Protein AF-0000000084958347 (afdb_homodimer)

pLDDT: mean 72.53, std 26.61, range [20.36, 98.44]

Organism: Atta cephalotes (NCBI:txid12957)

Structure (mmCIF, N/CA/C/O backbone):
data_AF-0000000084958347-model_v1
#
loop_
_entity.id
_entity.type
_entity.pdbx_description
1 polymer 'TGF-beta family profile domain-containing protein'
#
loop_
_atom_site.group_PDB
_atom_site.id
_atom_site.type_symbol
_atom_site.label_atom_id
_atom_site.label_alt_id
_atom_site.label_comp_id
_atom_site.label_asym_id
_atom_site.label_entity_id
_atom_site.label_seq_id
_atom_site.pdbx_PDB_ins_code
_atom_site.Cartn_x
_atom_site.Cartn_y
_atom_site.Cartn_z
_atom_site.occupancy
_atom_site.B_iso_or_equiv
_atom_site.auth_seq_id
_atom_site.auth_comp_id
_atom_site.auth_asym_id
_atom_site.auth_atom_id
_atom_site.pdbx_PDB_model_num
ATOM 1 N N . MET A 1 1 ? 48.156 -0.363 17.344 1 23.34 1 MET A N 1
ATOM 2 C CA . MET A 1 1 ? 47.188 0.097 16.359 1 23.34 1 MET A CA 1
ATOM 3 C C . MET A 1 1 ? 45.781 -0.352 16.75 1 23.34 1 MET A C 1
ATOM 5 O O . MET A 1 1 ? 45.5 -1.551 16.828 1 23.34 1 MET A O 1
ATOM 9 N N . GLY A 1 2 ? 45.031 0.498 17.578 1 25.56 2 GLY A N 1
ATOM 10 C CA . GLY A 1 2 ? 43.906 0.388 18.5 1 25.56 2 GLY A CA 1
ATOM 11 C C . GLY A 1 2 ? 42.594 0.245 17.781 1 25.56 2 GLY A C 1
ATOM 12 O O . GLY A 1 2 ? 42.344 0.86 16.75 1 25.56 2 GLY A O 1
ATOM 13 N N . SER A 1 3 ? 41.969 -0.954 17.766 1 24.42 3 SER A N 1
ATOM 14 C CA . SER A 1 3 ? 40.812 -1.553 17.141 1 24.42 3 SER A CA 1
ATOM 15 C C . SER A 1 3 ? 39.531 -0.811 17.531 1 24.42 3 SER A C 1
ATOM 17 O O . SER A 1 3 ? 39.156 -0.792 18.703 1 24.42 3 SER A O 1
ATOM 19 N N . ILE A 1 4 ? 39.281 0.428 16.891 1 25.02 4 ILE A N 1
ATOM 20 C CA . ILE A 1 4 ? 38.188 1.353 17.219 1 25.02 4 ILE A CA 1
ATOM 21 C C . ILE A 1 4 ? 36.844 0.689 16.953 1 25.02 4 ILE A C 1
ATOM 23 O O . ILE A 1 4 ? 36.562 0.278 15.836 1 25.02 4 ILE A O 1
ATOM 27 N N . SER A 1 5 ? 36.219 0.043 18 1 22.91 5 SER A N 1
ATOM 28 C CA . SER A 1 5 ? 34.969 -0.676 18.141 1 22.91 5 SER A CA 1
ATOM 29 C C . SER A 1 5 ? 33.781 0.21 17.766 1 22.91 5 SER A C 1
ATOM 31 O O . SER A 1 5 ? 33.5 1.206 18.438 1 22.91 5 SER A O 1
ATOM 33 N N . ARG A 1 6 ? 33.531 0.583 16.453 1 21.83 6 ARG A N 1
ATOM 34 C CA . ARG A 1 6 ? 32.531 1.501 15.945 1 21.83 6 ARG A CA 1
ATOM 35 C C . ARG A 1 6 ? 31.125 1.012 16.297 1 21.83 6 ARG A C 1
ATOM 37 O O . ARG A 1 6 ? 30.641 0.03 15.719 1 21.83 6 ARG A O 1
ATOM 44 N N . TRP A 1 7 ? 30.703 0.978 17.578 1 24 7 TRP A N 1
ATOM 45 C CA . TRP A 1 7 ? 29.375 0.522 18 1 24 7 TRP A CA 1
ATOM 46 C C . TRP A 1 7 ? 28.281 1.44 17.453 1 24 7 TRP A C 1
ATOM 48 O O . TRP A 1 7 ? 28.203 2.611 17.844 1 24 7 TRP A O 1
ATOM 58 N N . ASN A 1 8 ? 28.234 1.717 16.125 1 21.61 8 ASN A N 1
ATOM 59 C CA . ASN A 1 8 ? 27.25 2.689 15.672 1 21.61 8 ASN A CA 1
ATOM 60 C C . ASN A 1 8 ? 25.828 2.246 16 1 21.61 8 ASN A C 1
ATOM 62 O O . ASN A 1 8 ? 25.359 1.209 15.523 1 21.61 8 ASN A O 1
ATOM 66 N N . SER A 1 9 ? 25.312 2.416 17.266 1 23.09 9 SER A N 1
ATOM 67 C CA . SER A 1 9 ? 24 2.137 17.828 1 23.09 9 SER A CA 1
ATOM 68 C C . SER A 1 9 ? 22.922 2.916 17.094 1 23.09 9 SER A C 1
ATOM 70 O O . SER A 1 9 ? 22.938 4.148 17.078 1 23.09 9 SER A O 1
ATOM 72 N N . SER A 1 10 ? 22.578 2.525 15.875 1 23 10 SER A N 1
ATOM 73 C CA . SER A 1 10 ? 21.516 3.152 15.094 1 23 10 SER A CA 1
ATOM 74 C C . SER A 1 10 ? 20.203 3.188 15.875 1 23 10 SER A C 1
ATOM 76 O O . SER A 1 10 ? 19.656 2.141 16.219 1 23 10 SER A O 1
ATOM 78 N N . MET A 1 11 ? 20 4.133 16.781 1 21.05 11 MET A N 1
ATOM 79 C CA . MET A 1 11 ? 18.781 4.391 17.562 1 21.05 11 MET A CA 1
ATOM 80 C C . MET A 1 11 ? 17.594 4.66 16.641 1 21.05 11 MET A C 1
ATOM 82 O O . MET A 1 11 ? 17.609 5.629 15.875 1 21.05 11 MET A O 1
ATOM 86 N N . ARG A 1 12 ? 17 3.682 15.992 1 22.06 12 ARG A N 1
ATOM 87 C CA . ARG A 1 12 ? 15.766 3.781 15.234 1 22.06 12 ARG A CA 1
ATOM 88 C C . ARG A 1 12 ? 14.641 4.355 16.094 1 22.06 12 ARG A C 1
ATOM 90 O O . ARG A 1 12 ? 14.203 3.723 17.047 1 22.06 12 ARG A O 1
ATOM 97 N N . ALA A 1 13 ? 14.641 5.617 16.375 1 20.44 13 ALA A N 1
ATOM 98 C CA . ALA A 1 13 ? 13.547 6.227 17.141 1 20.44 13 ALA A CA 1
ATOM 99 C C . ALA A 1 13 ? 12.234 6.148 16.375 1 20.44 13 ALA A C 1
ATOM 101 O O . ALA A 1 13 ? 12.133 6.648 15.25 1 20.44 13 ALA A O 1
ATOM 102 N N . LYS A 1 14 ? 11.516 5.016 16.406 1 24.03 14 LYS A N 1
ATOM 103 C CA . LYS A 1 14 ? 10.141 4.895 15.938 1 24.03 14 LYS A CA 1
ATOM 104 C C . LYS A 1 14 ? 9.25 5.977 16.547 1 24.03 14 LYS A C 1
ATOM 106 O O . LYS A 1 14 ? 9.156 6.086 17.781 1 24.03 14 LYS A O 1
ATOM 111 N N . ALA A 1 15 ? 9.25 7.125 15.992 1 21.95 15 ALA A N 1
ATOM 112 C CA . ALA A 1 15 ? 8.367 8.188 16.453 1 21.95 15 ALA A CA 1
ATOM 113 C C . ALA A 1 15 ? 6.922 7.707 16.531 1 21.95 15 ALA A C 1
ATOM 115 O O . ALA A 1 15 ? 6.328 7.359 15.5 1 21.95 15 ALA A O 1
ATOM 116 N N . LEU A 1 16 ? 6.508 6.973 17.531 1 24.86 16 LEU A N 1
ATOM 117 C CA . LEU A 1 16 ? 5.137 6.621 17.891 1 24.86 16 LEU A CA 1
ATOM 118 C C . LEU A 1 16 ? 4.258 7.867 17.953 1 24.86 16 LEU A C 1
ATOM 120 O O . LEU A 1 16 ? 4.508 8.766 18.766 1 24.86 16 LEU A O 1
ATOM 124 N N . ILE A 1 17 ? 3.895 8.328 16.891 1 24.11 17 ILE A N 1
ATOM 125 C CA . ILE A 1 17 ? 2.857 9.352 16.969 1 24.11 17 ILE A CA 1
ATOM 126 C C . ILE A 1 17 ? 1.688 8.828 17.812 1 24.11 17 ILE A C 1
ATOM 128 O O . ILE A 1 17 ? 1.033 7.855 17.422 1 24.11 17 ILE A O 1
ATOM 132 N N . HIS A 1 18 ? 1.795 8.828 19.078 1 26.91 18 HIS A N 1
ATOM 133 C CA . HIS A 1 18 ? 0.683 8.531 19.969 1 26.91 18 HIS A CA 1
ATOM 134 C C . HIS A 1 18 ? -0.487 9.477 19.734 1 26.91 18 HIS A C 1
ATOM 136 O O . HIS A 1 18 ? -0.344 10.695 19.875 1 26.91 18 HIS A O 1
ATOM 142 N N . PHE A 1 19 ? -1.241 9.258 18.688 1 26.09 19 PHE A N 1
ATOM 143 C CA . PHE A 1 19 ? -2.535 9.93 18.734 1 26.09 19 PHE A CA 1
ATOM 144 C C . PHE A 1 19 ? -3.229 9.695 20.062 1 26.09 19 PHE A C 1
ATOM 146 O O . PHE A 1 19 ? -3.52 8.555 20.438 1 26.09 19 PHE A O 1
ATOM 153 N N . ASP A 1 20 ? -2.705 10.414 21.016 1 27.47 20 ASP A N 1
ATOM 154 C CA . ASP A 1 20 ? -3.404 10.344 22.281 1 27.47 20 ASP A CA 1
ATOM 155 C C . ASP A 1 20 ? -4.891 10.648 22.125 1 27.47 20 ASP A C 1
ATOM 157 O O . ASP A 1 20 ? -5.277 11.812 21.969 1 27.47 20 ASP A O 1
ATOM 161 N N . LEU A 1 21 ? -5.547 9.836 21.406 1 28.22 21 LEU A N 1
ATOM 162 C CA . LEU A 1 21 ? -7.004 9.93 21.375 1 28.22 21 LEU A CA 1
ATOM 163 C C . LEU A 1 21 ? -7.594 9.766 22.766 1 28.22 21 LEU A C 1
ATOM 165 O O . LEU A 1 21 ? -8.312 8.797 23.031 1 28.22 21 LEU A O 1
ATOM 169 N N . SER A 1 22 ? -6.77 10.117 23.797 1 27.91 22 SER A N 1
ATOM 170 C CA . SER A 1 22 ? -7.402 9.93 25.109 1 27.91 22 SER A CA 1
ATOM 171 C C . SER A 1 22 ? -8.625 10.828 25.266 1 27.91 22 SER A C 1
ATOM 173 O O . SER A 1 22 ? -8.5 12.055 25.25 1 27.91 22 SER A O 1
ATOM 175 N N . ILE A 1 23 ? -9.719 10.367 24.828 1 26.98 23 ILE A N 1
ATOM 176 C CA . ILE A 1 23 ? -10.961 11.023 25.219 1 26.98 23 ILE A CA 1
ATOM 177 C C . ILE A 1 23 ? -10.992 11.195 26.734 1 26.98 23 ILE A C 1
ATOM 179 O O . ILE A 1 23 ? -10.773 10.242 27.469 1 26.98 23 ILE A O 1
ATOM 183 N N . PRO A 1 24 ? -10.891 12.398 27.281 1 25.58 24 PRO A N 1
ATOM 184 C CA . PRO A 1 24 ? -10.977 12.617 28.719 1 25.58 24 PRO A CA 1
ATOM 185 C C . PRO A 1 24 ? -12.172 11.906 29.359 1 25.58 24 PRO A C 1
ATOM 187 O O . PRO A 1 24 ? -13.242 11.836 28.75 1 25.58 24 PRO A O 1
ATOM 190 N N . SER A 1 25 ? -11.875 10.883 30.109 1 26.5 25 SER A N 1
ATOM 191 C CA . SER A 1 25 ? -12.891 10.164 30.875 1 26.5 25 SER A CA 1
ATOM 192 C C . SER A 1 25 ? -13.609 11.086 31.844 1 26.5 25 SER A C 1
ATOM 194 O O . SER A 1 25 ? -12.984 11.656 32.75 1 26.5 25 SER A O 1
ATOM 196 N N . SER A 1 26 ? -14.688 11.805 31.5 1 25.09 26 SER A N 1
ATOM 197 C CA . SER A 1 26 ? -15.5 12.562 32.438 1 25.09 26 SER A CA 1
ATOM 198 C C . SER A 1 26 ? -15.938 11.695 33.625 1 25.09 26 SER A C 1
ATOM 200 O O . SER A 1 26 ? -16.281 10.523 33.438 1 25.09 26 SER A O 1
ATOM 202 N N . SER A 1 27 ? -15.438 11.953 34.75 1 24.31 27 SER A N 1
ATOM 203 C CA . SER A 1 27 ? -15.781 11.398 36.062 1 24.31 27 SER A CA 1
ATOM 204 C C . SER A 1 27 ? -17.297 11.398 36.281 1 24.31 27 SER A C 1
ATOM 206 O O . SER A 1 27 ? -17.984 12.336 35.875 1 24.31 27 SER A O 1
ATOM 208 N N . SER A 1 28 ? -17.906 10.211 36.594 1 25.8 28 SER A N 1
ATOM 209 C CA . SER A 1 28 ? -19.281 9.789 36.875 1 25.8 28 SER A CA 1
ATOM 210 C C . SER A 1 28 ? -19.844 10.531 38.094 1 25.8 28 SER A C 1
ATOM 212 O O . SER A 1 28 ? -19.609 10.141 39.219 1 25.8 28 SER A O 1
ATOM 214 N N . SER A 1 29 ? -19.766 11.852 38.219 1 25.06 29 SER A N 1
ATOM 215 C CA . SER A 1 29 ? -20.516 12.344 39.375 1 25.06 29 SER A CA 1
ATOM 216 C C . SER A 1 29 ? -21.969 11.906 39.312 1 25.06 29 SER A C 1
ATOM 218 O O . SER A 1 29 ? -22.5 11.602 38.25 1 25.06 29 SER A O 1
ATOM 220 N N . SER A 1 30 ? -22.594 11.602 40.5 1 27.7 30 SER A N 1
ATOM 221 C CA . SER A 1 30 ? -23.906 11.133 40.969 1 27.7 30 SER A CA 1
ATOM 222 C C . SER A 1 30 ? -25.031 11.977 40.344 1 27.7 30 SER A C 1
ATOM 224 O O . SER A 1 30 ? -25.047 13.195 40.531 1 27.7 30 SER A O 1
ATOM 226 N N . LEU A 1 31 ? -25.75 11.398 39.281 1 27.03 31 LEU A N 1
ATOM 227 C CA . LEU A 1 31 ? -26.844 11.93 38.5 1 27.03 31 LEU A CA 1
ATOM 228 C C . LEU A 1 31 ? -28.078 12.18 39.344 1 27.03 31 LEU A C 1
ATOM 230 O O . LEU A 1 31 ? -28.734 11.234 39.781 1 27.03 31 LEU A O 1
ATOM 234 N N . SER A 1 32 ? -27.938 13.07 40.375 1 28.69 32 SER A N 1
ATOM 235 C CA . SER A 1 32 ? -29.266 13.531 40.75 1 28.69 32 SER A CA 1
ATOM 236 C C . SER A 1 32 ? -30.094 13.898 39.531 1 28.69 32 SER A C 1
ATOM 238 O O . SER A 1 32 ? -29.562 14.414 38.531 1 28.69 32 SER A O 1
ATOM 240 N N . THR A 1 33 ? -31.375 13.406 39.375 1 30.84 33 THR A N 1
ATOM 241 C CA . THR A 1 33 ? -32.375 13.305 38.344 1 30.84 33 THR A CA 1
ATOM 242 C C . THR A 1 33 ? -32.719 14.68 37.75 1 30.84 33 THR A C 1
ATOM 244 O O . THR A 1 33 ? -33.75 14.867 37.125 1 30.84 33 THR A O 1
ATOM 247 N N . SER A 1 34 ? -31.969 15.727 38.094 1 27.23 34 SER A N 1
ATOM 248 C CA . SER A 1 34 ? -32.656 16.922 37.594 1 27.23 34 SER A CA 1
ATOM 249 C C . SER A 1 34 ? -32.75 16.891 36.062 1 27.23 34 SER A C 1
ATOM 251 O O . SER A 1 34 ? -31.875 16.359 35.406 1 27.23 34 SER A O 1
ATOM 253 N N . ARG A 1 35 ? -34 17.141 35.438 1 31.05 35 ARG A N 1
ATOM 254 C CA . ARG A 1 35 ? -34.469 17.281 34.062 1 31.05 35 ARG A CA 1
ATOM 255 C C . ARG A 1 35 ? -33.5 18.109 33.219 1 31.05 35 ARG A C 1
ATOM 257 O O . ARG A 1 35 ? -33.281 19.281 33.5 1 31.05 35 ARG A O 1
ATOM 264 N N . ARG A 1 36 ? -32.5 17.359 32.719 1 30.73 36 ARG A N 1
ATOM 265 C CA . ARG A 1 36 ? -31.438 18.031 31.984 1 30.73 36 ARG A CA 1
ATOM 266 C C . ARG A 1 36 ? -31.984 18.875 30.844 1 30.73 36 ARG A C 1
ATOM 268 O O . ARG A 1 36 ? -32.781 18.391 30.031 1 30.73 36 ARG A O 1
ATOM 275 N N . PRO A 1 37 ? -32.125 20.234 31.031 1 33.88 37 PRO A N 1
ATOM 276 C CA . PRO A 1 37 ? -32.719 21.109 30.031 1 33.88 37 PRO A CA 1
ATOM 277 C C . PRO A 1 37 ? -32.219 20.812 28.609 1 33.88 37 PRO A C 1
ATOM 279 O O . PRO A 1 37 ? -31.156 20.219 28.453 1 33.88 37 PRO A O 1
ATOM 282 N N . PRO A 1 38 ? -33.125 20.984 27.578 1 34 38 PRO A N 1
ATOM 283 C CA . PRO A 1 38 ? -32.875 20.75 26.156 1 34 38 PRO A CA 1
ATOM 284 C C . PRO A 1 38 ? -31.516 21.281 25.703 1 34 38 PRO A C 1
ATOM 286 O O . PRO A 1 38 ? -31.016 22.266 26.25 1 34 38 PRO A O 1
ATOM 289 N N . PHE A 1 39 ? -30.703 20.344 25.406 1 33.78 39 PHE A N 1
ATOM 290 C CA . PHE A 1 39 ? -29.375 20.609 24.844 1 33.78 39 PHE A CA 1
ATOM 291 C C . PHE A 1 39 ? -29.422 21.797 23.891 1 33.78 39 PHE A C 1
ATOM 293 O O . PHE A 1 39 ? -29.984 21.703 22.797 1 33.78 39 PHE A O 1
ATOM 300 N N . ASP A 1 40 ? -29.578 23 24.391 1 29.28 40 ASP A N 1
ATOM 301 C CA . ASP A 1 40 ? -29.75 24.281 23.719 1 29.28 40 ASP A CA 1
ATOM 302 C C . ASP A 1 40 ? -28.703 24.469 22.625 1 29.28 40 ASP A C 1
ATOM 304 O O . ASP A 1 40 ? -27.516 24.234 22.844 1 29.28 40 ASP A O 1
ATOM 308 N N . LYS A 1 41 ? -29.031 24.531 21.297 1 44.56 41 LYS A N 1
ATOM 309 C CA . LYS A 1 41 ? -28.391 25 20.062 1 44.56 41 LYS A CA 1
ATOM 310 C C . LYS A 1 41 ? -27.469 26.188 20.344 1 44.56 41 LYS A C 1
ATOM 312 O O . LYS A 1 41 ? -26.703 26.594 19.469 1 44.56 41 LYS A O 1
ATOM 317 N N . ILE A 1 42 ? -27.719 26.844 21.391 1 35 42 ILE A N 1
ATOM 318 C CA . ILE A 1 42 ? -27.016 28.094 21.688 1 35 42 ILE A CA 1
ATOM 319 C C . ILE A 1 42 ? -25.594 27.766 22.141 1 35 42 ILE A C 1
ATOM 321 O O . ILE A 1 42 ? -24.641 28.438 21.734 1 35 42 ILE A O 1
ATOM 325 N N . ASN A 1 43 ? -25.281 26.766 22.938 1 40.59 43 ASN A N 1
ATOM 326 C CA . ASN A 1 43 ? -23.953 26.547 23.5 1 40.59 43 ASN A CA 1
ATOM 327 C C . ASN A 1 43 ? -23 25.938 22.484 1 40.59 43 ASN A C 1
ATOM 329 O O . ASN A 1 43 ? -21.797 26.109 22.578 1 40.59 43 ASN A O 1
ATOM 333 N N . ALA A 1 44 ? -23.453 25.141 21.5 1 43.94 44 ALA A N 1
ATOM 334 C CA . ALA A 1 44 ? -22.625 24.641 20.406 1 43.94 44 ALA A CA 1
ATOM 335 C C . ALA A 1 44 ? -22.172 25.781 19.5 1 43.94 44 ALA A C 1
ATOM 337 O O . ALA A 1 44 ? -21.047 25.781 19.016 1 43.94 44 ALA A O 1
ATOM 338 N N . ARG A 1 45 ? -22.984 26.797 19.25 1 44.28 45 ARG A N 1
ATOM 339 C CA . ARG A 1 45 ? -22.641 27.984 18.5 1 44.28 45 ARG A CA 1
ATOM 340 C C . ARG A 1 45 ? -21.609 28.828 19.234 1 44.28 45 ARG A C 1
ATOM 342 O O . ARG A 1 45 ? -20.672 29.359 18.609 1 44.28 45 ARG A O 1
ATOM 349 N N . LEU A 1 46 ? -21.812 28.969 20.469 1 45.66 46 LEU A N 1
ATOM 350 C CA . LEU A 1 46 ? -20.859 29.781 21.234 1 45.66 46 LEU A CA 1
ATOM 351 C C . LEU A 1 46 ? -19.484 29.125 21.266 1 45.66 46 LEU A C 1
ATOM 353 O O . LEU A 1 46 ? -18.469 29.797 21.172 1 45.66 46 LEU A O 1
ATOM 357 N N . SER A 1 47 ? -19.438 27.781 21.375 1 45.19 47 SER A N 1
ATOM 358 C CA . SER A 1 47 ? -18.156 27.094 21.406 1 45.19 47 SER A CA 1
ATOM 359 C C . SER A 1 47 ? -17.5 27.078 20.031 1 45.19 47 SER A C 1
ATOM 361 O O . SER A 1 47 ? -16.266 27.172 19.906 1 45.19 47 SER A O 1
ATOM 363 N N . ARG A 1 48 ? -18.328 27.016 19.016 1 49.25 48 ARG A N 1
ATOM 364 C CA . ARG A 1 48 ? -17.859 27.172 17.641 1 49.25 48 ARG A CA 1
ATOM 365 C C . ARG A 1 48 ? -17.328 28.578 17.406 1 49.25 48 ARG A C 1
ATOM 367 O O . ARG A 1 48 ? -16.328 28.766 16.703 1 49.25 48 ARG A O 1
ATOM 374 N N . ASP A 1 49 ? -18.047 29.562 17.891 1 46.94 49 ASP A N 1
ATOM 375 C CA . ASP A 1 49 ? -17.609 30.953 17.797 1 46.94 49 ASP A CA 1
ATOM 376 C C . ASP A 1 49 ? -16.281 31.156 18.516 1 46.94 49 ASP A C 1
ATOM 378 O O . ASP A 1 49 ? -15.422 31.922 18.062 1 46.94 49 ASP A O 1
ATOM 382 N N . ALA A 1 50 ? -16.141 30.594 19.672 1 46.38 50 ALA A N 1
ATOM 383 C CA . ALA A 1 50 ? -14.891 30.719 20.422 1 46.38 50 ALA A CA 1
ATOM 384 C C . ALA A 1 50 ? -13.727 30.062 19.672 1 46.38 50 ALA A C 1
ATOM 386 O O . ALA A 1 50 ? -12.617 30.578 19.672 1 46.38 50 ALA A O 1
ATOM 387 N N . ALA A 1 51 ? -13.953 28.906 19.094 1 48.84 51 ALA A N 1
ATOM 388 C CA . ALA A 1 51 ? -12.922 28.266 18.297 1 48.84 51 ALA A CA 1
ATOM 389 C C . ALA A 1 51 ? -12.578 29.094 17.062 1 48.84 51 ALA A C 1
ATOM 391 O O . ALA A 1 51 ? -11.414 29.156 16.656 1 48.84 51 ALA A O 1
ATOM 392 N N . ARG A 1 52 ? -13.586 29.719 16.422 1 50.66 52 ARG A N 1
ATOM 393 C CA . ARG A 1 52 ? -13.328 30.656 15.336 1 50.66 52 ARG A CA 1
ATOM 394 C C . ARG A 1 52 ? -12.516 31.859 15.844 1 50.66 52 ARG A C 1
ATOM 396 O O . ARG A 1 52 ? -11.703 32.406 15.102 1 50.66 52 ARG A O 1
ATOM 403 N N . ARG A 1 53 ? -12.844 32.344 16.984 1 50.22 53 ARG A N 1
ATOM 404 C CA . ARG A 1 53 ? -12.102 33.438 17.562 1 50.22 53 ARG A CA 1
ATOM 405 C C . ARG A 1 53 ? -10.648 33.062 17.844 1 50.22 53 ARG A C 1
ATOM 407 O O . ARG A 1 53 ? -9.789 33.938 17.984 1 50.22 53 ARG A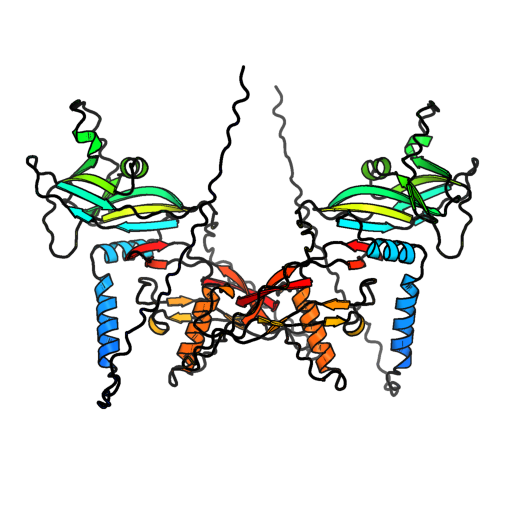 O 1
ATOM 414 N N . LYS A 1 54 ? -10.492 31.812 18.156 1 52.59 54 LYS A N 1
ATOM 415 C CA . LYS A 1 54 ? -9.172 31.328 18.562 1 52.59 54 LYS A CA 1
ATOM 416 C C . LYS A 1 54 ? -8.133 31.594 17.484 1 52.59 54 LYS A C 1
ATOM 418 O O . LYS A 1 54 ? -6.957 31.812 17.781 1 52.59 54 LYS A O 1
ATOM 423 N N . HIS A 1 55 ? -8.617 31.703 16.188 1 58.31 55 HIS A N 1
ATOM 424 C CA . HIS A 1 55 ? -7.586 31.875 15.18 1 58.31 55 HIS A CA 1
ATOM 425 C C . HIS A 1 55 ? -7.445 33.344 14.797 1 58.31 55 HIS A C 1
ATOM 427 O O . HIS A 1 55 ? -7.066 33.656 13.664 1 58.31 55 HIS A O 1
ATOM 433 N N . ARG A 1 56 ? -7.836 34.188 15.773 1 59 56 ARG A N 1
ATOM 434 C CA . ARG A 1 56 ? -7.867 35.594 15.453 1 59 56 ARG A CA 1
ATOM 435 C C . ARG A 1 56 ? -6.574 36.281 15.875 1 59 56 ARG A C 1
ATOM 437 O O . ARG A 1 56 ? -6.375 37.469 15.602 1 59 56 ARG A O 1
ATOM 444 N N . GLY A 1 57 ? -5.609 35.5 16.281 1 76.19 57 GLY A N 1
ATOM 445 C CA . GLY A 1 57 ? -4.391 36.188 16.672 1 76.19 57 GLY A CA 1
ATOM 446 C C . GLY A 1 57 ? -3.49 36.531 15.5 1 76.19 57 GLY A C 1
ATOM 447 O O . GLY A 1 57 ? -3.768 36.125 14.367 1 76.19 57 GLY A O 1
ATOM 448 N N . THR A 1 58 ? -2.572 37.5 15.719 1 80.06 58 THR A N 1
ATOM 449 C CA . THR A 1 58 ? -1.633 37.969 14.703 1 80.06 58 THR A CA 1
ATOM 450 C C . THR A 1 58 ? -0.886 36.781 14.094 1 80.06 58 THR A C 1
ATOM 452 O O . THR A 1 58 ? -0.653 36.75 12.883 1 80.06 58 THR A O 1
ATOM 455 N N . LEU A 1 59 ? -0.582 35.875 14.898 1 88.25 59 LEU A N 1
ATOM 456 C CA . LEU A 1 59 ? 0.106 34.656 14.43 1 88.25 59 LEU A CA 1
ATOM 457 C C . LEU A 1 59 ? -0.764 33.875 13.445 1 88.25 59 LEU A C 1
ATOM 459 O O . LEU A 1 59 ? -0.295 33.5 12.383 1 88.25 59 LEU A O 1
ATOM 463 N N . SER A 1 60 ? -1.983 33.719 13.758 1 89.69 60 SER A N 1
ATOM 464 C CA . SER A 1 60 ? -2.904 32.969 12.898 1 89.69 60 SER A CA 1
ATOM 465 C C . SER A 1 60 ? -3.127 33.688 11.578 1 89.69 60 SER A C 1
ATOM 467 O O . SER A 1 60 ? -3.176 33.062 10.516 1 89.69 60 SER A O 1
ATOM 469 N N . LYS A 1 61 ? -3.25 35 11.695 1 88.12 61 LYS A N 1
ATOM 470 C CA . LYS A 1 61 ? -3.443 35.781 10.484 1 88.12 61 LYS A CA 1
ATOM 471 C C . LYS A 1 61 ? -2.252 35.656 9.539 1 88.12 61 LYS A C 1
ATOM 473 O O . LYS A 1 61 ? -2.428 35.5 8.328 1 88.12 61 LYS A O 1
ATOM 478 N N . TYR A 1 62 ? -1.127 35.688 10.133 1 90.12 62 TYR A N 1
ATOM 479 C CA . TYR A 1 62 ? 0.069 35.562 9.305 1 90.12 62 TYR A CA 1
ATOM 480 C C . TYR A 1 62 ? 0.111 34.188 8.641 1 90.12 62 TYR A C 1
ATOM 482 O O . TYR A 1 62 ? 0.397 34.094 7.445 1 90.12 62 TYR A O 1
ATOM 490 N N . MET A 1 63 ? -0.174 33.188 9.391 1 94.12 63 MET A N 1
ATOM 491 C CA . MET A 1 63 ? -0.099 31.844 8.875 1 94.12 63 MET A CA 1
ATOM 492 C C . MET A 1 63 ? -1.188 31.594 7.836 1 94.12 63 MET A C 1
ATOM 494 O O . MET A 1 63 ? 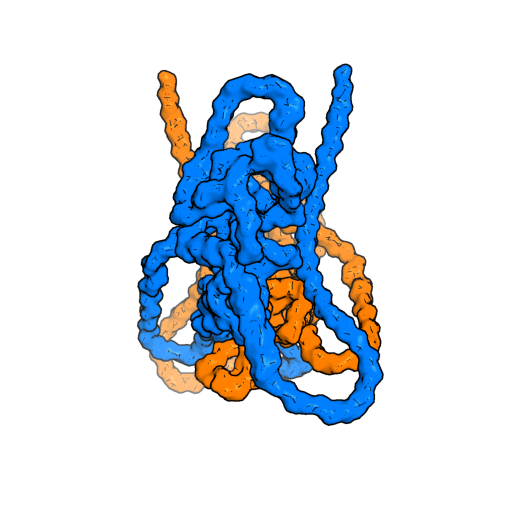-0.982 30.844 6.883 1 94.12 63 MET A O 1
ATOM 498 N N . LEU A 1 64 ? -2.285 32.188 8.008 1 93.62 64 LEU A N 1
ATOM 499 C CA . LEU A 1 64 ? -3.348 32.094 7.012 1 93.62 64 LEU A CA 1
ATOM 500 C C . LEU A 1 64 ? -2.918 32.719 5.688 1 93.62 64 LEU A C 1
ATOM 502 O O . LEU A 1 64 ? -3.195 32.156 4.617 1 93.62 64 LEU A O 1
ATOM 506 N N . GLN A 1 65 ? -2.26 33.844 5.84 1 91.44 65 GLN A N 1
ATOM 507 C CA . GLN A 1 65 ? -1.722 34.469 4.637 1 91.44 65 GLN A CA 1
ATOM 508 C C . GLN A 1 65 ? -0.677 33.594 3.973 1 91.44 65 GLN A C 1
ATOM 510 O O . GLN A 1 65 ? -0.657 33.438 2.748 1 91.44 65 GLN A O 1
ATOM 515 N N . LEU A 1 66 ? 0.095 33.062 4.812 1 92.12 66 LEU A N 1
ATOM 516 C CA . LEU A 1 66 ? 1.126 32.156 4.312 1 92.12 66 LEU A CA 1
ATOM 517 C C . LEU A 1 66 ? 0.503 30.969 3.615 1 92.12 66 LEU A C 1
ATOM 519 O O . LEU A 1 66 ? 0.979 30.531 2.561 1 92.12 66 LEU A O 1
ATOM 523 N N . TYR A 1 67 ? -0.494 30.406 4.156 1 94.38 67 TYR A N 1
ATOM 524 C CA . TYR A 1 67 ? -1.228 29.297 3.568 1 94.38 67 TYR A CA 1
ATOM 525 C C . TYR A 1 67 ? -1.691 29.625 2.156 1 94.38 67 TYR A C 1
ATOM 527 O O . TYR A 1 67 ? -1.538 28.828 1.237 1 94.38 67 TYR A O 1
ATOM 535 N N . HIS A 1 68 ? -2.211 30.797 2.008 1 93.75 68 HIS A N 1
ATOM 536 C CA . HIS A 1 68 ? -2.758 31.188 0.713 1 93.75 68 HIS A CA 1
ATOM 537 C C . HIS A 1 68 ? -1.645 31.453 -0.293 1 93.75 68 HIS A C 1
ATOM 539 O O . HIS A 1 68 ? -1.843 31.312 -1.501 1 93.75 68 HIS A O 1
ATOM 545 N N . ARG A 1 69 ? -0.48 31.797 0.25 1 90.56 69 ARG A N 1
ATOM 546 C CA . ARG A 1 69 ? 0.65 32.094 -0.627 1 90.56 69 ARG A CA 1
ATOM 547 C C . ARG A 1 69 ? 1.358 30.812 -1.045 1 90.56 69 ARG A C 1
ATOM 549 O O . ARG A 1 69 ? 2.143 30.812 -1.996 1 90.56 69 ARG A O 1
ATOM 556 N N . ARG A 1 70 ? 1.049 29.719 -0.463 1 87.25 70 ARG A N 1
ATOM 557 C CA . ARG A 1 70 ? 1.616 28.406 -0.748 1 87.25 70 ARG A CA 1
ATOM 558 C C . ARG A 1 70 ? 3.141 28.469 -0.749 1 87.25 70 ARG A C 1
ATOM 560 O O . ARG A 1 70 ? 3.77 28.375 -1.806 1 87.25 70 ARG A O 1
ATOM 567 N N . PRO A 1 71 ? 3.68 28.5 0.41 1 85.62 71 PRO A N 1
ATOM 568 C CA . PRO A 1 71 ? 5.141 28.578 0.515 1 85.62 71 PRO A CA 1
ATOM 569 C C . PRO A 1 71 ? 5.836 27.359 -0.084 1 85.62 71 PRO A C 1
ATOM 571 O O . PRO A 1 71 ? 5.207 26.312 -0.279 1 85.62 71 PRO A O 1
ATOM 574 N N . ASP A 1 72 ? 7.129 27.453 -0.307 1 87 72 ASP A N 1
ATOM 575 C CA . ASP A 1 72 ? 7.926 26.391 -0.914 1 87 72 ASP A CA 1
ATOM 576 C C . ASP A 1 72 ? 8.273 25.312 0.11 1 87 72 ASP A C 1
ATOM 578 O O . ASP A 1 72 ? 8.492 24.156 -0.25 1 87 72 ASP A O 1
ATOM 582 N N . ALA A 1 73 ? 8.273 25.688 1.356 1 92.31 73 ALA A N 1
ATOM 583 C CA . ALA A 1 73 ? 8.586 24.734 2.41 1 92.31 73 ALA A CA 1
ATOM 584 C C . ALA A 1 73 ? 7.496 23.672 2.523 1 92.31 73 ALA A C 1
ATOM 586 O O . ALA A 1 73 ? 6.324 23.953 2.26 1 92.31 73 ALA A O 1
ATOM 587 N N . ASP A 1 74 ? 7.922 22.453 2.898 1 94.5 74 ASP A N 1
ATOM 588 C CA . ASP A 1 74 ? 6.961 21.359 3.066 1 94.5 74 ASP A CA 1
ATOM 589 C C . ASP A 1 74 ? 6.156 21.531 4.352 1 94.5 74 ASP A C 1
ATOM 591 O O . ASP A 1 74 ? 4.957 21.25 4.383 1 94.5 74 ASP A O 1
ATOM 595 N N . VAL A 1 75 ? 6.844 21.984 5.32 1 96.25 75 VAL A N 1
ATOM 596 C CA . VAL A 1 75 ? 6.219 22.203 6.617 1 96.25 75 VAL A CA 1
ATOM 597 C C . VAL A 1 75 ? 6.684 23.531 7.207 1 96.25 75 VAL A C 1
ATOM 599 O O . VAL A 1 75 ? 7.879 23.844 7.188 1 96.25 75 VAL A O 1
ATOM 602 N N . VAL A 1 76 ? 5.77 24.328 7.652 1 96.62 76 VAL A N 1
ATOM 603 C CA . VAL A 1 76 ? 6.082 25.578 8.328 1 96.62 76 VAL A CA 1
ATOM 604 C C . VAL A 1 76 ? 5.418 25.609 9.703 1 96.62 76 VAL A C 1
ATOM 606 O O . VAL A 1 76 ? 4.211 25.375 9.82 1 96.62 76 VAL A O 1
ATOM 609 N N . ARG A 1 77 ? 6.176 25.844 10.719 1 96.56 77 ARG A N 1
ATOM 610 C CA . ARG A 1 77 ? 5.656 25.953 12.078 1 96.56 77 ARG A CA 1
ATOM 611 C C . ARG A 1 77 ? 5.898 27.344 12.648 1 96.56 77 ARG A C 1
ATOM 613 O O . ARG A 1 77 ? 6.992 27.906 12.5 1 96.56 77 ARG A O 1
ATOM 620 N N . ALA A 1 78 ? 4.852 27.859 13.18 1 95.56 78 ALA A N 1
ATOM 621 C CA . ALA A 1 78 ? 4.957 29.172 13.836 1 95.56 78 ALA A CA 1
ATOM 622 C C . ALA A 1 78 ? 4.875 29.031 15.352 1 95.56 78 ALA A C 1
ATOM 624 O O . ALA A 1 78 ? 3.932 28.438 15.875 1 95.56 78 ALA A O 1
ATOM 625 N N . ILE A 1 79 ? 5.887 29.594 16.031 1 94.38 79 ILE A N 1
ATOM 626 C CA . ILE A 1 79 ? 5.871 29.484 17.484 1 94.38 79 ILE A CA 1
ATOM 627 C C . ILE A 1 79 ? 6.07 30.859 18.109 1 94.38 79 ILE A C 1
ATOM 629 O O . ILE A 1 79 ? 6.703 31.734 17.531 1 94.38 79 ILE A O 1
ATOM 633 N N . GLN A 1 80 ? 5.453 30.969 19.234 1 91.81 80 GLN A N 1
ATOM 634 C CA . GLN A 1 80 ? 5.617 32.156 20.047 1 91.81 80 GLN A CA 1
ATOM 635 C C . GLN A 1 80 ? 6.609 31.938 21.188 1 91.81 80 GLN A C 1
ATOM 637 O O . GLN A 1 80 ? 6.855 30.797 21.578 1 91.81 80 GLN A O 1
ATOM 642 N N . PRO A 1 81 ? 7.273 33.031 21.562 1 91.88 81 PRO A N 1
ATOM 643 C CA . PRO A 1 81 ? 8.211 32.844 22.672 1 91.88 81 PRO A CA 1
ATOM 644 C C . PRO A 1 81 ? 7.527 32.344 23.938 1 91.88 81 PRO A C 1
ATOM 646 O O . PRO A 1 81 ? 6.402 32.75 24.25 1 91.88 81 PRO A O 1
ATOM 649 N N . VAL A 1 82 ? 8.188 31.469 24.609 1 92.31 82 VAL A N 1
ATOM 650 C CA . VAL A 1 82 ? 7.664 30.938 25.859 1 92.31 82 VAL A CA 1
ATOM 651 C C . VAL A 1 82 ? 7.898 31.938 26.984 1 92.31 82 VAL A C 1
ATOM 653 O O . VAL A 1 82 ? 7.129 32 27.953 1 92.31 82 VAL A O 1
ATOM 656 N N . HIS A 1 83 ? 8.961 32.594 26.828 1 91.38 83 HIS A N 1
ATOM 657 C CA . HIS A 1 83 ? 9.328 33.594 27.844 1 91.38 83 HIS A CA 1
ATOM 658 C C . HIS A 1 83 ? 10.008 34.812 27.203 1 91.38 83 HIS A C 1
ATOM 660 O O . HIS A 1 83 ? 10.797 34.656 26.266 1 91.38 83 HIS A O 1
ATOM 666 N N . THR A 1 84 ? 9.617 35.969 27.609 1 88.5 84 THR A N 1
ATOM 667 C CA . THR A 1 84 ? 10.266 37.219 27.219 1 88.5 84 THR A CA 1
ATOM 668 C C . THR A 1 84 ? 10.836 37.938 28.438 1 88.5 84 THR A C 1
ATOM 670 O O . THR A 1 84 ? 10.117 38.188 29.406 1 88.5 84 THR A O 1
ATOM 673 N N . SER A 1 85 ? 12.07 38.188 28.359 1 88.25 85 SER A N 1
ATOM 674 C CA . SER A 1 85 ? 12.711 38.844 29.5 1 88.25 85 SER A CA 1
ATOM 675 C C . SER A 1 85 ? 12.281 40.281 29.641 1 88.25 85 SER A C 1
ATOM 677 O O . SER A 1 85 ? 11.695 40.844 28.703 1 88.25 85 SER A O 1
ATOM 679 N N . SER A 1 86 ? 12.57 40.812 30.891 1 86.12 86 SER A N 1
ATOM 680 C CA . SER A 1 86 ? 12.422 42.25 31.047 1 86.12 86 SER A CA 1
ATOM 681 C C . SER A 1 86 ? 13.469 43.031 30.25 1 86.12 86 SER A C 1
ATOM 683 O O . SER A 1 86 ? 14.367 42.406 29.672 1 86.12 86 SER A O 1
ATOM 685 N N . LEU A 1 87 ? 13.188 44.281 30.109 1 85.62 87 LEU A N 1
ATOM 686 C CA . LEU A 1 87 ? 14.156 45.125 29.406 1 85.62 87 LEU A CA 1
ATOM 687 C C . LEU A 1 87 ? 15.523 45.062 30.094 1 85.62 87 LEU A C 1
ATOM 689 O O . LEU A 1 87 ? 15.617 45.25 31.312 1 85.62 87 LEU A O 1
ATOM 693 N N . LEU A 1 88 ? 16.469 44.781 29.312 1 83.81 88 LEU A N 1
ATOM 694 C CA . LEU A 1 88 ? 17.812 44.719 29.844 1 83.81 88 LEU A CA 1
ATOM 695 C C . LEU A 1 88 ? 18.469 46.094 29.828 1 83.81 88 LEU A C 1
ATOM 697 O O . LEU A 1 88 ? 17.906 47.031 29.297 1 83.81 88 LEU A O 1
ATOM 701 N N . SER A 1 89 ? 19.594 46.188 30.438 1 82.94 89 SER A N 1
ATOM 702 C CA . SER A 1 89 ? 20.281 47.469 30.609 1 82.94 89 SER A CA 1
ATOM 703 C C . SER A 1 89 ? 20.594 48.125 29.266 1 82.94 89 SER A C 1
ATOM 705 O O . SER A 1 89 ? 20.578 49.344 29.141 1 82.94 89 SER A O 1
ATOM 707 N N . ASP A 1 90 ? 20.828 47.375 28.25 1 78.31 90 ASP A N 1
ATOM 708 C CA . ASP A 1 90 ? 21.188 47.906 26.938 1 78.31 90 ASP A CA 1
ATOM 709 C C . ASP A 1 90 ? 19.938 48.094 26.078 1 78.31 90 ASP A C 1
ATOM 711 O O . ASP A 1 90 ? 20.062 48.469 24.891 1 78.31 90 ASP A O 1
ATOM 715 N N . GLY A 1 91 ? 18.828 47.906 26.609 1 78 91 GLY A N 1
ATOM 716 C CA . GLY A 1 91 ? 17.578 48.156 25.906 1 78 91 GLY A CA 1
ATOM 717 C C . GLY A 1 91 ? 17.094 46.938 25.141 1 78 91 GLY A C 1
ATOM 718 O O . GLY A 1 91 ? 16.094 47 24.422 1 78 91 GLY A O 1
ATOM 719 N N . GLY A 1 92 ? 17.859 45.875 25.297 1 84.44 92 GLY A N 1
ATOM 720 C CA . GLY A 1 92 ? 17.469 44.656 24.594 1 84.44 92 GLY A CA 1
ATOM 721 C C . GLY A 1 92 ? 16.641 43.719 25.453 1 84.44 92 GLY A C 1
ATOM 722 O O . GLY A 1 92 ? 16.422 43.969 26.641 1 84.44 92 GLY A O 1
ATOM 723 N N . ARG A 1 93 ? 16 42.688 24.781 1 89 93 ARG A N 1
ATOM 724 C CA . ARG A 1 93 ? 15.234 41.656 25.453 1 89 93 ARG A CA 1
ATOM 725 C C . ARG A 1 93 ? 15.656 40.25 24.984 1 89 93 ARG A C 1
ATOM 727 O O . ARG A 1 93 ? 16.172 40.094 23.875 1 89 93 ARG A O 1
ATOM 734 N N . ILE A 1 94 ? 15.492 39.344 25.875 1 90.62 94 ILE A N 1
ATOM 735 C CA . ILE A 1 94 ? 15.766 37.938 25.531 1 90.62 94 ILE A CA 1
ATOM 736 C C . ILE A 1 94 ? 14.453 37.219 25.266 1 90.62 94 ILE A C 1
ATOM 738 O O . ILE A 1 94 ? 13.555 37.219 26.125 1 90.62 94 ILE A O 1
ATOM 742 N N . LEU A 1 95 ? 14.367 36.688 24.094 1 91.94 95 LEU A N 1
ATOM 743 C CA . LEU A 1 95 ? 13.219 35.844 23.75 1 91.94 95 LEU A CA 1
ATOM 744 C C . LEU A 1 95 ? 13.594 34.375 23.812 1 91.94 95 LEU A C 1
ATOM 746 O O . LEU A 1 95 ? 14.586 33.938 23.203 1 91.94 95 LEU A O 1
ATOM 750 N N . GLU A 1 96 ? 12.789 33.625 24.516 1 93.56 96 GLU A N 1
ATOM 751 C CA . GLU A 1 96 ? 13.023 32.188 24.609 1 93.56 96 GLU A CA 1
ATOM 752 C C . GLU A 1 96 ? 11.977 31.406 23.828 1 93.56 96 GLU A C 1
ATOM 754 O O . GLU A 1 96 ? 10.773 31.594 24.016 1 93.56 96 GLU A O 1
ATOM 759 N N . PHE A 1 97 ? 12.484 30.594 22.953 1 94.56 97 PHE A N 1
ATOM 760 C CA . PHE A 1 97 ? 11.586 29.766 22.141 1 94.56 97 PHE A CA 1
ATOM 761 C C . PHE A 1 97 ? 11.82 28.281 22.422 1 94.56 97 PHE A C 1
ATOM 763 O O . PHE A 1 97 ? 12.961 27.828 22.453 1 94.56 97 PHE A O 1
ATOM 770 N N . ALA A 1 98 ? 10.695 27.578 22.641 1 94.44 98 ALA A N 1
ATOM 771 C CA . ALA A 1 98 ? 10.758 26.125 22.719 1 94.44 98 ALA A CA 1
ATOM 772 C C . ALA A 1 98 ? 10.594 25.5 21.344 1 94.44 98 ALA A C 1
ATOM 774 O O . ALA A 1 98 ? 9.5 25.484 20.781 1 94.44 98 ALA A O 1
ATOM 775 N N . ILE A 1 99 ? 11.617 24.922 20.844 1 94.69 99 ILE A N 1
ATOM 776 C CA . ILE A 1 99 ? 11.594 24.359 19.5 1 94.69 99 ILE A CA 1
ATOM 777 C C . ILE A 1 99 ? 10.93 22.984 19.531 1 94.69 99 ILE A C 1
ATOM 779 O O . ILE A 1 99 ? 11.383 22.094 20.234 1 94.69 99 ILE A O 1
ATOM 783 N N . PRO A 1 100 ? 9.883 22.891 18.734 1 92.12 100 PRO A N 1
ATOM 784 C CA . PRO A 1 100 ? 9.211 21.578 18.703 1 92.12 100 PRO A CA 1
ATOM 785 C C . PRO A 1 100 ? 10.07 20.484 18.109 1 92.12 100 PRO A C 1
ATOM 787 O O . PRO A 1 100 ? 10.961 20.75 17.297 1 92.12 100 PRO A O 1
ATOM 790 N N . SER A 1 101 ? 9.727 19.281 18.516 1 86.44 101 SER A N 1
ATOM 791 C CA . SER A 1 101 ? 10.438 18.125 17.953 1 86.44 101 SER A CA 1
ATOM 792 C C . SER A 1 101 ? 10.094 17.938 16.484 1 86.44 101 SER A C 1
ATOM 794 O O . SER A 1 101 ? 8.984 18.25 16.047 1 86.44 101 SER A O 1
ATOM 796 N N . THR A 1 102 ? 11.148 17.547 15.742 1 82.94 102 THR A N 1
ATOM 797 C CA . THR A 1 102 ? 10.977 17.359 14.305 1 82.94 102 THR A CA 1
ATOM 798 C C . THR A 1 102 ? 10.703 15.891 13.984 1 82.94 102 THR A C 1
ATOM 800 O O . THR A 1 102 ? 11.109 15 14.727 1 82.94 102 THR A O 1
ATOM 803 N N . GLY A 1 103 ? 9.891 15.781 13 1 81.31 103 GLY A N 1
ATOM 804 C CA . GLY A 1 103 ? 9.719 14.43 12.492 1 81.31 103 GLY A CA 1
ATOM 805 C C . GLY A 1 103 ? 11 13.844 11.922 1 81.31 103 GLY A C 1
ATOM 806 O O . GLY A 1 103 ? 11.93 14.578 11.578 1 81.31 103 GLY A O 1
ATOM 807 N N . VAL A 1 104 ? 11.023 12.539 11.812 1 79.56 104 VAL A N 1
ATOM 808 C CA . VAL A 1 104 ? 12.211 11.82 11.352 1 79.56 104 VAL A CA 1
ATOM 809 C C . VAL A 1 104 ? 12.523 12.211 9.906 1 79.56 104 VAL A C 1
ATOM 811 O O . VAL A 1 104 ? 13.695 12.289 9.523 1 79.56 104 VAL A O 1
ATOM 814 N N . ASP A 1 105 ? 11.609 12.633 9.203 1 87.62 105 ASP A N 1
ATOM 815 C CA . ASP A 1 105 ? 11.828 12.922 7.785 1 87.62 105 ASP A CA 1
ATOM 816 C C . ASP A 1 105 ? 11.891 14.43 7.531 1 87.62 105 ASP A C 1
ATOM 818 O O . ASP A 1 105 ? 11.859 14.875 6.383 1 87.62 105 ASP A O 1
ATOM 822 N N . GLU A 1 106 ? 11.961 15.203 8.555 1 92.56 106 GLU A N 1
ATOM 823 C CA . GLU A 1 106 ? 11.953 16.656 8.398 1 92.56 106 GLU A CA 1
ATOM 824 C C . GLU A 1 106 ? 13.344 17.234 8.625 1 92.56 106 GLU A C 1
ATOM 826 O O . GLU A 1 106 ? 14.039 16.844 9.562 1 92.56 106 GLU A O 1
ATOM 831 N N . THR A 1 107 ? 13.734 18.125 7.77 1 93 107 THR A N 1
ATOM 832 C CA . THR A 1 107 ? 14.984 18.859 7.922 1 93 107 THR A CA 1
ATOM 833 C C . THR A 1 107 ? 14.734 20.359 7.938 1 93 107 THR A C 1
ATOM 835 O O . THR A 1 107 ? 13.992 20.875 7.098 1 93 107 THR A O 1
ATOM 838 N N . LEU A 1 108 ? 15.367 21.016 8.875 1 94.62 108 LEU A N 1
ATOM 839 C CA . LEU A 1 108 ? 15.195 22.469 8.977 1 94.62 108 LEU A CA 1
ATOM 840 C C . LEU A 1 108 ? 15.859 23.172 7.797 1 94.62 108 LEU A C 1
ATOM 842 O O . LEU A 1 108 ? 17.062 23.016 7.57 1 94.62 108 LEU A O 1
ATOM 846 N N . GLU A 1 109 ? 15.117 23.844 7.078 1 94 109 GLU A N 1
ATOM 847 C CA . GLU A 1 109 ? 15.617 24.594 5.934 1 94 109 GLU A CA 1
ATOM 848 C C . GLU A 1 109 ? 15.93 26.047 6.309 1 94 109 GLU A C 1
ATOM 850 O O . GLU A 1 109 ? 16.953 26.594 5.914 1 94 109 GLU A O 1
ATOM 855 N N . ALA A 1 110 ? 15 26.609 7 1 94.44 110 ALA A N 1
ATOM 856 C CA . ALA A 1 110 ? 15.148 28.016 7.363 1 94.44 110 ALA A CA 1
ATOM 857 C C . ALA A 1 110 ? 14.383 28.328 8.648 1 94.44 110 ALA A C 1
ATOM 859 O O . ALA A 1 110 ? 13.367 27.703 8.938 1 94.44 110 ALA A O 1
ATOM 860 N N . ALA A 1 111 ? 14.914 29.25 9.391 1 96.06 111 ALA A N 1
ATOM 861 C CA . ALA A 1 111 ? 14.273 29.812 10.57 1 96.06 111 ALA A CA 1
ATOM 862 C C . ALA A 1 111 ? 14.305 31.344 10.523 1 96.06 111 ALA A C 1
ATOM 864 O O . ALA A 1 111 ? 15.352 31.938 10.273 1 96.06 111 ALA A O 1
ATOM 865 N N . GLU A 1 112 ? 13.125 31.891 10.711 1 94.38 112 GLU A N 1
ATOM 866 C CA . GLU A 1 112 ? 13.039 33.344 10.648 1 94.38 112 GLU A CA 1
ATOM 867 C C . GLU A 1 112 ? 12.273 33.906 11.836 1 94.38 112 GLU A C 1
ATOM 869 O O . GLU A 1 112 ? 11.203 33.406 12.195 1 94.38 112 GLU A O 1
ATOM 874 N N . LEU A 1 113 ? 12.883 34.906 12.461 1 93.06 113 LEU A N 1
ATOM 875 C CA . LEU A 1 113 ? 12.172 35.625 13.5 1 93.06 113 LEU A CA 1
ATOM 876 C C . LEU A 1 113 ? 11.398 36.812 12.906 1 93.06 113 LEU A C 1
ATOM 878 O O . LEU A 1 113 ? 11.984 37.719 12.297 1 93.06 113 LEU A O 1
ATOM 882 N N . LEU A 1 114 ? 10.117 36.719 13.109 1 90.12 114 LEU A N 1
ATOM 883 C CA . LEU A 1 114 ? 9.242 37.719 12.547 1 90.12 114 LEU A CA 1
ATOM 884 C C . LEU A 1 114 ? 8.836 38.75 13.617 1 90.12 114 LEU A C 1
ATOM 886 O O . LEU A 1 114 ? 8.5 38.344 14.742 1 90.12 114 LEU A O 1
ATOM 890 N N . GLY A 1 115 ? 8.969 40.031 13.234 1 85.25 115 GLY A N 1
ATOM 891 C CA . GLY A 1 115 ? 8.461 41.125 14.039 1 85.25 115 GLY A CA 1
ATOM 892 C C . GLY A 1 115 ? 7.836 42.219 13.203 1 85.25 115 GLY A C 1
ATOM 893 O O . GLY A 1 115 ? 8.141 42.375 12.016 1 85.25 115 GLY A O 1
ATOM 894 N N . ILE A 1 116 ? 6.871 42.75 13.828 1 78.25 116 ILE A N 1
ATOM 895 C CA . ILE A 1 116 ? 6.285 43.906 13.133 1 78.25 116 ILE A CA 1
ATOM 896 C C . ILE A 1 116 ? 7.383 44.906 12.758 1 78.25 116 ILE A C 1
ATOM 898 O O . ILE A 1 116 ? 8.344 45.094 13.508 1 78.25 116 ILE A O 1
ATOM 902 N N . ALA A 1 117 ? 7.117 45.5 11.531 1 76.69 117 ALA A N 1
ATOM 903 C CA . ALA A 1 117 ? 8.125 46.438 11.055 1 76.69 117 ALA A CA 1
ATOM 904 C C . ALA A 1 117 ? 8.438 47.469 12.117 1 76.69 117 ALA A C 1
ATOM 906 O O . ALA A 1 117 ? 7.535 48.125 12.656 1 76.69 117 ALA A O 1
ATOM 907 N N . GLY A 1 118 ? 9.703 47.531 12.469 1 74.06 118 GLY A N 1
ATOM 908 C CA . GLY A 1 118 ? 10.156 48.531 13.414 1 74.06 118 GLY A CA 1
ATOM 909 C C . GLY A 1 118 ? 10.227 48.031 14.844 1 74.06 118 GLY A C 1
ATOM 910 O O . GLY A 1 118 ? 10.82 48.688 15.711 1 74.06 118 GLY A O 1
ATOM 911 N N . ALA A 1 119 ? 9.641 46.906 15.102 1 78.81 119 ALA A N 1
ATOM 912 C CA . ALA A 1 119 ? 9.625 46.375 16.469 1 78.81 119 ALA A CA 1
ATOM 913 C C . ALA A 1 119 ? 10.969 45.75 16.828 1 78.81 119 ALA A C 1
ATOM 915 O O . ALA A 1 119 ? 11.469 45.906 17.938 1 78.81 119 ALA A O 1
ATOM 916 N N . ILE A 1 120 ? 11.516 45.094 15.797 1 82.75 120 ILE A N 1
ATOM 917 C CA . ILE A 1 120 ? 12.812 44.469 15.992 1 82.75 120 ILE A CA 1
ATOM 918 C C . ILE A 1 120 ? 13.836 45.062 15.031 1 82.75 120 ILE A C 1
ATOM 920 O O . ILE A 1 120 ? 13.578 45.188 13.828 1 82.75 120 ILE A O 1
ATOM 924 N N . VAL A 1 121 ? 14.875 45.5 15.602 1 80.06 121 VAL A N 1
ATOM 925 C CA . VAL A 1 121 ? 15.898 46.125 14.789 1 80.06 121 VAL A CA 1
ATOM 926 C C . VAL A 1 121 ? 17.078 45.188 14.586 1 80.06 121 VAL A C 1
ATOM 928 O O . VAL A 1 121 ? 17.672 45.156 13.508 1 80.06 121 VAL A O 1
ATOM 931 N N . ARG A 1 122 ? 17.344 44.469 15.609 1 83.5 122 ARG A N 1
ATOM 932 C CA . ARG A 1 122 ? 18.5 43.594 15.562 1 83.5 122 ARG A CA 1
ATOM 933 C C . ARG A 1 122 ? 18.25 42.312 16.375 1 83.5 122 ARG A C 1
ATOM 935 O O . ARG A 1 122 ? 17.609 42.375 17.422 1 83.5 122 ARG A O 1
ATOM 942 N N . VAL A 1 123 ? 18.781 41.25 15.805 1 87.81 123 VAL A N 1
ATOM 943 C CA . VAL A 1 123 ? 18.672 39.969 16.484 1 87.81 123 VAL A CA 1
ATOM 944 C C . VAL A 1 123 ? 20.062 39.312 16.609 1 87.81 123 VAL A C 1
ATOM 946 O O . VAL A 1 123 ? 20.828 39.312 15.641 1 87.81 123 VAL A O 1
ATOM 949 N N . ARG A 1 124 ? 20.391 38.844 17.828 1 84.12 124 ARG A N 1
ATOM 950 C CA . ARG A 1 124 ? 21.656 38.156 18.078 1 84.12 124 ARG A CA 1
ATOM 951 C C . ARG A 1 124 ? 21.438 36.875 18.891 1 84.12 124 ARG A C 1
ATOM 953 O O . ARG A 1 124 ? 20.406 36.719 19.547 1 84.12 124 ARG A O 1
ATOM 960 N N . SER A 1 125 ? 22.422 35.969 18.719 1 83.31 125 SER A N 1
ATOM 961 C CA . SER A 1 125 ? 22.422 34.812 19.594 1 83.31 125 SER A CA 1
ATOM 962 C C . SER A 1 125 ? 22.984 35.125 20.969 1 83.31 125 SER A C 1
ATOM 964 O O . SER A 1 125 ? 23.891 35.969 21.094 1 83.31 125 SER A O 1
ATOM 966 N N . LEU A 1 126 ? 22.375 34.562 22.031 1 75.5 126 LEU A N 1
ATOM 967 C CA . LEU A 1 126 ? 22.875 34.812 23.375 1 75.5 126 LEU A CA 1
ATOM 968 C C . LEU A 1 126 ? 24.297 34.281 23.531 1 75.5 126 LEU A C 1
ATOM 970 O O . LEU A 1 126 ? 25.094 34.875 24.266 1 75.5 126 LEU A O 1
ATOM 974 N N . ASN A 1 127 ? 24.609 33.188 22.938 1 64.81 127 ASN A N 1
ATOM 975 C CA . ASN A 1 127 ? 25.984 32.688 23.031 1 64.81 127 ASN A CA 1
ATOM 976 C C . ASN A 1 127 ? 26.984 33.688 22.469 1 64.81 127 ASN A C 1
ATOM 978 O O . ASN A 1 127 ? 28.141 33.688 22.891 1 64.81 127 ASN A O 1
ATOM 982 N N . ASP A 1 128 ? 26.594 34.469 21.625 1 58.75 128 ASP A N 1
ATOM 983 C CA . ASP A 1 128 ? 27.469 35.469 21.047 1 58.75 128 ASP A CA 1
ATOM 984 C C . ASP A 1 128 ? 27.688 36.625 22 1 58.75 128 ASP A C 1
ATOM 986 O O . ASP A 1 128 ? 28.609 37.438 21.812 1 58.75 128 ASP A O 1
ATOM 990 N N . LEU A 1 129 ? 26.781 36.812 23.016 1 57.28 129 LEU A N 1
ATOM 991 C CA . LEU A 1 129 ? 26.953 37.906 23.938 1 57.28 129 LEU A CA 1
ATOM 992 C C . LEU A 1 129 ? 28.172 37.688 24.828 1 57.28 129 LEU A C 1
ATOM 994 O O . LEU A 1 129 ? 28.828 38.656 25.219 1 57.28 129 LEU A O 1
ATOM 998 N N . SER A 1 130 ? 28.453 36.469 25.406 1 53.16 130 SER A N 1
ATOM 999 C CA . SER A 1 130 ? 29.562 36.281 26.328 1 53.16 130 SER A CA 1
ATOM 1000 C C . SER A 1 130 ? 30.906 36.5 25.625 1 53.16 130 SER A C 1
ATOM 1002 O O . SER A 1 130 ? 31.922 36.688 26.281 1 53.16 130 SER A O 1
ATOM 1004 N N . SER A 1 131 ? 31.219 36 24.484 1 46.94 131 SER A N 1
ATOM 1005 C CA . SER A 1 131 ? 32.562 36.219 23.953 1 46.94 131 SER A CA 1
ATOM 1006 C C . SER A 1 131 ? 32.812 37.719 23.688 1 46.94 131 SER A C 1
ATOM 1008 O O . SER A 1 131 ? 31.969 38.375 23.094 1 46.94 131 SER A O 1
ATOM 1010 N N . SER A 1 132 ? 33.469 38.562 24.609 1 39.88 132 SER A N 1
ATOM 1011 C CA . SER A 1 132 ? 34.031 39.906 24.562 1 39.88 132 SER A CA 1
ATOM 1012 C C . SER A 1 132 ? 34.406 40.281 23.141 1 39.88 132 SER A C 1
ATOM 1014 O O . SER A 1 132 ? 34.969 41.375 22.922 1 39.88 132 SER A O 1
ATOM 1016 N N . THR A 1 133 ? 35.062 39.438 22.359 1 38.94 133 THR A N 1
ATOM 1017 C CA . THR A 1 133 ? 35.5 39.969 21.094 1 38.94 133 THR A CA 1
ATOM 1018 C C . THR A 1 133 ? 34.344 40.688 20.375 1 38.94 133 THR A C 1
ATOM 1020 O O . THR A 1 133 ? 33.438 40.031 19.859 1 38.94 133 THR A O 1
ATOM 1023 N N . MET A 1 134 ? 33.844 41.812 20.875 1 38.16 134 MET A N 1
ATOM 1024 C CA . MET A 1 134 ? 33.188 42.875 20.125 1 38.16 134 MET A CA 1
ATOM 1025 C C . MET A 1 134 ? 33.594 42.844 18.656 1 38.16 134 MET A C 1
ATOM 1027 O O . MET A 1 134 ? 33.625 43.906 18 1 38.16 134 MET A O 1
ATOM 1031 N N . LYS A 1 135 ? 34.625 42.094 18.312 1 38.44 135 LYS A N 1
ATOM 1032 C CA . LYS A 1 135 ? 35.031 42.281 16.906 1 38.44 135 LYS A CA 1
ATOM 1033 C C . LYS A 1 135 ? 33.781 42.469 16.031 1 38.44 135 LYS A C 1
ATOM 1035 O O . LYS A 1 135 ? 32.688 42.031 16.375 1 38.44 135 LYS A O 1
ATOM 1040 N N . ASN A 1 136 ? 34.031 43.5 15.086 1 35.78 136 ASN A N 1
ATOM 1041 C CA . ASN A 1 136 ? 33.312 43.906 13.883 1 35.78 136 ASN A CA 1
ATOM 1042 C C . ASN A 1 136 ? 32.562 42.75 13.25 1 35.78 136 ASN A C 1
ATOM 1044 O O . ASN A 1 136 ? 32.469 42.656 12.031 1 35.78 136 ASN A O 1
ATOM 1048 N N . GLY A 1 137 ? 32.812 41.656 13.797 1 35.88 137 GLY A N 1
ATOM 1049 C CA . GLY A 1 137 ? 32.125 40.75 12.875 1 35.88 137 GLY A CA 1
ATOM 1050 C C . GLY A 1 137 ? 30.797 41.312 12.398 1 35.88 137 GLY A C 1
ATOM 1051 O O . GLY A 1 137 ? 30.109 42.031 13.133 1 35.88 137 GLY A O 1
ATOM 1052 N N . SER A 1 138 ? 30.844 41.719 11.156 1 36.72 138 SER A N 1
ATOM 1053 C CA . SER A 1 138 ? 29.75 42.219 10.32 1 36.72 138 SER A CA 1
ATOM 1054 C C . SER A 1 138 ? 28.406 41.781 10.883 1 36.72 138 SER A C 1
ATOM 1056 O O . SER A 1 138 ? 28.219 40.656 11.297 1 36.72 138 SER A O 1
ATOM 1058 N N . GLU A 1 139 ? 27.828 42.656 11.766 1 41.84 139 GLU A N 1
ATOM 1059 C CA . GLU A 1 139 ? 26.375 42.75 11.891 1 41.84 139 GLU A CA 1
ATOM 1060 C C . GLU A 1 139 ? 25.672 41.969 10.789 1 41.84 139 GLU A C 1
ATOM 1062 O O . GLU A 1 139 ? 25.422 42.5 9.703 1 41.84 139 GLU A O 1
ATOM 1067 N N . GLU A 1 140 ? 26.328 40.969 10.32 1 42.84 140 GLU A N 1
ATOM 1068 C CA . GLU A 1 140 ? 25.578 40.375 9.219 1 42.84 140 GLU A CA 1
ATOM 1069 C C . GLU A 1 140 ? 24.078 40.469 9.461 1 42.84 140 GLU A C 1
ATOM 1071 O O . GLU A 1 140 ? 23.547 39.844 10.367 1 42.84 140 GLU A O 1
ATOM 1076 N N . ILE A 1 141 ? 23.609 41.75 9.531 1 46.69 141 ILE A N 1
ATOM 1077 C CA . ILE A 1 141 ? 22.188 41.906 9.195 1 46.69 141 ILE A CA 1
ATOM 1078 C C . ILE A 1 141 ? 21.703 40.656 8.453 1 46.69 141 ILE A C 1
ATOM 1080 O O . ILE A 1 141 ? 22.156 40.375 7.332 1 46.69 141 ILE A O 1
ATOM 1084 N N . ARG A 1 142 ? 21.516 39.656 9.227 1 54.31 142 ARG A N 1
ATOM 1085 C CA . ARG A 1 142 ? 20.859 38.5 8.586 1 54.31 142 ARG A CA 1
ATOM 1086 C C . ARG A 1 142 ? 19.844 38.969 7.551 1 54.31 142 ARG A C 1
ATOM 1088 O O . ARG A 1 142 ? 19.328 40.094 7.629 1 54.31 142 ARG A O 1
ATOM 1095 N N . LYS A 1 143 ? 19.922 38.594 6.395 1 59 143 LYS A N 1
ATOM 1096 C CA . LYS A 1 143 ? 19.062 38.875 5.242 1 59 143 LYS A CA 1
ATOM 1097 C C . LYS A 1 143 ? 17.625 39.125 5.676 1 59 143 LYS A C 1
ATOM 1099 O O . LYS A 1 143 ? 17.016 38.281 6.348 1 59 143 LYS A O 1
ATOM 1104 N N . LEU A 1 144 ? 17.375 40.5 5.969 1 63.47 144 LEU A N 1
ATOM 1105 C CA . LEU A 1 144 ? 16.031 41.031 6.277 1 63.47 144 LEU A CA 1
ATOM 1106 C C . LEU A 1 144 ? 15.125 40.906 5.059 1 63.47 144 LEU A C 1
ATOM 1108 O O . LEU A 1 144 ? 15.508 41.312 3.953 1 63.47 144 LEU A O 1
ATOM 1112 N N . ARG A 1 145 ? 14.219 40.062 5.254 1 70.12 145 ARG A N 1
ATOM 1113 C CA . ARG A 1 145 ? 13.164 40.031 4.246 1 70.12 145 ARG A CA 1
ATOM 1114 C C . ARG A 1 145 ? 11.938 40.812 4.727 1 70.12 145 ARG A C 1
ATOM 1116 O O . ARG A 1 145 ? 11.531 40.688 5.883 1 70.12 145 ARG A O 1
ATOM 1123 N N . LYS A 1 146 ? 11.547 41.812 3.91 1 70.25 146 LYS A N 1
ATOM 1124 C CA . LYS A 1 146 ? 10.305 42.531 4.195 1 70.25 146 LYS A CA 1
ATOM 1125 C C . LYS A 1 146 ? 9.094 41.75 3.717 1 70.25 146 LYS A C 1
ATOM 1127 O O . LYS A 1 146 ? 9.109 41.188 2.621 1 70.25 146 LYS A O 1
ATOM 1132 N N . ASP A 1 147 ? 8.297 41.531 4.582 1 67 147 ASP A N 1
ATOM 1133 C CA . ASP A 1 147 ? 7.023 40.906 4.262 1 67 147 ASP A CA 1
ATOM 1134 C C . ASP A 1 147 ? 5.848 41.75 4.738 1 67 147 ASP A C 1
ATOM 1136 O O . ASP A 1 147 ? 5.316 41.531 5.828 1 67 147 ASP A O 1
ATOM 1140 N N . ASN A 1 148 ? 5.441 42.594 3.861 1 68.62 148 ASN A N 1
ATOM 1141 C CA . ASN A 1 148 ? 4.379 43.531 4.219 1 68.62 148 ASN A CA 1
ATOM 1142 C C . ASN A 1 148 ? 4.723 44.312 5.48 1 68.62 148 ASN A C 1
ATOM 1144 O O . ASN A 1 148 ? 5.727 45.031 5.52 1 68.62 148 ASN A O 1
ATOM 1148 N N . ALA A 1 149 ? 3.938 44.031 6.535 1 75.12 149 ALA A N 1
ATOM 1149 C CA . ALA A 1 149 ? 4.105 44.781 7.793 1 75.12 149 ALA A CA 1
ATOM 1150 C C . ALA A 1 149 ? 5.117 44.062 8.695 1 75.12 149 ALA A C 1
ATOM 1152 O O . ALA A 1 149 ? 5.441 44.562 9.781 1 75.12 149 ALA A O 1
ATOM 1153 N N . TRP A 1 150 ? 5.688 43.031 8.055 1 79.25 150 TRP A N 1
ATOM 1154 C CA . TRP A 1 150 ? 6.582 42.219 8.891 1 79.25 150 TRP A CA 1
ATOM 1155 C C . TRP A 1 150 ? 8.023 42.344 8.406 1 79.25 150 TRP A C 1
ATOM 1157 O O . TRP A 1 150 ? 8.266 42.594 7.227 1 79.25 150 TRP A O 1
ATOM 1167 N N . ARG A 1 151 ? 8.883 42.281 9.391 1 84.69 151 ARG A N 1
ATOM 1168 C CA . ARG A 1 151 ? 10.297 42.094 9.102 1 84.69 151 ARG A CA 1
ATOM 1169 C C . ARG A 1 151 ? 10.789 40.75 9.594 1 84.69 151 ARG A C 1
ATOM 1171 O O . ARG A 1 151 ? 10.461 40.312 10.703 1 84.69 151 ARG A O 1
ATOM 1178 N N . ALA A 1 152 ? 11.43 40.094 8.703 1 89.88 152 ALA A N 1
ATOM 1179 C CA . ALA A 1 152 ? 11.914 38.75 9.023 1 89.88 152 ALA A CA 1
ATOM 1180 C C . ALA A 1 152 ? 13.43 38.75 9.164 1 89.88 152 ALA A C 1
ATOM 1182 O O . ALA A 1 152 ? 14.148 39.281 8.312 1 89.88 152 ALA A O 1
ATOM 1183 N N . PHE A 1 153 ? 13.922 38.188 10.266 1 89.88 153 PHE A N 1
ATOM 1184 C CA . PHE A 1 153 ? 15.344 38.031 10.523 1 89.88 153 PHE A CA 1
ATOM 1185 C C . PHE A 1 153 ? 15.766 36.562 10.461 1 89.88 153 PHE A C 1
ATOM 1187 O O . PHE A 1 153 ? 15.18 35.719 11.141 1 89.88 153 PHE A O 1
ATOM 1194 N N . ASP A 1 154 ? 16.734 36.312 9.68 1 92.44 154 ASP A N 1
ATOM 1195 C CA . ASP A 1 154 ? 17.203 34.938 9.523 1 92.44 154 ASP A CA 1
ATOM 1196 C C . ASP A 1 154 ? 17.969 34.5 10.758 1 92.44 154 ASP A C 1
ATOM 1198 O O . ASP A 1 154 ? 19.016 35.062 11.086 1 92.44 154 ASP A O 1
ATOM 1202 N N . VAL A 1 155 ? 17.453 33.531 11.383 1 93.69 155 VAL A N 1
ATOM 1203 C CA . VAL A 1 155 ? 18.109 32.969 12.562 1 93.69 155 VAL A CA 1
ATOM 1204 C C . VAL A 1 155 ? 18.344 31.484 12.391 1 93.69 155 VAL A C 1
ATOM 1206 O O . VAL A 1 155 ? 18.328 30.734 13.359 1 93.69 155 VAL A O 1
ATOM 1209 N N . THR A 1 156 ? 18.469 31.016 11.164 1 94.19 156 THR A N 1
ATOM 1210 C CA . THR A 1 156 ? 18.609 29.594 10.82 1 94.19 156 THR A CA 1
ATOM 1211 C C . THR A 1 156 ? 19.797 28.984 11.531 1 94.19 156 THR A C 1
ATOM 1213 O O . THR A 1 156 ? 19.688 27.906 12.117 1 94.19 156 THR A O 1
ATOM 1216 N N . SER A 1 157 ? 20.891 29.594 11.523 1 91.25 157 SER A N 1
ATOM 1217 C CA . SER A 1 157 ? 22.109 29.062 12.109 1 91.25 157 SER A CA 1
ATOM 1218 C C . SER A 1 157 ? 21.984 28.906 13.617 1 91.25 157 SER A C 1
ATOM 1220 O O . SER A 1 157 ? 22.5 27.953 14.195 1 91.25 157 SER A O 1
ATOM 1222 N N . ILE A 1 158 ? 21.297 29.859 14.172 1 91.06 158 ILE A N 1
ATOM 1223 C CA . ILE A 1 158 ? 21.125 29.828 15.625 1 91.06 158 ILE A CA 1
ATOM 1224 C C . ILE A 1 158 ? 20.266 28.641 16.016 1 91.06 158 ILE A C 1
ATOM 1226 O O . ILE A 1 158 ? 20.578 27.906 16.953 1 91.06 158 ILE A O 1
ATOM 1230 N N . VAL A 1 159 ? 19.219 28.469 15.266 1 93.75 159 VAL A N 1
ATOM 1231 C CA . VAL A 1 159 ? 18.297 27.375 15.57 1 93.75 159 VAL A CA 1
ATOM 1232 C C . VAL A 1 159 ? 18.953 26.031 15.273 1 93.75 159 VAL A C 1
ATOM 1234 O O . VAL A 1 159 ? 18.797 25.078 16.047 1 93.75 159 VAL A O 1
ATOM 1237 N N . ALA A 1 160 ? 19.594 25.938 14.195 1 91.19 160 ALA A N 1
ATOM 1238 C CA . ALA A 1 160 ? 20.266 24.703 13.797 1 91.19 160 ALA A CA 1
ATOM 1239 C C . ALA A 1 160 ? 21.344 24.312 14.797 1 91.19 160 ALA A C 1
ATOM 1241 O O . ALA A 1 160 ? 21.594 23.125 15.031 1 91.19 160 ALA A O 1
ATOM 1242 N N . GLY A 1 161 ? 22 25.266 15.32 1 86.5 161 GLY A N 1
ATOM 1243 C CA . GLY A 1 161 ? 23.109 25.016 16.219 1 86.5 161 GLY A CA 1
ATOM 1244 C C . GLY A 1 161 ? 22.688 24.953 17.688 1 86.5 161 GLY A C 1
ATOM 1245 O O . GLY A 1 161 ? 23.531 24.984 18.578 1 86.5 161 GLY A O 1
ATOM 1246 N N . ARG A 1 162 ? 21.484 24.828 17.875 1 85.31 162 ARG A N 1
ATOM 1247 C CA . ARG A 1 162 ? 20.984 24.891 19.234 1 85.31 162 ARG A CA 1
ATOM 1248 C C . ARG A 1 162 ? 21.406 23.656 20.031 1 85.31 162 ARG A C 1
ATOM 1250 O O . ARG A 1 162 ? 21.625 22.578 19.469 1 85.31 162 ARG A O 1
ATOM 1257 N N . ASN A 1 163 ? 21.594 24.031 21.312 1 82.62 163 ASN A N 1
ATOM 1258 C CA . ASN A 1 163 ? 21.797 22.953 22.266 1 82.62 163 ASN A CA 1
ATOM 1259 C C . ASN A 1 163 ? 20.531 22.672 23.062 1 82.62 163 ASN A C 1
ATOM 1261 O O . ASN A 1 163 ? 20.141 23.469 23.922 1 82.62 163 ASN A O 1
ATOM 1265 N N . GLY A 1 164 ? 19.797 21.656 22.688 1 86.5 164 GLY A N 1
ATOM 1266 C CA . GLY A 1 164 ? 18.562 21.344 23.391 1 86.5 164 GLY A CA 1
ATOM 1267 C C . GLY A 1 164 ? 17.328 21.828 22.641 1 86.5 164 GLY A C 1
ATOM 1268 O O . GLY A 1 164 ? 17.359 22.031 21.422 1 86.5 164 GLY A O 1
ATOM 1269 N N . ASP A 1 165 ? 16.266 22.078 23.5 1 90.38 165 ASP A N 1
ATOM 1270 C CA . ASP A 1 165 ? 15.008 22.391 22.828 1 90.38 165 ASP A CA 1
ATOM 1271 C C . ASP A 1 165 ? 14.648 23.859 23 1 90.38 165 ASP A C 1
ATOM 1273 O O . ASP A 1 165 ? 13.586 24.312 22.578 1 90.38 165 ASP A O 1
ATOM 1277 N N . ILE A 1 166 ? 15.57 24.641 23.578 1 93 166 ILE A N 1
ATOM 1278 C CA . ILE A 1 166 ? 15.281 26.047 23.812 1 93 166 ILE A CA 1
ATOM 1279 C C . ILE A 1 166 ? 16.281 26.922 23.047 1 93 166 ILE A C 1
ATOM 1281 O O . ILE A 1 166 ? 17.484 26.641 23.078 1 93 166 ILE A O 1
ATOM 1285 N N . VAL A 1 167 ? 15.789 27.812 22.359 1 93.38 167 VAL A N 1
ATOM 1286 C CA . VAL A 1 167 ? 16.609 28.797 21.672 1 93.38 167 VAL A CA 1
ATOM 1287 C C . VAL A 1 167 ? 16.375 30.188 22.281 1 93.38 167 VAL A C 1
ATOM 1289 O O . VAL A 1 167 ? 15.227 30.594 22.484 1 93.38 167 VAL A O 1
ATOM 1292 N N . LYS A 1 168 ? 17.453 30.828 22.562 1 92.5 168 LYS A N 1
ATOM 1293 C CA . LYS A 1 168 ? 17.375 32.188 23.109 1 92.5 168 LYS A CA 1
ATOM 1294 C C . LYS A 1 168 ? 17.891 33.219 22.109 1 92.5 168 LYS A C 1
ATOM 1296 O O . LYS A 1 168 ? 19 33.094 21.594 1 92.5 168 LYS A O 1
ATOM 1301 N N . LEU A 1 169 ? 17.062 34.156 21.844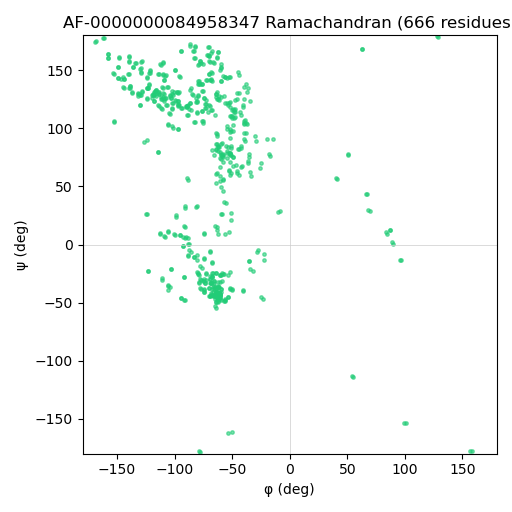 1 91.69 169 LEU A N 1
ATOM 1302 C CA . LEU A 1 169 ? 17.422 35.219 20.922 1 91.69 169 LEU A CA 1
ATOM 1303 C C . LEU A 1 169 ? 17.453 36.562 21.625 1 91.69 169 LEU A C 1
ATOM 1305 O O . LEU A 1 169 ? 16.531 36.906 22.375 1 91.69 169 LEU A O 1
ATOM 1309 N N . TYR A 1 170 ? 18.531 37.188 21.438 1 90.19 170 TYR A N 1
ATOM 1310 C CA . TYR A 1 170 ? 18.656 38.562 21.938 1 90.19 170 TYR A CA 1
ATOM 1311 C C . TYR A 1 170 ? 18.172 39.562 20.891 1 90.19 170 TYR A C 1
ATOM 1313 O O . TYR A 1 170 ? 18.734 39.656 19.797 1 90.19 170 TYR A O 1
ATOM 1321 N N . VAL A 1 171 ? 17.141 40.281 21.297 1 88.62 171 VAL A N 1
ATOM 1322 C CA . VAL A 1 171 ? 16.531 41.188 20.312 1 88.62 171 VAL A CA 1
ATOM 1323 C C . VAL A 1 171 ? 16.562 42.625 20.828 1 88.62 171 VAL A C 1
ATOM 1325 O O . VAL A 1 171 ? 16.375 42.844 22.031 1 88.62 171 VAL A O 1
ATOM 1328 N N . HIS A 1 172 ? 16.906 43.5 19.859 1 85.19 172 HIS A N 1
ATOM 1329 C CA . HIS A 1 172 ? 16.844 44.938 20.156 1 85.19 172 HIS A CA 1
ATOM 1330 C C . HIS A 1 172 ? 15.727 45.594 19.375 1 85.19 172 HIS A C 1
ATOM 1332 O O . HIS A 1 172 ? 15.492 45.281 18.203 1 85.19 172 HIS A O 1
ATOM 1338 N N . GLY A 1 173 ? 15.016 46.406 20.031 1 79.44 173 GLY A N 1
ATOM 1339 C CA . GLY A 1 173 ? 13.953 47.156 19.391 1 79.44 173 GLY A CA 1
ATOM 1340 C C . GLY A 1 173 ? 12.883 47.625 20.344 1 79.44 173 GLY A C 1
ATOM 1341 O O . GLY A 1 173 ? 13.094 47.656 21.562 1 79.44 173 GLY A O 1
ATOM 1342 N N . ARG A 1 174 ? 11.93 48.25 19.75 1 73.19 174 ARG A N 1
ATOM 1343 C CA . ARG A 1 174 ? 10.805 48.719 20.547 1 73.19 174 ARG A CA 1
ATOM 1344 C C . ARG A 1 174 ? 9.719 47.656 20.641 1 73.19 174 ARG A C 1
ATOM 1346 O O . ARG A 1 174 ? 8.75 47.688 19.875 1 73.19 174 ARG A O 1
ATOM 1353 N N . LEU A 1 175 ? 10.195 46.562 21.141 1 61.84 175 LEU A N 1
ATOM 1354 C CA . LEU A 1 175 ? 9.195 45.5 21.297 1 61.84 175 LEU A CA 1
ATOM 1355 C C . LEU A 1 175 ? 8.047 45.969 22.188 1 61.84 175 LEU A C 1
ATOM 1357 O O . LEU A 1 175 ? 8.211 46.094 23.406 1 61.84 175 LEU A O 1
ATOM 1361 N N . THR A 1 176 ? 7.41 47.156 21.75 1 53.88 176 THR A N 1
ATOM 1362 C CA . THR A 1 176 ? 6.273 47.562 22.562 1 53.88 176 THR A CA 1
ATOM 1363 C C . THR A 1 176 ? 5.336 46.406 22.828 1 53.88 176 THR A C 1
ATOM 1365 O O . THR A 1 176 ? 5.168 45.531 21.984 1 53.88 176 THR A O 1
ATOM 1368 N N . TYR A 1 177 ? 5.355 46.125 24.109 1 49.19 177 TYR A N 1
ATOM 1369 C CA . TYR A 1 177 ? 4.367 45.188 24.609 1 49.19 177 TYR A CA 1
ATOM 1370 C C . TYR A 1 177 ? 3.043 45.344 23.875 1 49.19 177 TYR A C 1
ATOM 1372 O O . TYR A 1 177 ? 2.426 46.406 23.906 1 49.19 177 TYR A O 1
ATOM 1380 N N . HIS A 1 178 ? 2.9 44.906 22.703 1 52.03 178 HIS A N 1
ATOM 1381 C CA . HIS A 1 178 ? 1.534 44.969 22.203 1 52.03 178 HIS A CA 1
ATOM 1382 C C . HIS A 1 178 ? 0.677 43.875 22.844 1 52.03 178 HIS A C 1
ATOM 1384 O O . HIS A 1 178 ? 0.987 42.688 22.734 1 52.03 178 HIS A O 1
ATOM 1390 N N . PRO A 1 179 ? -0.11 44.312 23.75 1 45.06 179 PRO A N 1
ATOM 1391 C CA . PRO A 1 179 ? -1.041 43.438 24.484 1 45.06 179 PRO A CA 1
ATOM 1392 C C . PRO A 1 179 ? -1.708 42.406 23.578 1 45.06 179 PRO A C 1
ATOM 1394 O O . PRO A 1 179 ? -2.191 41.375 24.062 1 45.06 179 PRO A O 1
ATOM 1397 N N . TYR A 1 180 ? -2.041 42.875 22.391 1 45.94 180 TYR A N 1
ATOM 1398 C CA . TYR A 1 180 ? -3.018 42.094 21.656 1 45.94 180 TYR A CA 1
ATOM 1399 C C . TYR A 1 180 ? -2.348 40.906 20.969 1 45.94 180 TYR A C 1
ATOM 1401 O O . TYR A 1 180 ? -2.852 40.375 19.969 1 45.94 180 TYR A O 1
ATOM 1409 N N . GLY A 1 181 ? -1.305 40.344 21.594 1 55.69 181 GLY A N 1
ATOM 1410 C CA . GLY A 1 181 ? -0.93 39.031 21.094 1 55.69 181 GLY A CA 1
ATOM 1411 C C . GLY A 1 181 ? -0.01 39.094 19.891 1 55.69 181 GLY A C 1
ATOM 1412 O O . GLY A 1 181 ? 0.193 38.094 19.219 1 55.69 181 GLY A O 1
ATOM 1413 N N . ASP A 1 182 ? 0.481 40.312 19.578 1 64.81 182 ASP A N 1
ATOM 1414 C CA . ASP A 1 182 ? 1.252 40.562 18.375 1 64.81 182 ASP A CA 1
ATOM 1415 C C . ASP A 1 182 ? 2.746 40.375 18.625 1 64.81 182 ASP A C 1
ATOM 1417 O O . ASP A 1 182 ? 3.574 41.125 18.094 1 64.81 182 ASP A O 1
ATOM 1421 N N . GLY A 1 183 ? 3.104 39.531 19.438 1 77.69 183 GLY A N 1
ATOM 1422 C CA . GLY A 1 183 ? 4.516 39.344 19.719 1 77.69 183 GLY A CA 1
ATOM 1423 C C . GLY A 1 183 ? 5.258 38.688 18.547 1 77.69 183 GLY A C 1
ATOM 1424 O O . GLY A 1 183 ? 4.66 38.406 17.516 1 77.69 183 GLY A O 1
ATOM 1425 N N . PRO A 1 184 ? 6.602 38.688 18.672 1 88.5 184 PRO A N 1
ATOM 1426 C CA . PRO A 1 184 ? 7.43 38.062 17.641 1 88.5 184 PRO A CA 1
ATOM 1427 C C . PRO A 1 184 ? 7.09 36.594 17.391 1 88.5 184 PRO A C 1
ATOM 1429 O O . PRO A 1 184 ? 6.598 35.906 18.297 1 88.5 184 PRO A O 1
ATOM 1432 N N . ILE A 1 185 ? 7.203 36.25 16.188 1 92 185 ILE A N 1
ATOM 1433 C CA . ILE A 1 185 ? 6.91 34.875 15.766 1 92 185 ILE A CA 1
ATOM 1434 C C . ILE A 1 185 ? 8.164 34.25 15.172 1 92 185 ILE A C 1
ATOM 1436 O O . ILE A 1 185 ? 8.859 34.844 14.359 1 92 185 ILE A O 1
ATOM 1440 N N . LEU A 1 186 ? 8.469 33.094 15.695 1 94.88 186 LEU A N 1
ATOM 1441 C CA . LEU A 1 186 ? 9.539 32.312 15.078 1 94.88 186 LEU A CA 1
ATOM 1442 C C . LEU A 1 186 ? 8.969 31.328 14.07 1 94.88 186 LEU A C 1
ATOM 1444 O O . LEU A 1 186 ? 8.18 30.453 14.43 1 94.88 186 LEU A O 1
ATOM 1448 N N . LEU A 1 187 ? 9.359 31.531 12.844 1 95.5 187 LEU A N 1
ATOM 1449 C CA . LEU A 1 187 ? 8.922 30.656 11.766 1 95.5 187 LEU A CA 1
ATOM 1450 C C . LEU A 1 187 ? 9.969 29.594 11.477 1 95.5 187 LEU A C 1
ATOM 1452 O O . LEU A 1 187 ? 11.133 29.906 11.219 1 95.5 187 LEU A O 1
ATOM 1456 N N . LEU A 1 188 ? 9.531 28.422 11.562 1 96.56 188 LEU A N 1
ATOM 1457 C CA . LEU A 1 188 ? 10.422 27.297 11.258 1 96.56 188 LEU A CA 1
ATOM 1458 C C . LEU A 1 188 ? 9.984 26.594 9.977 1 96.56 188 LEU A C 1
ATOM 1460 O O . LEU A 1 188 ? 8.883 26.047 9.906 1 96.56 188 LEU A O 1
ATOM 1464 N N . ASN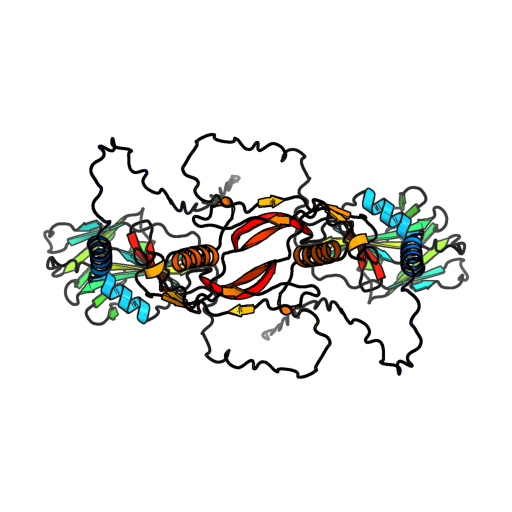 A 1 189 ? 10.852 26.609 8.969 1 96 189 ASN A N 1
ATOM 1465 C CA . ASN A 1 189 ? 10.594 25.984 7.68 1 96 189 ASN A CA 1
ATOM 1466 C C . ASN A 1 189 ? 11.344 24.656 7.547 1 96 189 ASN A C 1
ATOM 1468 O O . ASN A 1 189 ? 12.562 24.609 7.699 1 96 189 ASN A O 1
ATOM 1472 N N . TYR A 1 190 ? 10.578 23.656 7.238 1 95.81 190 TYR A N 1
ATOM 1473 C CA . TYR A 1 190 ? 11.172 22.328 7.129 1 95.81 190 TYR A CA 1
ATOM 1474 C C . TYR A 1 190 ? 10.945 21.75 5.742 1 95.81 190 TYR A C 1
ATOM 1476 O O . TYR A 1 190 ? 9.93 22.031 5.102 1 95.81 190 TYR A O 1
ATOM 1484 N N . ASN A 1 191 ? 11.945 20.891 5.32 1 93.94 191 ASN A N 1
ATOM 1485 C CA . ASN A 1 191 ? 11.797 20.047 4.133 1 93.94 191 ASN A CA 1
ATOM 1486 C C . ASN A 1 191 ? 11.641 18.578 4.504 1 93.94 191 ASN A C 1
ATOM 1488 O O . ASN A 1 191 ? 12.266 18.109 5.453 1 93.94 191 ASN A O 1
ATOM 1492 N N . LYS A 1 192 ? 10.836 17.953 3.803 1 90.19 192 LYS A N 1
ATOM 1493 C CA . LYS A 1 192 ? 10.672 16.516 4.008 1 90.19 192 LYS A CA 1
ATOM 1494 C C . LYS A 1 192 ? 11.492 15.719 2.998 1 90.19 192 LYS A C 1
ATOM 1496 O O . LYS A 1 192 ? 11.602 16.109 1.833 1 90.19 192 LYS A O 1
ATOM 1501 N N . ILE A 1 193 ? 12.305 14.688 3.465 1 77.94 193 ILE A N 1
ATOM 1502 C CA . ILE A 1 193 ? 13.188 13.883 2.625 1 77.94 193 ILE A CA 1
ATOM 1503 C C . ILE A 1 193 ? 12.352 13.07 1.633 1 77.94 193 ILE A C 1
ATOM 1505 O O . ILE A 1 193 ? 12.727 12.93 0.467 1 77.94 193 ILE A O 1
ATOM 1509 N N . ARG A 1 194 ? 11.414 12.352 2.059 1 65.88 194 ARG A N 1
ATOM 1510 C CA . ARG A 1 194 ? 10.664 11.477 1.159 1 65.88 194 ARG A CA 1
ATOM 1511 C C . ARG A 1 194 ? 9.844 12.289 0.167 1 65.88 194 ARG A C 1
ATOM 1513 O O . ARG A 1 194 ? 9.109 13.195 0.561 1 65.88 194 ARG A O 1
ATOM 1520 N N . GLY A 1 195 ? 10.555 12.773 -0.944 1 51.81 195 GLY A N 1
ATOM 1521 C CA . GLY A 1 195 ? 10.117 13.617 -2.045 1 51.81 195 GLY A CA 1
ATOM 1522 C C . GLY A 1 195 ? 8.625 13.516 -2.312 1 51.81 195 GLY A C 1
ATOM 1523 O O . GLY A 1 195 ? 8.148 12.484 -2.791 1 51.81 195 GLY A O 1
ATOM 1524 N N . VAL A 1 196 ? 7.73 13.898 -1.522 1 49.75 196 VAL A N 1
ATOM 1525 C CA . VAL A 1 196 ? 6.473 14.18 -2.203 1 49.75 196 VAL A CA 1
ATOM 1526 C C . VAL A 1 196 ? 6.742 15 -3.467 1 49.75 196 VAL A C 1
ATOM 1528 O O . VAL A 1 196 ? 7.238 16.125 -3.395 1 49.75 196 VAL A O 1
ATOM 1531 N N . ARG A 1 197 ? 7.09 14.367 -4.484 1 43 197 ARG A N 1
ATOM 1532 C CA . ARG A 1 197 ? 7.199 15.133 -5.723 1 43 197 ARG A CA 1
ATOM 1533 C C . ARG A 1 197 ? 6.07 16.156 -5.84 1 43 197 ARG A C 1
ATOM 1535 O O . ARG A 1 197 ? 4.895 15.797 -5.773 1 43 197 ARG A O 1
ATOM 1542 N N . ARG A 1 198 ? 6.285 17.391 -5.453 1 43.81 198 ARG A N 1
ATOM 1543 C CA . ARG A 1 198 ? 5.391 18.5 -5.75 1 43.81 198 ARG A CA 1
ATOM 1544 C C . ARG A 1 198 ? 4.895 18.438 -7.191 1 43.81 198 ARG A C 1
ATOM 1546 O O . ARG A 1 198 ? 5.668 18.625 -8.133 1 43.81 198 ARG A O 1
ATOM 1553 N N . HIS A 1 199 ? 4.133 17.531 -7.637 1 37 199 HIS A N 1
ATOM 1554 C CA . HIS A 1 199 ? 3.59 17.656 -8.984 1 37 199 HIS A CA 1
ATOM 1555 C C . HIS A 1 199 ? 2.969 19.047 -9.203 1 37 199 HIS A C 1
ATOM 1557 O O . HIS A 1 199 ? 2.129 19.484 -8.406 1 37 199 HIS A O 1
ATOM 1563 N N . ARG A 1 200 ? 3.592 19.953 -9.758 1 31.06 200 ARG A N 1
ATOM 1564 C CA . ARG A 1 200 ? 2.877 21.078 -10.352 1 31.06 200 ARG A CA 1
ATOM 1565 C C . ARG A 1 200 ? 1.579 20.625 -11.008 1 31.06 200 ARG A C 1
ATOM 1567 O O . ARG A 1 200 ? 1.585 19.719 -11.844 1 31.06 200 ARG A O 1
ATOM 1574 N N . ARG A 1 201 ? 0.463 20.859 -10.375 1 32 201 ARG A N 1
ATOM 1575 C CA . ARG A 1 201 ? -0.894 20.672 -10.875 1 32 201 ARG A CA 1
ATOM 1576 C C . ARG A 1 201 ? -1.031 21.203 -12.297 1 32 201 ARG A C 1
ATOM 1578 O O . ARG A 1 201 ? -1.111 22.422 -12.508 1 32 201 ARG A O 1
ATOM 1585 N N . SER A 1 202 ? -0.326 20.75 -13.312 1 27.14 202 SER A N 1
ATOM 1586 C CA . SER A 1 202 ? -0.864 21.219 -14.586 1 27.14 202 SER A CA 1
ATOM 1587 C C . SER A 1 202 ? -2.344 20.875 -14.719 1 27.14 202 SER A C 1
ATOM 1589 O O . SER A 1 202 ? -2.781 19.812 -14.281 1 27.14 202 SER A O 1
ATOM 1591 N N . ALA A 1 203 ? -3.266 21.828 -14.914 1 28.53 203 ALA A N 1
ATOM 1592 C CA . ALA A 1 203 ? -4.668 21.891 -15.312 1 28.53 203 ALA A CA 1
ATOM 1593 C C . ALA A 1 203 ? -4.988 20.812 -16.359 1 28.53 203 ALA A C 1
ATOM 1595 O O . ALA A 1 203 ? -6.109 20.75 -16.859 1 28.53 203 ALA A O 1
ATOM 1596 N N . GLU A 1 204 ? -4.008 20.141 -17.016 1 28.33 204 GLU A N 1
ATOM 1597 C CA . GLU A 1 204 ? -4.379 19.422 -18.25 1 28.33 204 GLU A CA 1
ATOM 1598 C C . GLU A 1 204 ? -5.156 18.156 -17.922 1 28.33 204 GLU A C 1
ATOM 1600 O O . GLU A 1 204 ? -5.484 17.375 -18.828 1 28.33 204 GLU A O 1
ATOM 1605 N N . ASP A 1 205 ? -5.195 17.766 -16.703 1 30.98 205 ASP A N 1
ATOM 1606 C CA . ASP A 1 205 ? -5.637 16.375 -16.609 1 30.98 205 ASP A CA 1
ATOM 1607 C C . ASP A 1 205 ? -7.137 16.266 -16.859 1 30.98 205 ASP A C 1
ATOM 1609 O O . ASP A 1 205 ? -7.754 15.25 -16.5 1 30.98 205 ASP A O 1
ATOM 1613 N N . GLN A 1 206 ? -7.77 17.406 -17.312 1 26.7 206 GLN A N 1
ATOM 1614 C CA . GLN A 1 206 ? -9.219 17.281 -17.469 1 26.7 206 GLN A CA 1
ATOM 1615 C C . GLN A 1 206 ? -9.57 16.203 -18.5 1 26.7 206 GLN A C 1
ATOM 1617 O O . GLN A 1 206 ? -10.695 15.711 -18.516 1 26.7 206 GLN A O 1
ATOM 1622 N N . GLU A 1 207 ? -8.852 16.141 -19.641 1 27.11 207 GLU A N 1
ATOM 1623 C CA . GLU A 1 207 ? -9.633 15.789 -20.828 1 27.11 207 GLU A CA 1
ATOM 1624 C C . GLU A 1 207 ? -9.859 14.289 -20.922 1 27.11 207 GLU A C 1
ATOM 1626 O O . GLU A 1 207 ? -10.258 13.773 -21.969 1 27.11 207 GLU A O 1
ATOM 1631 N N . ASP A 1 208 ? -9.289 13.461 -20.172 1 27.58 208 ASP A N 1
ATOM 1632 C CA . ASP A 1 208 ? -9.508 12.156 -20.781 1 27.58 208 ASP A CA 1
ATOM 1633 C C . ASP A 1 208 ? -11 11.82 -20.844 1 27.58 208 ASP A C 1
ATOM 1635 O O . ASP A 1 208 ? -11.641 11.648 -19.812 1 27.58 208 ASP A O 1
ATOM 1639 N N . GLN A 1 209 ? -11.703 12.297 -21.859 1 25.67 209 GLN A N 1
ATOM 1640 C CA . GLN A 1 209 ? -13.016 12 -22.422 1 25.67 209 GLN A CA 1
ATOM 1641 C C . GLN A 1 209 ? -13.289 10.5 -22.438 1 25.67 209 GLN A C 1
ATOM 1643 O O . GLN A 1 209 ? -12.414 9.711 -22.797 1 25.67 209 GLN A O 1
ATOM 1648 N N . ASP A 1 210 ? -14.312 10.078 -21.766 1 28.69 210 ASP A N 1
ATOM 1649 C CA . ASP A 1 210 ? -15.102 8.852 -21.734 1 28.69 210 ASP A CA 1
ATOM 1650 C C . ASP A 1 210 ? -15.477 8.398 -23.141 1 28.69 210 ASP A C 1
ATOM 1652 O O . ASP A 1 210 ? -16.266 9.055 -23.828 1 28.69 210 ASP A O 1
ATOM 1656 N N . ARG A 1 211 ? -14.57 7.953 -24 1 27.47 211 ARG A N 1
ATOM 1657 C CA . ARG A 1 211 ? -15.156 7.316 -25.172 1 27.47 211 ARG A CA 1
ATOM 1658 C C . ARG A 1 211 ? -16.156 6.242 -24.766 1 27.47 211 ARG A C 1
ATOM 1660 O O . ARG A 1 211 ? -15.789 5.25 -24.141 1 27.47 211 ARG A O 1
ATOM 1667 N N . TRP A 1 212 ? -17.453 6.598 -24.641 1 28.98 212 TRP A N 1
ATOM 1668 C CA . TRP A 1 212 ? -18.656 5.777 -24.562 1 28.98 212 TRP A CA 1
ATOM 1669 C C . TRP A 1 212 ? -18.688 4.766 -25.703 1 28.98 212 TRP A C 1
ATOM 1671 O O . TRP A 1 212 ? -18.844 5.137 -26.875 1 28.98 212 TRP A O 1
ATOM 1681 N N . ASP A 1 213 ? -17.828 3.867 -25.875 1 28.09 213 ASP A N 1
ATOM 1682 C CA . ASP A 1 213 ? -18.141 2.922 -26.938 1 28.09 213 ASP A CA 1
ATOM 1683 C C . ASP A 1 213 ? -19.531 2.307 -26.734 1 28.09 213 ASP A C 1
ATOM 1685 O O . ASP A 1 213 ? -19.891 1.97 -25.609 1 28.09 213 ASP A O 1
ATOM 1689 N N . ASP A 1 214 ? -20.531 2.457 -27.672 1 29.16 214 ASP A N 1
ATOM 1690 C CA . ASP A 1 214 ? -21.906 2.145 -28.016 1 29.16 214 ASP A CA 1
ATOM 1691 C C . ASP A 1 214 ? -22.172 0.641 -27.953 1 29.16 214 ASP A C 1
ATOM 1693 O O . ASP A 1 214 ? -23.219 0.164 -28.406 1 29.16 214 ASP A O 1
ATOM 1697 N N . GLU A 1 215 ? -21.219 -0.302 -28.125 1 33.16 215 GLU A N 1
ATOM 1698 C CA . GLU A 1 215 ? -21.844 -1.567 -28.516 1 33.16 215 GLU A CA 1
ATOM 1699 C C . GLU A 1 215 ? -22.75 -2.105 -27.406 1 33.16 215 GLU A C 1
ATOM 1701 O O . GLU A 1 215 ? -22.422 -1.997 -26.219 1 33.16 215 GLU A O 1
ATOM 1706 N N . LEU A 1 216 ? -24.047 -2.416 -27.719 1 34.69 216 LEU A N 1
ATOM 1707 C CA . LEU A 1 216 ? -25.203 -2.943 -27 1 34.69 216 LEU A CA 1
ATOM 1708 C C . LEU A 1 216 ? -24.844 -4.211 -26.234 1 34.69 216 LEU A C 1
ATOM 1710 O O . LEU A 1 216 ? -25.734 -4.992 -25.859 1 34.69 216 LEU A O 1
ATOM 1714 N N . PRO A 1 217 ? -23.641 -4.582 -25.75 1 33.59 217 PRO A N 1
ATOM 1715 C CA . PRO A 1 217 ? -23.344 -5.977 -25.422 1 33.59 217 PRO A CA 1
ATOM 1716 C C . PRO A 1 217 ? -24.266 -6.543 -24.344 1 33.59 217 PRO A C 1
ATOM 1718 O O . PRO A 1 217 ? -24.875 -5.781 -23.594 1 33.59 217 PRO A O 1
ATOM 1721 N N . ARG A 1 218 ? -24.609 -7.848 -24.266 1 37.66 218 ARG A N 1
ATOM 1722 C CA . ARG A 1 218 ? -25.312 -8.555 -23.219 1 37.66 218 ARG A CA 1
ATOM 1723 C C . ARG A 1 218 ? -24.938 -8.016 -21.844 1 37.66 218 ARG A C 1
ATOM 1725 O O . ARG A 1 218 ? -23.797 -7.57 -21.641 1 37.66 218 ARG A O 1
ATOM 1732 N N . ARG A 1 219 ? -25.859 -7.75 -20.906 1 40.53 219 ARG A N 1
ATOM 1733 C CA . ARG A 1 219 ? -25.828 -6.988 -19.672 1 40.53 219 ARG A CA 1
ATOM 1734 C C . ARG A 1 219 ? -24.719 -7.5 -18.75 1 40.53 219 ARG A C 1
ATOM 1736 O O . ARG A 1 219 ? -24.938 -8.445 -17.984 1 40.53 219 ARG A O 1
ATOM 1743 N N . ARG A 1 220 ? -23.516 -7.953 -19.156 1 44.25 220 ARG A N 1
ATOM 1744 C CA . ARG A 1 220 ? -22.438 -8.258 -18.234 1 44.25 220 ARG A CA 1
ATOM 1745 C C . ARG A 1 220 ? -22.359 -7.223 -17.109 1 44.25 220 ARG A C 1
ATOM 1747 O O . ARG A 1 220 ? -22.328 -6.016 -17.375 1 44.25 220 ARG A O 1
ATOM 1754 N N . ARG A 1 221 ? -22.828 -7.637 -15.938 1 55.53 221 ARG A N 1
ATOM 1755 C CA . ARG A 1 221 ? -22.766 -6.754 -14.781 1 55.53 221 ARG A CA 1
ATOM 1756 C C . ARG A 1 221 ? -21.453 -5.984 -14.758 1 55.53 221 ARG A C 1
ATOM 1758 O O . ARG A 1 221 ? -20.375 -6.582 -14.75 1 55.53 221 ARG A O 1
ATOM 1765 N N . ARG A 1 222 ? -21.297 -4.828 -15.312 1 65.56 222 ARG A N 1
ATOM 1766 C CA . ARG A 1 222 ? -20.141 -3.949 -15.43 1 65.56 222 ARG A CA 1
ATOM 1767 C C . ARG A 1 222 ? -19.656 -3.484 -14.055 1 65.56 222 ARG A C 1
ATOM 1769 O O . ARG A 1 222 ? -20.469 -3.326 -13.133 1 65.56 222 ARG A O 1
ATOM 1776 N N . ASN A 1 223 ? -18.375 -3.717 -13.797 1 77.25 223 ASN A N 1
ATOM 1777 C CA . ASN A 1 223 ? -17.75 -3.152 -12.602 1 77.25 223 ASN A CA 1
ATOM 1778 C C . ASN A 1 223 ? -18.031 -1.655 -12.484 1 77.25 223 ASN A C 1
ATOM 1780 O O . ASN A 1 223 ? -17.688 -0.885 -13.383 1 77.25 223 ASN A O 1
ATOM 1784 N N . SER A 1 224 ? -18.734 -1.188 -11.477 1 90.06 224 SER A N 1
ATOM 1785 C CA . SER A 1 224 ? -19.141 0.199 -11.266 1 90.06 224 SER A CA 1
ATOM 1786 C C . SER A 1 224 ? -18.219 0.895 -10.266 1 90.06 224 SER A C 1
ATOM 1788 O O . SER A 1 224 ? -18.469 2.037 -9.875 1 90.06 224 SER A O 1
ATOM 1790 N N . CYS A 1 225 ? -17.172 0.213 -9.914 1 94.69 225 CYS A N 1
ATOM 1791 C CA . CYS A 1 225 ? -16.234 0.821 -8.977 1 94.69 225 CYS A CA 1
ATOM 1792 C C . CYS A 1 225 ? -15.516 2.008 -9.609 1 94.69 225 CYS A C 1
ATOM 1794 O O . CYS A 1 225 ? -14.781 1.846 -10.578 1 94.69 225 CYS A O 1
ATOM 1796 N N . ARG A 1 226 ? -15.773 3.174 -9.031 1 95.56 226 ARG A N 1
ATOM 1797 C CA . ARG A 1 226 ? -15.156 4.375 -9.586 1 95.56 226 ARG A CA 1
ATOM 1798 C C . ARG A 1 226 ? -15.094 5.484 -8.539 1 95.56 226 ARG A C 1
ATOM 1800 O O . ARG A 1 226 ? -15.75 5.41 -7.504 1 95.56 226 ARG A O 1
ATOM 1807 N N . ARG A 1 227 ? -14.281 6.438 -8.836 1 96.75 227 ARG A N 1
ATOM 1808 C CA . ARG A 1 227 ? -14.164 7.621 -7.992 1 96.75 227 ARG A CA 1
ATOM 1809 C C . ARG A 1 227 ? -15.359 8.547 -8.18 1 96.75 227 ARG A C 1
ATOM 1811 O O . ARG A 1 227 ? -15.75 8.844 -9.305 1 96.75 227 ARG A O 1
ATOM 1818 N N . ARG A 1 228 ? -15.938 8.992 -7.125 1 96.31 228 ARG A N 1
ATOM 1819 C CA . ARG A 1 228 ? -17.062 9.914 -7.125 1 96.31 228 ARG A CA 1
ATOM 1820 C C . ARG A 1 228 ? -16.797 11.109 -6.211 1 96.31 228 ARG A C 1
ATOM 1822 O O . ARG A 1 228 ? -15.984 11.023 -5.289 1 96.31 228 ARG A O 1
ATOM 1829 N N . PRO A 1 229 ? -17.484 12.195 -6.449 1 95.81 229 PRO A N 1
ATOM 1830 C CA . PRO A 1 229 ? -17.266 13.383 -5.625 1 95.81 229 PRO A CA 1
ATOM 1831 C C . PRO A 1 229 ? -17.75 13.203 -4.188 1 95.81 229 PRO A C 1
ATOM 1833 O O . PRO A 1 229 ? -18.766 12.531 -3.951 1 95.81 229 PRO A O 1
ATOM 1836 N N . MET A 1 230 ? -16.969 13.758 -3.316 1 96.12 230 MET A N 1
ATOM 1837 C CA . MET A 1 230 ? -17.312 13.867 -1.902 1 96.12 230 MET A CA 1
ATOM 1838 C C . MET A 1 230 ? -16.625 15.062 -1.266 1 96.12 230 MET A C 1
ATOM 1840 O O . MET A 1 230 ? -15.406 15.039 -1.038 1 96.12 230 MET A O 1
ATOM 1844 N N . TYR A 1 231 ? -17.391 16.031 -1.032 1 96.19 231 TYR A N 1
ATOM 1845 C CA . TYR A 1 231 ? -16.844 17.219 -0.356 1 96.19 231 TYR A CA 1
ATOM 1846 C C . TYR A 1 231 ? -16.891 17.047 1.157 1 96.19 231 TYR A C 1
ATOM 1848 O O . TYR A 1 231 ? -17.922 16.656 1.711 1 96.19 231 TYR A O 1
ATOM 1856 N N . VAL A 1 232 ? -15.812 17.359 1.762 1 96.31 232 VAL A N 1
ATOM 1857 C CA . VAL A 1 232 ? -15.711 17.281 3.215 1 96.31 232 VAL A CA 1
ATOM 1858 C C . VAL A 1 232 ? -15.719 18.688 3.814 1 96.31 232 VAL A C 1
ATOM 1860 O O . VAL A 1 232 ? -14.836 19.5 3.527 1 96.31 232 VAL A O 1
ATOM 1863 N N . ASP A 1 233 ? -16.672 18.875 4.598 1 94.25 233 ASP A N 1
ATOM 1864 C CA . ASP A 1 233 ? -16.734 20.078 5.426 1 94.25 233 ASP A CA 1
ATOM 1865 C C . ASP A 1 233 ? -16.188 19.797 6.828 1 94.25 233 ASP A C 1
ATOM 1867 O O . ASP A 1 233 ? -16.797 19.047 7.598 1 94.25 233 ASP A O 1
ATOM 1871 N N . PHE A 1 234 ? -15.172 20.531 7.188 1 95.88 234 PHE A N 1
ATOM 1872 C CA . PHE A 1 234 ? -14.508 20.234 8.453 1 95.88 234 PHE A CA 1
ATOM 1873 C C . PHE A 1 234 ? -15.422 20.578 9.625 1 95.88 234 PHE A C 1
ATOM 1875 O O . PHE A 1 234 ? -15.328 19.969 10.695 1 95.88 234 PHE A O 1
ATOM 1882 N N . ALA A 1 235 ? -16.266 21.469 9.43 1 94.31 235 ALA A N 1
ATOM 1883 C CA . ALA A 1 235 ? -17.203 21.844 10.492 1 94.31 235 ALA A CA 1
ATOM 1884 C C . ALA A 1 235 ? -18.203 20.719 10.773 1 94.31 235 ALA A C 1
ATOM 1886 O O . ALA A 1 235 ? -18.609 20.531 11.914 1 94.31 235 ALA A O 1
ATOM 1887 N N . LEU A 1 236 ? -18.547 20 9.719 1 91.62 236 LEU A N 1
ATOM 1888 C CA . LEU A 1 236 ? -19.547 18.938 9.844 1 91.62 236 LEU A CA 1
ATOM 1889 C C . LEU A 1 236 ? -19.016 17.797 10.695 1 91.62 236 LEU A C 1
ATOM 1891 O O . LEU A 1 236 ? -19.797 17.125 11.383 1 91.62 236 LEU A O 1
ATOM 1895 N N . ILE A 1 237 ? -17.734 17.625 10.711 1 93.62 237 ILE A N 1
ATOM 1896 C CA . ILE A 1 237 ? -17.172 16.5 11.438 1 93.62 237 ILE A CA 1
ATOM 1897 C C . ILE A 1 237 ? -16.375 17 12.641 1 93.62 237 ILE A C 1
ATOM 1899 O O . ILE A 1 237 ? -15.523 16.297 13.18 1 93.62 237 ILE A O 1
ATOM 1903 N N . ALA A 1 238 ? -16.453 18.234 12.945 1 93 238 ALA A N 1
ATOM 1904 C CA . ALA A 1 238 ? -15.852 18.875 14.109 1 93 238 ALA A CA 1
ATOM 1905 C C . ALA A 1 238 ? -14.328 18.922 14 1 93 238 ALA A C 1
ATOM 1907 O O . ALA A 1 238 ? -13.625 18.797 15 1 93 238 ALA A O 1
ATOM 1908 N N . TYR A 1 239 ? -13.875 18.969 12.781 1 94.94 239 TYR A N 1
ATOM 1909 C CA . TYR A 1 239 ? -12.438 19.109 12.555 1 94.94 239 TYR A CA 1
ATOM 1910 C C . TYR A 1 239 ? -12.031 20.578 12.516 1 94.94 239 TYR A C 1
ATOM 1912 O O . TYR A 1 239 ? -10.844 20.891 12.547 1 94.94 239 TYR A O 1
ATOM 1920 N N . ASP A 1 240 ? -12.914 21.406 12.5 1 93 240 ASP A N 1
ATOM 1921 C CA . ASP A 1 240 ? -12.633 22.844 12.477 1 93 240 ASP A CA 1
ATOM 1922 C C . ASP A 1 240 ? -12.039 23.312 13.805 1 93 240 ASP A C 1
ATOM 1924 O O . ASP A 1 240 ? -11.555 24.438 13.914 1 93 240 ASP A O 1
ATOM 1928 N N . GLU A 1 241 ? -11.992 22.438 14.781 1 91.75 241 GLU A N 1
ATOM 1929 C CA . GLU A 1 241 ? -11.359 22.75 16.062 1 91.75 241 GLU A CA 1
ATOM 1930 C C . GLU A 1 241 ? -9.844 22.781 15.938 1 91.75 241 GLU A C 1
ATOM 1932 O O . GLU A 1 241 ? -9.164 23.516 16.656 1 91.75 241 GLU A O 1
ATOM 1937 N N . TRP A 1 242 ? -9.43 22.016 15.07 1 93.75 242 TRP A N 1
ATOM 1938 C CA . TRP A 1 242 ? -7.977 21.953 14.961 1 93.75 242 TRP A CA 1
ATOM 1939 C C . TRP A 1 242 ? -7.523 22.297 13.539 1 93.75 242 TRP A C 1
ATOM 1941 O O . TRP A 1 242 ? -6.363 22.641 13.32 1 93.75 242 TRP A O 1
ATOM 1951 N N . VAL A 1 243 ? -8.344 22.156 12.57 1 95.88 243 VAL A N 1
ATOM 1952 C CA . VAL A 1 243 ? -8.016 22.578 11.211 1 95.88 243 VAL A CA 1
ATOM 1953 C C . VAL A 1 243 ? -8.375 24.062 11.039 1 95.88 243 VAL A C 1
ATOM 1955 O O . VAL A 1 243 ? -9.531 24.438 11.211 1 95.88 243 VAL A O 1
ATOM 1958 N N . VAL A 1 244 ? -7.449 24.828 10.703 1 95.5 244 VAL A N 1
ATOM 1959 C CA . VAL A 1 244 ? -7.656 26.266 10.539 1 95.5 244 VAL A CA 1
ATOM 1960 C C . VAL A 1 244 ? -8.023 26.578 9.094 1 95.5 244 VAL A C 1
ATOM 1962 O O . VAL A 1 244 ? -8.914 27.391 8.836 1 95.5 244 VAL A O 1
ATOM 1965 N N . ALA A 1 245 ? -7.227 26 8.219 1 95.62 245 ALA A N 1
ATOM 1966 C CA . ALA A 1 245 ? -7.504 26.156 6.793 1 95.62 245 ALA A CA 1
ATOM 1967 C C . ALA A 1 245 ? -7.051 24.922 6.012 1 95.62 245 ALA A C 1
ATOM 1969 O O . ALA A 1 245 ? -6.051 24.297 6.363 1 95.62 245 ALA A O 1
ATOM 1970 N N . PRO A 1 246 ? -7.848 24.562 4.973 1 96.62 246 PRO A N 1
ATOM 1971 C CA . PRO A 1 246 ? -9.078 25.188 4.469 1 96.62 246 PRO A CA 1
ATOM 1972 C C . PRO A 1 246 ? -10.312 24.766 5.262 1 96.62 246 PRO A C 1
ATOM 1974 O O . PRO A 1 246 ? -10.219 23.969 6.188 1 96.62 246 PRO A O 1
ATOM 1977 N N . PRO A 1 247 ? -11.5 25.469 4.996 1 96.06 247 PRO A N 1
ATOM 1978 C CA . PRO A 1 247 ? -12.727 25.047 5.684 1 96.06 247 PRO A CA 1
ATOM 1979 C C . PRO A 1 247 ? -13.203 23.672 5.254 1 96.06 247 PRO A C 1
ATOM 1981 O O . PRO A 1 247 ? -13.961 23.016 5.984 1 96.06 247 PRO A O 1
ATOM 1984 N N . GLY A 1 248 ? -12.828 23.297 4.086 1 97.31 248 GLY A N 1
ATOM 1985 C CA . GLY A 1 248 ? -13.172 22 3.51 1 97.31 248 GLY A CA 1
ATOM 1986 C C . GLY A 1 248 ? -12.391 21.688 2.248 1 97.31 248 GLY A C 1
ATOM 1987 O O . GLY A 1 248 ? -11.555 22.484 1.811 1 97.31 248 GLY A O 1
ATOM 1988 N N . TYR A 1 249 ? -12.594 20.484 1.752 1 97 249 TYR A N 1
ATOM 1989 C CA . TYR A 1 249 ? -11.867 20.078 0.555 1 97 249 TYR A CA 1
ATOM 1990 C C . TYR A 1 249 ? -12.578 18.938 -0.167 1 97 249 TYR A C 1
ATOM 1992 O O . TYR A 1 249 ? -13.484 18.312 0.391 1 97 249 TYR A O 1
ATOM 2000 N N . GLU A 1 250 ? -12.227 18.797 -1.399 1 97.81 250 GLU A N 1
ATOM 2001 C CA . GLU A 1 250 ? -12.758 17.688 -2.18 1 97.81 250 GLU A CA 1
ATOM 2002 C C . GLU A 1 250 ? -11.969 16.406 -1.938 1 97.81 250 GLU A C 1
ATOM 2004 O O . GLU A 1 250 ? -10.883 16.234 -2.496 1 97.81 250 GLU A O 1
ATOM 2009 N N . ALA A 1 251 ? -12.516 15.492 -1.2 1 98.06 251 ALA A N 1
ATOM 2010 C CA . ALA A 1 251 ? -11.812 14.266 -0.813 1 98.06 251 ALA A CA 1
ATOM 2011 C C . ALA A 1 251 ? -12.078 13.148 -1.811 1 98.06 251 ALA A C 1
ATOM 2013 O O . ALA A 1 251 ? -11.273 12.219 -1.942 1 98.06 251 ALA A O 1
ATOM 2014 N N . TYR A 1 252 ? -13.242 13.211 -2.447 1 98 252 TYR A N 1
ATOM 2015 C CA . TYR A 1 252 ? -13.727 12.148 -3.314 1 98 252 TYR A CA 1
ATOM 2016 C C . TYR A 1 252 ? -13.945 10.859 -2.529 1 98 252 TYR A C 1
ATOM 2018 O O . TYR A 1 252 ? -13.656 10.797 -1.331 1 98 252 TYR A O 1
ATOM 2026 N N . GLN A 1 253 ? -14.609 9.906 -3.141 1 97.81 253 GLN A N 1
ATOM 2027 C CA . GLN A 1 253 ? -14.867 8.594 -2.562 1 97.81 253 GLN A CA 1
ATOM 2028 C C . GLN A 1 253 ? -14.945 7.523 -3.645 1 97.81 253 GLN A C 1
ATOM 2030 O O . GLN A 1 253 ? -15.141 7.832 -4.82 1 97.81 253 GLN A O 1
ATOM 2035 N N . CYS A 1 254 ? -14.633 6.324 -3.275 1 97.25 254 CYS A N 1
ATOM 2036 C CA . CYS A 1 254 ? -14.766 5.18 -4.172 1 97.25 254 CYS A CA 1
ATOM 2037 C C . CYS A 1 254 ? -16.078 4.445 -3.93 1 97.25 254 CYS A C 1
ATOM 2039 O O . CYS A 1 254 ? -16.344 3.979 -2.818 1 97.25 254 CYS A O 1
ATOM 2041 N N . THR A 1 255 ? -16.906 4.387 -4.945 1 94.5 255 THR A N 1
ATOM 2042 C CA . THR A 1 255 ? -18.203 3.725 -4.82 1 94.5 255 THR A CA 1
ATOM 2043 C C . THR A 1 255 ? -18.484 2.842 -6.035 1 94.5 255 THR A C 1
ATOM 2045 O O . THR A 1 255 ? -17.938 3.074 -7.113 1 94.5 255 THR A O 1
ATOM 2048 N N . GLY A 1 256 ? -19.281 1.829 -5.773 1 93.12 256 GLY A N 1
ATOM 2049 C CA . GLY A 1 256 ? -19.625 0.894 -6.832 1 93.12 256 GLY A CA 1
ATOM 2050 C C . GLY A 1 256 ? -19.391 -0.555 -6.445 1 93.12 256 GLY A C 1
ATOM 2051 O O . GLY A 1 256 ? -18.906 -0.842 -5.352 1 93.12 256 GLY A O 1
ATOM 2052 N N . LYS A 1 257 ? -19.734 -1.461 -7.398 1 92.06 257 LYS A N 1
ATOM 2053 C CA . LYS A 1 257 ? -19.641 -2.893 -7.133 1 92.06 257 LYS A CA 1
ATOM 2054 C C . LYS A 1 257 ? -18.516 -3.531 -7.934 1 92.06 257 LYS A C 1
ATOM 2056 O O . LYS A 1 257 ? -18.219 -3.096 -9.047 1 92.06 257 LYS A O 1
ATOM 2061 N N . CYS A 1 258 ? -17.906 -4.539 -7.32 1 93.69 258 CYS A N 1
ATOM 2062 C CA . CYS A 1 258 ? -16.859 -5.32 -7.961 1 93.69 258 CYS A CA 1
ATOM 2063 C C . CYS A 1 258 ? -17.375 -6.688 -8.391 1 93.69 258 CYS A C 1
ATOM 2065 O O . CYS A 1 258 ? -17.703 -7.523 -7.543 1 93.69 258 CYS A O 1
ATOM 2067 N N . PHE A 1 259 ? -17.438 -6.887 -9.719 1 91.19 259 PHE A N 1
ATOM 2068 C CA . PHE A 1 259 ? -17.906 -8.148 -10.281 1 91.19 259 PHE A CA 1
ATOM 2069 C C . PHE A 1 259 ? -16.844 -8.773 -11.172 1 91.19 259 PHE A C 1
ATOM 2071 O O . PHE A 1 259 ? -16.047 -8.062 -11.797 1 91.19 259 PHE A O 1
ATOM 2078 N N . PHE A 1 260 ? -16.891 -10.102 -11.141 1 90.81 260 PHE A N 1
ATOM 2079 C CA . PHE A 1 260 ? -15.977 -10.766 -12.062 1 90.81 260 PHE A CA 1
ATOM 2080 C C . PHE A 1 260 ? -16.516 -10.703 -13.492 1 90.81 260 PHE A C 1
ATOM 2082 O O . PHE A 1 260 ? -17.719 -10.883 -13.719 1 90.81 260 PHE A O 1
ATOM 2089 N N . PRO A 1 261 ? -15.727 -10.453 -14.484 1 91.62 261 PRO A N 1
ATOM 2090 C CA . PRO A 1 261 ? -14.281 -10.211 -14.438 1 91.62 261 PRO A CA 1
ATOM 2091 C C . PRO A 1 261 ? -13.938 -8.797 -13.977 1 91.62 261 PRO A C 1
ATOM 2093 O O . PRO A 1 261 ? -14.625 -7.84 -14.336 1 91.62 261 PRO A O 1
ATOM 2096 N N . LEU A 1 262 ? -12.93 -8.758 -13.133 1 91.69 262 LEU A N 1
ATOM 2097 C CA . LEU A 1 262 ? -12.438 -7.461 -12.68 1 91.69 262 LEU A CA 1
ATOM 2098 C C . LEU A 1 262 ? -11.531 -6.824 -13.734 1 91.69 262 LEU A C 1
ATOM 2100 O O . LEU A 1 262 ? -10.602 -7.461 -14.227 1 91.69 262 LEU A O 1
ATOM 2104 N N . SER A 1 263 ? -11.852 -5.617 -14.047 1 88.94 263 SER A N 1
ATOM 2105 C CA . SER A 1 263 ? -11.047 -4.906 -15.031 1 88.94 263 SER A CA 1
ATOM 2106 C C . SER A 1 263 ? -9.664 -4.574 -14.477 1 88.94 263 SER A C 1
ATOM 2108 O O . SER A 1 263 ? -9.5 -4.402 -13.266 1 88.94 263 SER A O 1
ATOM 2110 N N . ASP A 1 264 ? -8.727 -4.375 -15.453 1 87.12 264 ASP A N 1
ATOM 2111 C CA . ASP A 1 264 ? -7.344 -4.109 -15.078 1 87.12 264 ASP A CA 1
ATOM 2112 C C . ASP A 1 264 ? -7.203 -2.738 -14.43 1 87.12 264 ASP A C 1
ATOM 2114 O O . ASP A 1 264 ? -6.352 -2.543 -13.555 1 87.12 264 ASP A O 1
ATOM 2118 N N . HIS A 1 265 ? -8.008 -1.819 -14.781 1 89.19 265 HIS A N 1
ATOM 2119 C CA . HIS A 1 265 ? -7.883 -0.463 -14.266 1 89.19 265 HIS A CA 1
ATOM 2120 C C . HIS A 1 265 ? -8.203 -0.412 -12.773 1 89.19 265 HIS A C 1
ATOM 2122 O O . HIS A 1 265 ? -7.863 0.557 -12.094 1 89.19 265 HIS A O 1
ATOM 2128 N N . LEU A 1 266 ? -8.844 -1.487 -12.32 1 93.25 266 LEU A N 1
ATOM 2129 C CA . LEU A 1 266 ? -9.188 -1.567 -10.906 1 93.25 266 LEU A CA 1
ATOM 2130 C C . LEU A 1 266 ? -8.047 -2.182 -10.102 1 93.25 266 LEU A C 1
ATOM 2132 O O . LEU A 1 266 ? -8.156 -2.34 -8.883 1 93.25 266 LEU A O 1
ATOM 2136 N N . SER A 1 267 ? -6.996 -2.508 -10.766 1 91.06 267 SER A N 1
ATOM 2137 C CA . SER A 1 267 ? -5.781 -3.037 -10.148 1 91.06 267 SER A CA 1
ATOM 2138 C C . SER A 1 267 ? -6.109 -4.035 -9.047 1 91.06 267 SER A C 1
ATOM 2140 O O . SER A 1 267 ? -5.613 -3.916 -7.926 1 91.06 267 SER A O 1
ATOM 2142 N N . PRO A 1 268 ? -6.844 -5.07 -9.367 1 95.5 268 PRO A N 1
ATOM 2143 C CA . PRO A 1 268 ? -7.223 -6.023 -8.32 1 95.5 268 PRO A CA 1
ATOM 2144 C C . PRO A 1 268 ? -6.055 -6.887 -7.852 1 95.5 268 PRO A C 1
ATOM 2146 O O . PRO A 1 268 ? -5.188 -7.242 -8.656 1 95.5 268 PRO A O 1
ATOM 2149 N N . THR A 1 269 ? -6.02 -7.133 -6.543 1 95.94 269 THR A N 1
ATOM 2150 C CA . THR A 1 269 ? -5.094 -8.148 -6.047 1 95.94 269 THR A CA 1
ATOM 2151 C C . THR A 1 269 ? -5.547 -9.547 -6.469 1 95.94 269 THR A C 1
ATOM 2153 O O . THR A 1 269 ? -6.703 -9.742 -6.84 1 95.94 269 THR A O 1
ATOM 2156 N N . LYS A 1 270 ? -4.66 -10.484 -6.418 1 96.12 270 LYS A N 1
ATOM 2157 C CA . LYS A 1 270 ? -5.031 -11.867 -6.707 1 96.12 270 LYS A CA 1
ATOM 2158 C C . LYS A 1 270 ? -6.105 -12.359 -5.738 1 96.12 270 LYS A C 1
ATOM 2160 O O . LYS A 1 270 ? -7.031 -13.07 -6.137 1 96.12 270 LYS A O 1
ATOM 2165 N N . HIS A 1 271 ? -5.945 -11.93 -4.516 1 98 271 HIS A N 1
ATOM 2166 C CA . HIS A 1 271 ? -6.945 -12.305 -3.523 1 98 271 HIS A CA 1
ATOM 2167 C C . HIS A 1 271 ? -8.32 -11.75 -3.895 1 98 271 HIS A C 1
ATOM 2169 O O . HIS A 1 271 ? -9.328 -12.453 -3.76 1 98 271 HIS A O 1
ATOM 2175 N N . ALA A 1 272 ? -8.375 -10.531 -4.336 1 97.62 272 ALA A N 1
ATOM 2176 C CA . ALA A 1 272 ? -9.641 -9.914 -4.719 1 97.62 272 ALA A CA 1
ATOM 2177 C C . ALA A 1 272 ? -10.297 -10.672 -5.863 1 97.62 272 ALA A C 1
ATOM 2179 O O . ALA A 1 272 ? -11.516 -10.852 -5.879 1 97.62 272 ALA A O 1
ATOM 2180 N N . ILE A 1 273 ? -9.547 -11.078 -6.797 1 96.69 273 ILE A N 1
ATOM 2181 C CA . ILE A 1 273 ? -10.055 -11.836 -7.934 1 96.69 273 ILE A CA 1
ATOM 2182 C C . ILE A 1 273 ? -10.648 -13.156 -7.453 1 96.69 273 ILE A C 1
ATOM 2184 O O . ILE A 1 273 ? -11.789 -13.492 -7.789 1 96.69 273 ILE A O 1
ATOM 2188 N N . VAL A 1 274 ? -9.914 -13.875 -6.625 1 96.94 274 VAL A N 1
ATOM 2189 C CA . VAL A 1 274 ? -10.344 -15.18 -6.125 1 96.94 274 VAL A CA 1
ATOM 2190 C C . VAL A 1 274 ? -11.609 -15.016 -5.281 1 96.94 274 VAL A C 1
ATOM 2192 O O . VAL A 1 274 ? -12.547 -15.805 -5.406 1 96.94 274 VAL A O 1
ATOM 2195 N N . GLN A 1 275 ? -11.57 -14.016 -4.473 1 96.5 275 GLN A N 1
ATOM 2196 C CA . GLN A 1 275 ? -12.727 -13.758 -3.617 1 96.5 275 GLN A CA 1
ATOM 2197 C C . GLN A 1 275 ? -13.977 -13.5 -4.449 1 96.5 275 GLN A C 1
ATOM 2199 O O . GLN A 1 275 ? -15.055 -13.992 -4.125 1 96.5 275 GLN A O 1
ATOM 2204 N N . THR A 1 276 ? -13.852 -12.656 -5.438 1 95.56 276 THR A N 1
ATOM 2205 C CA . THR A 1 276 ? -14.984 -12.336 -6.305 1 95.56 276 THR A CA 1
ATOM 2206 C C . THR A 1 276 ? -15.477 -13.586 -7.031 1 95.56 276 THR A C 1
ATOM 2208 O O . THR A 1 276 ? -16.688 -13.805 -7.148 1 95.56 276 THR A O 1
ATOM 2211 N N . LEU A 1 277 ? -14.539 -14.406 -7.512 1 95.25 277 LEU A N 1
ATOM 2212 C CA . LEU A 1 277 ? -14.898 -15.656 -8.172 1 95.25 277 LEU A CA 1
ATOM 2213 C C . LEU A 1 277 ? -15.633 -16.594 -7.219 1 95.25 277 LEU A C 1
ATOM 2215 O O . LEU A 1 277 ? -16.656 -17.188 -7.586 1 95.25 277 LEU A O 1
ATOM 2219 N N . MET A 1 278 ? -15.109 -16.703 -6.023 1 94.56 278 MET A N 1
ATOM 2220 C CA . MET A 1 278 ? -15.734 -17.562 -5.012 1 94.56 278 MET A CA 1
ATOM 2221 C C . MET A 1 278 ? -17.156 -17.094 -4.703 1 94.56 278 MET A C 1
ATOM 2223 O O . MET A 1 278 ? -18.062 -17.906 -4.586 1 94.56 278 MET A O 1
ATOM 2227 N N . HIS A 1 279 ? -17.25 -15.781 -4.543 1 93.44 279 HIS A N 1
ATOM 2228 C CA . HIS A 1 279 ? -18.578 -15.211 -4.285 1 93.44 279 HIS A CA 1
ATOM 2229 C C . HIS A 1 279 ? -19.562 -15.57 -5.395 1 93.44 279 HIS A C 1
ATOM 2231 O O . HIS A 1 279 ? -20.688 -15.969 -5.121 1 93.44 279 HIS A O 1
ATOM 2237 N N . GLY A 1 280 ? -19.141 -15.375 -6.59 1 90.12 280 GLY A N 1
ATOM 2238 C CA . GLY A 1 280 ? -19.969 -15.719 -7.727 1 90.12 280 GLY A CA 1
ATOM 2239 C C . GLY A 1 280 ? -20.328 -17.188 -7.781 1 90.12 280 GLY A C 1
ATOM 2240 O O . GLY A 1 280 ? -21.469 -17.547 -8.078 1 90.12 280 GLY A O 1
ATOM 2241 N N . ALA A 1 281 ? -19.391 -18.062 -7.508 1 90.25 281 ALA A N 1
ATOM 2242 C CA . ALA A 1 281 ? -19.609 -19.5 -7.551 1 90.25 281 ALA A CA 1
ATOM 2243 C C . ALA A 1 281 ? -20.625 -19.938 -6.504 1 90.25 281 ALA A C 1
ATOM 2245 O O . ALA A 1 281 ? -21.469 -20.797 -6.77 1 90.25 281 ALA A O 1
ATOM 2246 N N . LEU A 1 282 ? -20.516 -19.375 -5.383 1 87.88 282 LEU A N 1
ATOM 2247 C CA . LEU A 1 282 ? -21.422 -19.734 -4.301 1 87.88 282 LEU A CA 1
ATOM 2248 C C . LEU A 1 282 ? -22.828 -19.234 -4.586 1 87.88 282 LEU A C 1
ATOM 2250 O O . LEU A 1 282 ? -23.812 -19.891 -4.242 1 87.88 282 LEU A O 1
ATOM 2254 N N . GLN A 1 283 ? -22.891 -18.094 -5.164 1 84.88 283 GLN A N 1
ATOM 2255 C CA . GLN A 1 283 ? -24.203 -17.547 -5.5 1 84.88 283 GLN A CA 1
ATOM 2256 C C . GLN A 1 283 ? -24.891 -18.391 -6.562 1 84.88 283 GLN A C 1
ATOM 2258 O O . GLN A 1 283 ? -26.125 -18.5 -6.578 1 84.88 283 GLN A O 1
ATOM 2263 N N . ALA A 1 284 ? -24.125 -18.922 -7.352 1 82 284 ALA A N 1
ATOM 2264 C CA . ALA A 1 284 ? -24.672 -19.719 -8.453 1 82 284 ALA A CA 1
ATOM 2265 C C . ALA A 1 284 ? -25.078 -21.109 -7.977 1 82 284 ALA A C 1
ATOM 2267 O O . ALA A 1 284 ? -25.906 -21.766 -8.602 1 82 284 ALA A O 1
ATOM 2268 N N . SER A 1 285 ? -24.438 -21.531 -6.926 1 76.81 285 SER A N 1
ATOM 2269 C CA . SER A 1 285 ? -24.719 -22.891 -6.469 1 76.81 285 SER A CA 1
ATOM 2270 C C . SER A 1 285 ? -25.75 -22.891 -5.348 1 76.81 285 SER A C 1
ATOM 2272 O O . SER A 1 285 ? -25.562 -22.234 -4.324 1 76.81 285 SER A O 1
ATOM 2274 N N . GLU A 1 286 ? -27.031 -23.156 -5.578 1 63.91 286 GLU A N 1
ATOM 2275 C CA . GLU A 1 286 ? -28.094 -23.266 -4.582 1 63.91 286 GLU A CA 1
ATOM 2276 C C . GLU A 1 286 ? -27.703 -24.203 -3.449 1 63.91 286 GLU A C 1
ATOM 2278 O O . GLU A 1 286 ? -28.062 -23.984 -2.293 1 63.91 286 GLU A O 1
ATOM 2283 N N . ASP A 1 287 ? -27.016 -25.266 -3.805 1 60.91 287 ASP A N 1
ATOM 2284 C CA . ASP A 1 287 ? -26.672 -26.328 -2.863 1 60.91 287 ASP A CA 1
ATOM 2285 C C . ASP A 1 287 ? -25.547 -25.891 -1.932 1 60.91 287 ASP A C 1
ATOM 2287 O O . ASP A 1 287 ? -25.453 -26.375 -0.797 1 60.91 287 ASP A O 1
ATOM 2291 N N . LEU A 1 288 ? -24.672 -25.047 -2.422 1 59.5 288 LEU A N 1
ATOM 2292 C CA . LEU A 1 288 ? -23.5 -24.688 -1.645 1 59.5 288 LEU A CA 1
ATOM 2293 C C . LEU A 1 288 ? -23.797 -23.5 -0.729 1 59.5 288 LEU A C 1
ATOM 2295 O O . LEU A 1 288 ? -22.922 -23.047 0.02 1 59.5 288 LEU A O 1
ATOM 2299 N N . ARG A 1 289 ? -25.062 -22.984 -0.92 1 57.84 289 ARG A N 1
ATOM 2300 C CA . ARG A 1 289 ? -25.453 -21.797 -0.181 1 57.84 289 ARG A CA 1
ATOM 2301 C C . ARG A 1 289 ? -25.469 -22.062 1.32 1 57.84 289 ARG A C 1
ATOM 2303 O O . ARG A 1 289 ? -25.844 -21.188 2.107 1 57.84 289 ARG A O 1
ATOM 2310 N N . GLY A 1 290 ? -24.891 -23.172 1.548 1 53.47 290 GLY A N 1
ATOM 2311 C CA . GLY A 1 290 ? -24.938 -23.359 2.99 1 53.47 290 GLY A CA 1
ATOM 2312 C C . GLY A 1 290 ? -24.359 -22.172 3.756 1 53.47 290 GLY A C 1
ATOM 2313 O O . GLY A 1 290 ? -24.281 -21.062 3.225 1 53.47 290 GLY A O 1
ATOM 2314 N N . ASN A 1 291 ? -23.969 -22.312 5.121 1 57 291 ASN A N 1
ATOM 2315 C CA . ASN A 1 291 ? -23.562 -21.391 6.176 1 57 291 ASN A CA 1
ATOM 2316 C C . ASN A 1 291 ? -22.266 -20.672 5.824 1 57 291 ASN A C 1
ATOM 2318 O O . ASN A 1 291 ? -21.578 -20.141 6.703 1 57 291 ASN A O 1
ATOM 2322 N N . LYS A 1 292 ? -21.859 -20.766 4.352 1 71.38 292 LYS A N 1
ATOM 2323 C CA . LYS A 1 292 ? -20.562 -20.125 4.109 1 71.38 292 LYS A CA 1
ATOM 2324 C C . LYS A 1 292 ? -20.75 -18.781 3.396 1 71.38 292 LYS A C 1
ATOM 2326 O O . LYS A 1 292 ? -21.297 -18.734 2.293 1 71.38 292 LYS A O 1
ATOM 2331 N N . PHE A 1 293 ? -20.625 -17.734 4.191 1 84.94 293 PHE A N 1
ATOM 2332 C CA . PHE A 1 293 ? -20.734 -16.375 3.639 1 84.94 293 PHE A CA 1
ATOM 2333 C C . PHE A 1 293 ? -19.391 -15.906 3.105 1 84.94 293 PHE A C 1
ATOM 2335 O O . PHE A 1 293 ? -18.375 -15.992 3.799 1 84.94 293 PHE A O 1
ATOM 2342 N N . ILE A 1 294 ? -19.406 -15.695 1.673 1 91.56 294 ILE A N 1
ATOM 2343 C CA . ILE A 1 294 ? -18.25 -15.039 1.089 1 91.56 294 ILE A CA 1
ATOM 2344 C C . ILE A 1 294 ? -18.641 -13.672 0.54 1 91.56 294 ILE A C 1
ATOM 2346 O O . ILE A 1 294 ? -19.547 -13.57 -0.29 1 91.56 294 ILE A O 1
ATOM 2350 N N . SER A 1 295 ? -18.016 -12.695 1.095 1 90.81 295 SER A N 1
ATOM 2351 C CA . SER A 1 295 ? -18.281 -11.336 0.642 1 90.81 295 SER A CA 1
ATOM 2352 C C . SER A 1 295 ? -17.625 -11.055 -0.702 1 90.81 295 SER A C 1
ATOM 2354 O O . SER A 1 295 ? -16.656 -11.727 -1.078 1 90.81 295 SER A O 1
ATOM 2356 N N . ARG A 1 296 ? -18.156 -10.125 -1.409 1 90.94 296 ARG A N 1
ATOM 2357 C CA . ARG A 1 296 ? -17.516 -9.633 -2.623 1 90.94 296 ARG A CA 1
ATOM 2358 C C . ARG A 1 296 ? -16.375 -8.68 -2.287 1 90.94 296 ARG A C 1
ATOM 2360 O O . ARG A 1 296 ? -16.328 -8.117 -1.19 1 90.94 296 ARG A O 1
ATOM 2367 N N . ALA A 1 297 ? -15.453 -8.547 -3.242 1 95.25 297 ALA A N 1
ATOM 2368 C CA . ALA A 1 297 ? -14.43 -7.52 -3.09 1 95.25 297 ALA A CA 1
ATOM 2369 C C . ALA A 1 297 ? -15.055 -6.129 -3 1 95.25 297 ALA A C 1
ATOM 2371 O O . ALA A 1 297 ? -16.125 -5.887 -3.566 1 95.25 297 ALA A O 1
ATOM 2372 N N . CYS A 1 298 ? -14.375 -5.246 -2.336 1 96.25 298 CYS A N 1
ATOM 2373 C CA . CYS A 1 298 ? -14.922 -3.914 -2.088 1 96.25 298 CYS A CA 1
ATOM 2374 C C . CYS A 1 298 ? -14.211 -2.869 -2.939 1 96.25 298 CYS A C 1
ATOM 2376 O O . CYS A 1 298 ? -13.016 -2.992 -3.211 1 96.25 298 CYS A O 1
ATOM 2378 N N . CYS A 1 299 ? -14.945 -1.92 -3.332 1 96.75 299 CYS A N 1
ATOM 2379 C CA . CYS A 1 299 ? -14.391 -0.77 -4.031 1 96.75 299 CYS A CA 1
ATOM 2380 C C . CYS A 1 299 ? -13.773 0.222 -3.053 1 96.75 299 CYS A C 1
ATOM 2382 O O . CYS A 1 299 ? -14.484 0.837 -2.256 1 96.75 299 CYS A O 1
ATOM 2384 N N . VAL A 1 300 ? -12.445 0.367 -3.117 1 97.81 300 VAL A N 1
ATOM 2385 C CA . VAL A 1 300 ? -11.766 1.185 -2.115 1 97.81 300 VAL A CA 1
ATOM 2386 C C . VAL A 1 300 ? -10.68 2.02 -2.781 1 97.81 300 VAL A C 1
ATOM 2388 O O . VAL A 1 300 ? -10.258 1.726 -3.906 1 97.81 300 VAL A O 1
ATOM 2391 N N . PRO A 1 301 ? -10.219 3.098 -2.084 1 97.62 301 PRO A N 1
ATOM 2392 C CA . PRO A 1 301 ? -9.07 3.834 -2.619 1 97.62 301 PRO A CA 1
ATOM 2393 C C . PRO A 1 301 ? -7.801 2.994 -2.658 1 97.62 301 PRO A C 1
ATOM 2395 O O . PRO A 1 301 ? -7.445 2.355 -1.664 1 97.62 301 PRO A O 1
ATOM 2398 N N . THR A 1 302 ? -7.141 2.971 -3.793 1 96.19 302 THR A N 1
ATOM 2399 C CA . THR A 1 302 ? -5.871 2.266 -3.914 1 96.19 302 THR A CA 1
ATOM 2400 C C . THR A 1 302 ? -4.703 3.248 -3.904 1 96.19 302 THR A C 1
ATOM 2402 O O . THR A 1 302 ? -3.562 2.861 -3.645 1 96.19 302 THR A O 1
ATOM 2405 N N . ARG A 1 303 ? -5.02 4.48 -4.227 1 97.12 303 ARG A N 1
ATOM 2406 C CA . ARG A 1 303 ? -4.047 5.562 -4.156 1 97.12 303 ARG A CA 1
ATOM 2407 C C . ARG A 1 303 ? -4.676 6.828 -3.588 1 97.12 303 ARG A C 1
ATOM 2409 O O . ARG A 1 303 ? -5.797 7.188 -3.945 1 97.12 303 ARG A O 1
ATOM 2416 N N . LEU A 1 304 ? -3.891 7.438 -2.697 1 97.62 304 LEU A N 1
ATOM 2417 C CA . LEU A 1 304 ? -4.355 8.664 -2.057 1 97.62 304 LEU A CA 1
ATOM 2418 C C . LEU A 1 304 ? -3.363 9.797 -2.271 1 97.62 304 LEU A C 1
ATOM 2420 O O . LEU A 1 304 ? -2.152 9.57 -2.32 1 97.62 304 LEU A O 1
ATOM 2424 N N . ALA A 1 305 ? -3.873 10.914 -2.43 1 97.56 305 ALA A N 1
ATOM 2425 C CA . ALA A 1 305 ? -3.051 12.109 -2.629 1 97.56 305 ALA A CA 1
ATOM 2426 C C . ALA A 1 305 ? -3.113 13.031 -1.415 1 97.56 305 ALA A C 1
ATOM 2428 O O . ALA A 1 305 ? -4.066 12.969 -0.632 1 97.56 305 ALA A O 1
ATOM 2429 N N . PRO A 1 306 ? -2.092 13.828 -1.282 1 96.19 306 PRO A N 1
ATOM 2430 C CA . PRO A 1 306 ? -2.07 14.789 -0.175 1 96.19 306 PRO A CA 1
ATOM 2431 C C . PRO A 1 306 ? -2.84 16.062 -0.489 1 96.19 306 PRO A C 1
ATOM 2433 O O . PRO A 1 306 ? -3.262 16.281 -1.63 1 96.19 306 PRO A O 1
ATOM 2436 N N . THR A 1 307 ? -3.084 16.812 0.513 1 95.94 307 THR A N 1
ATOM 2437 C CA . THR A 1 307 ? -3.592 18.172 0.404 1 95.94 307 THR A CA 1
ATOM 2438 C C . THR A 1 307 ? -2.916 19.094 1.424 1 95.94 307 THR A C 1
ATOM 2440 O O . THR A 1 307 ? -2.312 18.609 2.387 1 95.94 307 THR A O 1
ATOM 2443 N N . SER A 1 308 ? -2.945 20.406 1.115 1 96.69 308 SER A N 1
ATOM 2444 C CA . SER A 1 308 ? -2.354 21.375 2.043 1 96.69 308 SER A CA 1
ATOM 2445 C C . SER A 1 308 ? -3.293 21.672 3.207 1 96.69 308 SER A C 1
ATOM 2447 O O . SER A 1 308 ? -4.5 21.812 3.014 1 96.69 308 SER A O 1
ATOM 2449 N N . LEU A 1 309 ? -2.652 21.734 4.414 1 96.88 309 LEU A N 1
ATOM 2450 C CA . LEU A 1 309 ? -3.445 21.984 5.613 1 96.88 309 LEU A CA 1
ATOM 2451 C C . LEU A 1 309 ? -2.723 22.953 6.551 1 96.88 309 LEU A C 1
ATOM 2453 O O . LEU A 1 309 ? -1.502 22.875 6.703 1 96.88 309 LEU A O 1
ATOM 2457 N N . LEU A 1 310 ? -3.43 23.875 7.027 1 97.19 310 LEU A N 1
ATOM 2458 C CA . LEU A 1 310 ? -3.039 24.672 8.188 1 97.19 310 LEU A CA 1
ATOM 2459 C C . LEU A 1 310 ? -3.775 24.203 9.438 1 97.19 310 LEU A C 1
ATOM 2461 O O . LEU A 1 310 ? -5.004 24.266 9.5 1 97.19 310 LEU A O 1
ATOM 2465 N N . TYR A 1 311 ? -3.016 23.703 10.422 1 96.38 311 TYR A N 1
ATOM 2466 C CA . TYR A 1 311 ? -3.689 23.062 11.539 1 96.38 311 TYR A CA 1
ATOM 2467 C C . TYR A 1 311 ? -2.9 23.25 12.828 1 96.38 311 TYR A C 1
ATOM 2469 O O . TYR A 1 311 ? -1.732 23.656 12.797 1 96.38 311 TYR A O 1
ATOM 2477 N N . LEU A 1 312 ? -3.627 23.062 13.898 1 94.62 312 LEU A N 1
ATOM 2478 C CA . LEU A 1 312 ? -3.002 23.016 15.211 1 94.62 312 LEU A CA 1
ATOM 2479 C C . LEU A 1 312 ? -2.572 21.594 15.562 1 94.62 312 LEU A C 1
ATOM 2481 O O . LEU A 1 312 ? -3.4 20.688 15.602 1 94.62 312 LEU A O 1
ATOM 2485 N N . ASP A 1 313 ? -1.295 21.453 15.766 1 90.31 313 ASP A N 1
ATOM 2486 C CA . ASP A 1 313 ? -0.825 20.094 16.078 1 90.31 313 ASP A CA 1
ATOM 2487 C C . ASP A 1 313 ? -1.106 19.734 17.531 1 90.31 313 ASP A C 1
ATOM 2489 O O . ASP A 1 313 ? -1.768 20.484 18.25 1 90.31 313 ASP A O 1
ATOM 2493 N N . ALA A 1 314 ? -0.697 18.562 17.938 1 86.44 314 ALA A N 1
ATOM 2494 C CA . ALA A 1 314 ? -1 18.031 19.266 1 86.44 314 ALA A CA 1
ATOM 2495 C C . ALA A 1 314 ? -0.44 18.922 20.359 1 86.44 314 ALA A C 1
ATOM 2497 O O . ALA A 1 314 ? -0.986 18.984 21.469 1 86.44 314 ALA A O 1
ATOM 2498 N N . ARG A 1 315 ? 0.566 19.625 20.047 1 85.12 315 ARG A N 1
ATOM 2499 C CA . ARG A 1 315 ? 1.193 20.5 21.031 1 85.12 315 ARG A CA 1
ATOM 2500 C C . ARG A 1 315 ? 0.619 21.906 20.953 1 85.12 315 ARG A C 1
ATOM 2502 O O . ARG A 1 315 ? 1.089 22.812 21.641 1 85.12 315 ARG A O 1
ATOM 2509 N N . GLY A 1 316 ? -0.265 22.078 20.062 1 89 316 GLY A N 1
ATOM 2510 C CA . GLY A 1 316 ? -0.907 23.375 19.906 1 89 316 GLY A CA 1
ATOM 2511 C C . GLY A 1 316 ? -0.14 24.312 19 1 89 316 GLY A C 1
ATOM 2512 O O . GLY A 1 316 ? -0.407 25.516 18.984 1 89 316 GLY A O 1
ATOM 2513 N N . THR A 1 317 ? 0.784 23.766 18.328 1 92.38 317 THR A N 1
ATOM 2514 C CA . THR A 1 317 ? 1.564 24.578 17.391 1 92.38 317 THR A CA 1
ATOM 2515 C C . THR A 1 317 ? 0.845 24.703 16.047 1 92.38 317 THR A C 1
ATOM 2517 O O . THR A 1 317 ? 0.396 23.703 15.484 1 92.38 317 THR A O 1
ATOM 2520 N N . LEU A 1 318 ? 0.741 25.969 15.664 1 95.06 318 LEU A N 1
ATOM 2521 C CA . LEU A 1 318 ? 0.134 26.188 14.352 1 95.06 318 LEU A CA 1
ATOM 2522 C C . LEU A 1 318 ? 1.091 25.781 13.234 1 95.06 318 LEU A C 1
ATOM 2524 O O . LEU A 1 318 ? 2.184 26.344 13.117 1 95.06 318 LEU A O 1
ATOM 2528 N N . THR A 1 319 ? 0.602 24.828 12.445 1 96.19 319 THR A N 1
ATOM 2529 C CA . THR A 1 319 ? 1.488 24.203 11.469 1 96.19 319 THR A CA 1
ATOM 2530 C C . THR A 1 319 ? 0.845 24.172 10.086 1 96.19 319 THR A C 1
ATOM 2532 O O . THR A 1 319 ? -0.318 23.797 9.945 1 96.19 319 THR A O 1
ATOM 2535 N N . TYR A 1 320 ? 1.639 24.656 9.148 1 96.5 320 TYR A N 1
ATOM 2536 C CA . TYR A 1 320 ? 1.276 24.5 7.742 1 96.5 320 TYR A CA 1
ATOM 2537 C C . TYR A 1 320 ? 1.989 23.297 7.129 1 96.5 320 TYR A C 1
ATOM 2539 O O . TYR A 1 320 ? 3.205 23.141 7.277 1 96.5 320 TYR A O 1
ATOM 2547 N N . GLU A 1 321 ? 1.188 22.5 6.48 1 96.19 321 GLU A N 1
ATOM 2548 C CA . GLU A 1 321 ? 1.758 21.375 5.766 1 96.19 321 GLU A CA 1
ATOM 2549 C C . GLU A 1 321 ? 1.248 21.312 4.328 1 96.19 321 GLU A C 1
ATOM 2551 O O . GLU A 1 321 ? 0.042 21.203 4.098 1 96.19 321 GLU A O 1
ATOM 2556 N N . TYR A 1 322 ? 2.188 21.391 3.428 1 94.62 322 TYR A N 1
ATOM 2557 C CA . TYR A 1 322 ? 1.846 21.391 2.012 1 94.62 322 TYR A CA 1
ATOM 2558 C C . TYR A 1 322 ? 1.194 20.078 1.603 1 94.62 322 TYR A C 1
ATOM 2560 O O . TYR A 1 322 ? 0.171 20.062 0.915 1 94.62 322 TYR A O 1
ATOM 2568 N N . GLY A 1 323 ? 1.892 19.031 2.016 1 94.5 323 GLY A N 1
ATOM 2569 C CA . GLY A 1 323 ? 1.389 17.719 1.657 1 94.5 323 GLY A CA 1
ATOM 2570 C C . GLY A 1 323 ? 0.947 16.906 2.857 1 94.5 323 GLY A C 1
ATOM 2571 O O . GLY A 1 323 ? 1.666 16 3.303 1 94.5 323 GLY A O 1
ATOM 2572 N N . TYR A 1 324 ? -0.237 17.219 3.312 1 95.5 324 TYR A N 1
ATOM 2573 C CA . TYR A 1 324 ? -0.851 16.359 4.324 1 95.5 324 TYR A CA 1
ATOM 2574 C C . TYR A 1 324 ? -1.4 15.078 3.699 1 95.5 324 TYR A C 1
ATOM 2576 O O . TYR A 1 324 ? -2.4 15.117 2.979 1 95.5 324 TYR A O 1
ATOM 2584 N N . GLU A 1 325 ? -0.864 13.969 4.039 1 94.5 325 GLU A N 1
ATOM 2585 C CA . GLU A 1 325 ? -0.965 12.758 3.236 1 94.5 325 GLU A CA 1
ATOM 2586 C C . GLU A 1 325 ? -2.312 12.07 3.439 1 94.5 325 GLU A C 1
ATOM 2588 O O . GLU A 1 325 ? -3.01 12.336 4.422 1 94.5 325 GLU A O 1
ATOM 2593 N N . ASP A 1 326 ? -2.75 11.289 2.436 1 96.38 326 ASP A N 1
ATOM 2594 C CA . ASP A 1 326 ? -3.838 10.32 2.484 1 96.38 326 ASP A CA 1
ATOM 2595 C C . ASP A 1 326 ? -5.184 11.016 2.686 1 96.38 326 ASP A C 1
ATOM 2597 O O . ASP A 1 326 ? -6.027 10.531 3.447 1 96.38 326 ASP A O 1
ATOM 2601 N N . MET A 1 327 ? -5.359 12.133 1.929 1 97.44 327 MET A N 1
ATOM 2602 C CA . MET A 1 327 ? -6.57 12.906 2.17 1 97.44 327 MET A CA 1
ATOM 2603 C C . MET A 1 327 ? -7.531 12.805 0.987 1 97.44 327 MET A C 1
ATOM 2605 O O . MET A 1 327 ? -8.75 12.828 1.166 1 97.44 327 MET A O 1
ATOM 2609 N N . VAL A 1 328 ? -6.926 12.609 -0.211 1 98.44 328 VAL A N 1
ATOM 2610 C CA . VAL A 1 328 ? -7.734 12.727 -1.418 1 98.44 328 VAL A CA 1
ATOM 2611 C C . VAL A 1 328 ? -7.621 11.438 -2.238 1 98.44 328 VAL A C 1
ATOM 2613 O O . VAL A 1 328 ? -6.516 10.945 -2.475 1 98.44 328 VAL A O 1
ATOM 2616 N N . VAL A 1 329 ? -8.758 10.961 -2.707 1 98.19 329 VAL A N 1
ATOM 2617 C CA . VAL A 1 329 ? -8.75 9.758 -3.533 1 98.19 329 VAL A CA 1
ATOM 2618 C C . VAL A 1 329 ? -8.227 10.102 -4.93 1 98.19 329 VAL A C 1
ATOM 2620 O O . VAL A 1 329 ? -8.781 10.969 -5.613 1 98.19 329 VAL A O 1
ATOM 2623 N N . SER A 1 330 ? -7.215 9.352 -5.324 1 97.5 330 SER A N 1
ATOM 2624 C CA . SER A 1 330 ? -6.703 9.508 -6.68 1 97.5 330 SER A CA 1
ATOM 2625 C C . SER A 1 330 ? -7.113 8.344 -7.57 1 97.5 330 SER A C 1
ATOM 2627 O O . SER A 1 330 ? -7.332 8.516 -8.773 1 97.5 330 SER A O 1
ATOM 2629 N N . GLU A 1 331 ? -7.16 7.168 -6.938 1 97.31 331 GLU A N 1
ATOM 2630 C CA . GLU A 1 331 ? -7.488 5.957 -7.688 1 97.31 331 GLU A CA 1
ATOM 2631 C C . GLU A 1 331 ? -8.32 4.996 -6.844 1 97.31 331 GLU A C 1
ATOM 2633 O O . GLU A 1 331 ? -8.125 4.891 -5.633 1 97.31 331 GLU A O 1
ATOM 2638 N N . CYS A 1 332 ? -9.227 4.395 -7.555 1 97.38 332 CYS A N 1
ATOM 2639 C CA . CYS A 1 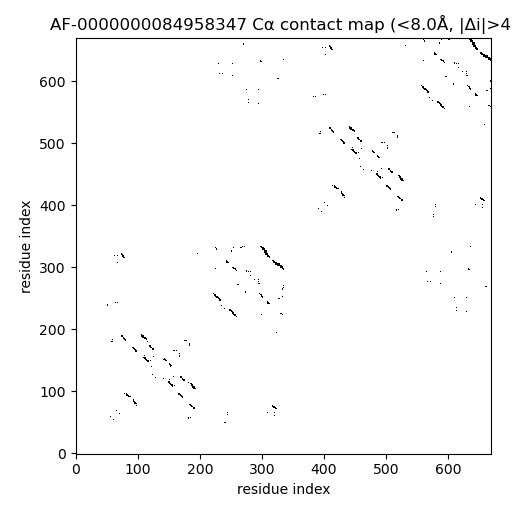332 ? -10.047 3.371 -6.914 1 97.38 332 CYS A CA 1
ATOM 2640 C C . CYS A 1 332 ? -9.734 1.99 -7.48 1 97.38 332 CYS A C 1
ATOM 2642 O O . CYS A 1 332 ? -9.273 1.869 -8.617 1 97.38 332 CYS A O 1
ATOM 2644 N N . GLY A 1 333 ? -9.984 1.032 -6.695 1 97.25 333 GLY A N 1
ATOM 2645 C CA . GLY A 1 333 ? -9.805 -0.351 -7.109 1 97.25 333 GLY A CA 1
ATOM 2646 C C . GLY A 1 333 ? -10.562 -1.338 -6.242 1 97.25 333 GLY A C 1
ATOM 2647 O O . GLY A 1 333 ? -11.211 -0.946 -5.266 1 97.25 333 GLY A O 1
ATOM 2648 N N . CYS A 1 334 ? -10.461 -2.617 -6.617 1 96.31 334 CYS A N 1
ATOM 2649 C CA . CYS A 1 334 ? -11.172 -3.67 -5.898 1 96.31 334 CYS A CA 1
ATOM 2650 C C . CYS A 1 334 ? -10.219 -4.453 -5 1 96.31 334 CYS A C 1
ATOM 2652 O O . CYS A 1 334 ? -9.148 -4.871 -5.441 1 96.31 334 CYS A O 1
ATOM 2654 N N . ARG A 1 335 ? -10.664 -4.539 -3.734 1 96.19 335 ARG A N 1
ATOM 2655 C CA . ARG A 1 335 ? -9.859 -5.234 -2.738 1 96.19 335 ARG A CA 1
ATOM 2656 C C . ARG A 1 335 ? -10.711 -6.172 -1.896 1 96.19 335 ARG A C 1
ATOM 2658 O O . ARG A 1 335 ? -11.906 -5.934 -1.712 1 96.19 335 ARG A O 1
ATOM 2665 N N . MET B 1 1 ? 42.219 14.875 -24.562 1 23.81 1 MET B N 1
ATOM 2666 C CA . MET B 1 1 ? 41.844 13.82 -23.625 1 23.81 1 MET B CA 1
ATOM 2667 C C . MET B 1 1 ? 40.344 13.805 -23.375 1 23.81 1 MET B C 1
ATOM 2669 O O . MET B 1 1 ? 39.812 14.719 -22.766 1 23.81 1 MET B O 1
ATOM 2673 N N . GLY B 1 2 ? 39.531 13.328 -24.359 1 25.38 2 GLY B N 1
ATOM 2674 C CA . GLY B 1 2 ? 38.156 13.508 -24.766 1 25.38 2 GLY B CA 1
ATOM 2675 C C . GLY B 1 2 ? 37.156 12.844 -23.828 1 25.38 2 GLY B C 1
ATOM 2676 O O . GLY B 1 2 ? 37.5 11.914 -23.109 1 25.38 2 GLY B O 1
ATOM 2677 N N . SER B 1 3 ? 36.188 13.648 -23.297 1 24.44 3 SER B N 1
ATOM 2678 C CA . SER B 1 3 ? 35.031 13.602 -22.406 1 24.44 3 SER B CA 1
ATOM 2679 C C . SER B 1 3 ? 34.031 12.531 -22.828 1 24.44 3 SER B C 1
ATOM 2681 O O . SER B 1 3 ? 33.5 12.578 -23.938 1 24.44 3 SER B O 1
ATOM 2683 N N . ILE B 1 4 ? 34.281 11.195 -22.375 1 24.27 4 ILE B N 1
ATOM 2684 C CA . ILE B 1 4 ? 33.562 9.969 -22.719 1 24.27 4 ILE B CA 1
ATOM 2685 C C . ILE B 1 4 ? 32.125 10.047 -22.219 1 24.27 4 ILE B C 1
ATOM 2687 O O . ILE B 1 4 ? 31.891 10.172 -21.016 1 24.27 4 ILE B O 1
ATOM 2691 N N . SER B 1 5 ? 31.172 10.625 -23 1 22.41 5 SER B N 1
ATOM 2692 C CA . SER B 1 5 ? 29.75 10.875 -22.828 1 22.41 5 SER B CA 1
ATOM 2693 C C . SER B 1 5 ? 28.969 9.57 -22.625 1 22.41 5 SER B C 1
ATOM 2695 O O . SER B 1 5 ? 28.766 8.812 -23.578 1 22.41 5 SER B O 1
ATOM 2697 N N . ARG B 1 6 ? 29.297 8.633 -21.609 1 23.41 6 ARG B N 1
ATOM 2698 C CA . ARG B 1 6 ? 28.703 7.305 -21.516 1 23.41 6 ARG B CA 1
ATOM 2699 C C . ARG B 1 6 ? 27.203 7.406 -21.25 1 23.41 6 ARG B C 1
ATOM 2701 O O . ARG B 1 6 ? 26.766 7.957 -20.234 1 23.41 6 ARG B O 1
ATOM 2708 N N . TRP B 1 7 ? 26.344 7.613 -22.281 1 23.83 7 TRP B N 1
ATOM 2709 C CA . TRP B 1 7 ? 24.891 7.695 -22.297 1 23.83 7 TRP B CA 1
ATOM 2710 C C . TRP B 1 7 ? 24.266 6.391 -21.797 1 23.83 7 TRP B C 1
ATOM 2712 O O . TRP B 1 7 ? 24.453 5.336 -22.406 1 23.83 7 TRP B O 1
ATOM 2722 N N . ASN B 1 8 ? 24.547 5.938 -20.547 1 21.52 8 ASN B N 1
ATOM 2723 C CA . ASN B 1 8 ? 24.031 4.656 -20.078 1 21.52 8 ASN B CA 1
ATOM 2724 C C . ASN B 1 8 ? 22.5 4.633 -20.094 1 21.52 8 ASN B C 1
ATOM 2726 O O . ASN B 1 8 ? 21.859 5.398 -19.375 1 21.52 8 ASN B O 1
ATOM 2730 N N . SER B 1 9 ? 21.797 4.453 -21.266 1 23.33 9 SER B N 1
ATOM 2731 C CA . SER B 1 9 ? 20.359 4.348 -21.516 1 23.33 9 SER B CA 1
ATOM 2732 C C . SER B 1 9 ? 19.75 3.16 -20.781 1 23.33 9 SER B C 1
ATOM 2734 O O . SER B 1 9 ? 20.141 2.012 -21.016 1 23.33 9 SER B O 1
ATOM 2736 N N . SER B 1 10 ? 19.578 3.246 -19.469 1 22.84 10 SER B N 1
ATOM 2737 C CA . SER B 1 10 ? 18.953 2.203 -18.656 1 22.84 10 SER B CA 1
ATOM 2738 C C . SER B 1 10 ? 17.562 1.853 -19.188 1 22.84 10 SER B C 1
ATOM 2740 O O . SER B 1 10 ? 16.688 2.713 -19.234 1 22.84 10 SER B O 1
ATOM 2742 N N . MET B 1 11 ? 17.391 0.979 -20.172 1 21.41 11 MET B N 1
ATOM 2743 C CA . MET B 1 11 ? 16.172 0.429 -20.75 1 21.41 11 MET B CA 1
ATOM 2744 C C . MET B 1 11 ? 15.328 -0.27 -19.688 1 21.41 11 MET B C 1
ATOM 2746 O O . MET B 1 11 ? 15.781 -1.242 -19.078 1 21.41 11 MET B O 1
ATOM 2750 N N . ARG B 1 12 ? 14.594 0.439 -18.844 1 22.48 12 ARG B N 1
ATOM 2751 C CA . ARG B 1 12 ? 13.617 -0.094 -17.906 1 22.48 12 ARG B CA 1
ATOM 2752 C C . ARG B 1 12 ? 12.586 -0.967 -18.609 1 22.48 12 ARG B C 1
ATOM 2754 O O . ARG B 1 12 ? 11.82 -0.479 -19.438 1 22.48 12 ARG B O 1
ATOM 2761 N N . ALA B 1 13 ? 12.867 -2.182 -18.938 1 20.36 13 ALA B N 1
ATOM 2762 C CA . ALA B 1 13 ? 11.93 -3.117 -19.547 1 20.36 13 ALA B CA 1
ATOM 2763 C C . ALA B 1 13 ? 10.75 -3.398 -18.625 1 20.36 13 ALA B C 1
ATOM 2765 O O . ALA B 1 13 ? 10.938 -3.893 -17.5 1 20.36 13 ALA B O 1
ATOM 2766 N N . LYS B 1 14 ? 9.742 -2.512 -18.562 1 24.38 14 LYS B N 1
ATOM 2767 C CA . LYS B 1 14 ? 8.461 -2.773 -17.922 1 24.38 14 LYS B CA 1
ATOM 2768 C C . LYS B 1 14 ? 7.855 -4.086 -18.422 1 24.38 14 LYS B C 1
ATOM 2770 O O . LYS B 1 14 ? 7.645 -4.266 -19.625 1 24.38 14 LYS B O 1
ATOM 2775 N N . ALA B 1 15 ? 8.234 -5.16 -17.844 1 21.94 15 ALA B N 1
ATOM 2776 C CA . ALA B 1 15 ? 7.648 -6.457 -18.156 1 21.94 15 ALA B CA 1
ATOM 2777 C C . ALA B 1 15 ? 6.125 -6.406 -18.062 1 21.94 15 ALA B C 1
ATOM 2779 O O . ALA B 1 15 ? 5.574 -6.191 -16.984 1 21.94 15 ALA B O 1
ATOM 2780 N N . LEU B 1 16 ? 5.418 -5.863 -19.016 1 24.77 16 LEU B N 1
ATOM 2781 C CA . LEU B 1 16 ? 3.971 -5.922 -19.188 1 24.77 16 LEU B CA 1
ATOM 2782 C C . LEU B 1 16 ? 3.475 -7.363 -19.141 1 24.77 16 LEU B C 1
ATOM 2784 O O . LEU B 1 16 ? 3.883 -8.188 -19.969 1 24.77 16 LEU B O 1
ATOM 2788 N N . ILE B 1 17 ? 3.359 -7.875 -18.047 1 23.84 17 ILE B N 1
ATOM 2789 C CA . ILE B 1 17 ? 2.65 -9.148 -17.984 1 23.84 17 ILE B CA 1
ATOM 2790 C C . ILE B 1 17 ? 1.294 -9.016 -18.672 1 23.84 17 ILE B C 1
ATOM 2792 O O . ILE B 1 17 ? 0.44 -8.242 -18.234 1 23.84 17 ILE B O 1
ATOM 2796 N N . HIS B 1 18 ? 1.253 -9.055 -19.953 1 26.88 18 HIS B N 1
ATOM 2797 C CA . HIS B 1 18 ? 0.008 -9.109 -20.703 1 26.88 18 HIS B CA 1
ATOM 2798 C C . HIS B 1 18 ? -0.814 -10.336 -20.328 1 26.88 18 HIS B C 1
ATOM 2800 O O . HIS B 1 18 ? -0.359 -11.469 -20.484 1 26.88 18 HIS B O 1
ATOM 2806 N N . PHE B 1 19 ? -1.455 -10.305 -19.188 1 26.05 19 PHE B N 1
ATOM 2807 C CA . PHE B 1 19 ? -2.508 -11.305 -19.062 1 26.05 19 PHE B CA 1
ATOM 2808 C C . PHE B 1 19 ? -3.418 -11.289 -20.281 1 26.05 19 PHE B C 1
ATOM 2810 O O . PHE B 1 19 ? -4.059 -10.273 -20.562 1 26.05 19 PHE B O 1
ATOM 2817 N N . ASP B 1 20 ? -2.867 -11.844 -21.297 1 27.61 20 ASP B N 1
ATOM 2818 C CA . ASP B 1 20 ? -3.717 -11.984 -22.484 1 27.61 20 ASP B CA 1
ATOM 2819 C C . ASP B 1 20 ? -5.027 -12.688 -22.125 1 27.61 20 ASP B C 1
ATOM 2821 O O . ASP B 1 20 ? -5.062 -13.906 -21.953 1 27.61 20 ASP B O 1
ATOM 2825 N N . LEU B 1 21 ? -5.793 -12.078 -21.328 1 28.27 21 LEU B N 1
ATOM 2826 C CA . LEU B 1 21 ? -7.148 -12.57 -21.094 1 28.27 21 LEU B CA 1
ATOM 2827 C C . LEU B 1 21 ? -7.941 -12.602 -22.391 1 28.27 21 LEU B C 1
ATOM 2829 O O . LEU B 1 21 ? -8.914 -11.852 -22.547 1 28.27 21 LEU B O 1
ATOM 2833 N N . SER B 1 22 ? -7.211 -12.742 -23.531 1 27.89 22 SER B N 1
ATOM 2834 C CA . SER B 1 22 ? -8.039 -12.75 -24.734 1 27.89 22 SER B CA 1
ATOM 2835 C C . SER B 1 22 ? -8.992 -13.938 -24.734 1 27.89 22 SER B C 1
ATOM 2837 O O . SER B 1 22 ? -8.562 -15.094 -24.766 1 27.89 22 SER B O 1
ATOM 2839 N N . ILE B 1 23 ? -10.109 -13.789 -24.109 1 26.59 23 ILE B N 1
ATOM 2840 C CA . ILE B 1 23 ? -11.172 -14.758 -24.344 1 26.59 23 ILE B CA 1
ATOM 2841 C C . ILE B 1 23 ? -11.398 -14.938 -25.844 1 26.59 23 ILE B C 1
ATOM 2843 O O . ILE B 1 23 ? -11.57 -13.953 -26.562 1 26.59 23 ILE B O 1
ATOM 2847 N N . PRO B 1 24 ? -11.039 -16.047 -26.438 1 25.38 24 PRO B N 1
ATOM 2848 C CA . PRO B 1 24 ? -11.289 -16.281 -27.859 1 25.38 24 PRO B CA 1
ATOM 2849 C C . PRO B 1 24 ? -12.719 -15.938 -28.266 1 25.38 24 PRO B C 1
ATOM 2851 O O . PRO B 1 24 ? -13.656 -16.172 -27.5 1 25.38 24 PRO B O 1
ATOM 2854 N N . SER B 1 25 ? -12.852 -14.883 -29.016 1 26.42 25 SER B N 1
ATOM 2855 C CA . SER B 1 25 ? -14.125 -14.461 -29.578 1 26.42 25 SER B CA 1
ATOM 2856 C C . SER B 1 25 ? -14.719 -15.547 -30.469 1 26.42 25 SER B C 1
ATOM 2858 O O . SER B 1 25 ? -14.117 -15.945 -31.469 1 26.42 25 SER B O 1
ATOM 2860 N N . SER B 1 26 ? -15.484 -16.531 -29.953 1 24.86 26 SER B N 1
ATOM 2861 C CA . SER B 1 26 ? -16.203 -17.484 -30.781 1 24.86 26 SER B CA 1
ATOM 2862 C C . SER B 1 26 ? -17.047 -16.797 -31.844 1 24.86 26 SER B C 1
ATOM 2864 O O . SER B 1 26 ? -17.656 -15.75 -31.578 1 24.86 26 SER B O 1
ATOM 2866 N N . SER B 1 27 ? -16.688 -16.906 -33.062 1 24.75 27 SER B N 1
ATOM 2867 C CA . SER B 1 27 ? -17.375 -16.484 -34.281 1 24.75 27 SER B CA 1
ATOM 2868 C C . SER B 1 27 ? -18.844 -16.891 -34.25 1 24.75 27 SER B C 1
ATOM 2870 O O . SER B 1 27 ? -19.188 -17.969 -33.781 1 24.75 27 SER B O 1
ATOM 2872 N N . SER B 1 28 ? -19.797 -15.906 -34.438 1 26.05 28 SER B N 1
ATOM 2873 C CA . SER B 1 28 ? -21.25 -15.852 -34.5 1 26.05 28 SER B CA 1
ATOM 2874 C C . SER B 1 28 ? -21.812 -16.766 -35.594 1 26.05 28 SER B C 1
ATOM 2876 O O . SER B 1 28 ? -21.875 -16.375 -36.75 1 26.05 28 SER B O 1
ATOM 2878 N N . SER B 1 29 ? -21.391 -18 -35.75 1 25.38 29 SER B N 1
ATOM 2879 C CA . SER B 1 29 ? -22.156 -18.703 -36.781 1 25.38 29 SER B CA 1
ATOM 2880 C C . SER B 1 29 ? -23.656 -18.656 -36.5 1 25.38 29 SER B C 1
ATOM 2882 O O . SER B 1 29 ? -24.062 -18.484 -35.344 1 25.38 29 SER B O 1
ATOM 2884 N N . SER B 1 30 ? -24.516 -18.547 -37.531 1 27.89 30 SER B N 1
ATOM 2885 C CA . SER B 1 30 ? -25.953 -18.453 -37.75 1 27.89 30 SER B CA 1
ATOM 2886 C C . SER B 1 30 ? -26.703 -19.562 -37.031 1 27.89 30 SER B C 1
ATOM 2888 O O . SER B 1 30 ? -26.438 -20.75 -37.25 1 27.89 30 SER B O 1
ATOM 2890 N N . LEU B 1 31 ? -27.297 -19.219 -35.812 1 27.3 31 LEU B N 1
ATOM 2891 C CA . LEU B 1 31 ? -28.016 -20.047 -34.844 1 27.3 31 LEU B CA 1
ATOM 2892 C C . LEU B 1 31 ? -29.281 -20.609 -35.469 1 27.3 31 LEU B C 1
ATOM 2894 O O . LEU B 1 31 ? -30.25 -19.875 -35.719 1 27.3 31 LEU B O 1
ATOM 2898 N N . SER B 1 32 ? -29.141 -21.438 -36.562 1 28.16 32 SER B N 1
ATOM 2899 C CA . SER B 1 32 ? -30.344 -22.234 -36.688 1 28.16 32 SER B CA 1
ATOM 2900 C C . SER B 1 32 ? -30.812 -22.781 -35.344 1 28.16 32 SER B C 1
ATOM 2902 O O . SER B 1 32 ? -29.984 -23.078 -34.469 1 28.16 32 SER B O 1
ATOM 2904 N N . THR B 1 33 ? -32.094 -22.625 -34.969 1 31.41 33 THR B N 1
ATOM 2905 C CA . THR B 1 33 ? -32.875 -22.828 -33.75 1 31.41 33 THR B CA 1
ATOM 2906 C C . THR B 1 33 ? -32.688 -24.234 -33.188 1 31.41 33 THR B C 1
ATOM 2908 O O . THR B 1 33 ? -33.656 -24.859 -32.75 1 31.41 33 THR B O 1
ATOM 2911 N N . SER B 1 34 ? -31.719 -25.016 -33.688 1 28.75 34 SER B N 1
ATOM 2912 C CA . SER B 1 34 ? -31.891 -26.359 -33.156 1 28.75 34 SER B CA 1
ATOM 2913 C C . SER B 1 34 ? -31.766 -26.359 -31.625 1 28.75 34 SER B C 1
ATOM 2915 O O . SER B 1 34 ? -30.984 -25.594 -31.062 1 28.75 34 SER B O 1
ATOM 2917 N N . ARG B 1 35 ? -32.781 -26.938 -30.844 1 32.88 35 ARG B N 1
ATOM 2918 C CA . ARG B 1 35 ? -33 -27.188 -29.422 1 32.88 35 ARG B CA 1
ATOM 2919 C C . ARG B 1 35 ? -31.734 -27.703 -28.75 1 32.88 35 ARG B C 1
ATOM 2921 O O . ARG B 1 35 ? -31.234 -28.781 -29.094 1 32.88 35 ARG B O 1
ATOM 2928 N N . ARG B 1 36 ? -30.906 -26.734 -28.406 1 33.56 36 ARG B N 1
ATOM 2929 C CA . ARG B 1 36 ? -29.625 -27.109 -27.828 1 33.56 36 ARG B CA 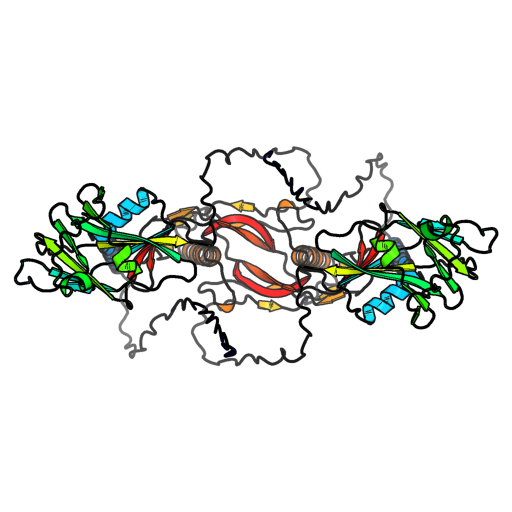1
ATOM 2930 C C . ARG B 1 36 ? -29.828 -28.031 -26.625 1 33.56 36 ARG B C 1
ATOM 2932 O O . ARG B 1 36 ? -30.594 -27.703 -25.719 1 33.56 36 ARG B O 1
ATOM 2939 N N . PRO B 1 37 ? -29.609 -29.406 -26.797 1 34.03 37 PRO B N 1
ATOM 2940 C CA . PRO B 1 37 ? -29.828 -30.359 -25.703 1 34.03 37 PRO B CA 1
ATOM 2941 C C . PRO B 1 37 ? -29.234 -29.875 -24.391 1 34.03 37 PRO B C 1
ATOM 2943 O O . PRO B 1 37 ? -28.344 -29.016 -24.375 1 34.03 37 PRO B O 1
ATOM 2946 N N . PRO B 1 38 ? -29.891 -30.266 -23.219 1 34.28 38 PRO B N 1
ATOM 2947 C CA . PRO B 1 38 ? -29.484 -29.906 -21.844 1 34.28 38 PRO B CA 1
ATOM 2948 C C . PRO B 1 38 ? -27.984 -30.016 -21.641 1 34.28 38 PRO B C 1
ATOM 2950 O O . PRO B 1 38 ? -27.312 -30.828 -22.281 1 34.28 38 PRO B O 1
ATOM 2953 N N . PHE B 1 39 ? -27.391 -28.906 -21.422 1 33.62 39 PHE B N 1
ATOM 2954 C CA . PHE B 1 39 ? -25.984 -28.812 -21.062 1 33.62 39 PHE B CA 1
ATOM 2955 C C . PHE B 1 39 ? -25.562 -29.969 -20.172 1 33.62 39 PHE B C 1
ATOM 2957 O O . PHE B 1 39 ? -25.953 -30.016 -19 1 33.62 39 PHE B O 1
ATOM 2964 N N . ASP B 1 40 ? -25.484 -31.156 -20.688 1 29.2 40 ASP B N 1
ATOM 2965 C CA . ASP B 1 40 ? -25.203 -32.438 -20.016 1 29.2 40 ASP B CA 1
ATOM 2966 C C . ASP B 1 40 ? -24 -32.312 -19.094 1 29.2 40 ASP B C 1
ATOM 2968 O O . ASP B 1 40 ? -22.953 -31.766 -19.484 1 29.2 40 ASP B O 1
ATOM 2972 N N . LYS B 1 41 ? -24.062 -32.469 -17.75 1 45.19 41 LYS B N 1
ATOM 2973 C CA . LYS B 1 41 ? -23.125 -32.719 -16.641 1 45.19 41 LYS B CA 1
ATOM 2974 C C . LYS B 1 41 ? -21.984 -33.625 -17.109 1 45.19 41 LYS B C 1
ATOM 2976 O O . LYS B 1 41 ? -21.016 -33.844 -16.359 1 45.19 41 LYS B O 1
ATOM 2981 N N . ILE B 1 42 ? -22.25 -34.312 -18.156 1 34.66 42 ILE B N 1
ATOM 2982 C CA . ILE B 1 42 ? -21.297 -35.312 -18.609 1 34.66 42 ILE B CA 1
ATOM 2983 C C . ILE B 1 42 ? -20.109 -34.656 -19.266 1 34.66 42 ILE B C 1
ATOM 2985 O O . ILE B 1 42 ? -18.953 -35.031 -19.031 1 34.66 42 ILE B O 1
ATOM 2989 N N . ASN B 1 43 ? -20.219 -33.594 -20.094 1 41.25 43 ASN B N 1
ATOM 2990 C CA . ASN B 1 43 ? -19.094 -33.031 -20.844 1 41.25 43 ASN B CA 1
ATOM 2991 C C . ASN B 1 43 ? -18.188 -32.188 -19.953 1 41.25 43 ASN B C 1
ATOM 2993 O O . ASN B 1 43 ? -17 -32.062 -20.219 1 41.25 43 ASN B O 1
ATOM 2997 N N . ALA B 1 44 ? -18.688 -31.516 -18.891 1 44.28 44 ALA B N 1
ATOM 2998 C CA . ALA B 1 44 ? -17.859 -30.812 -17.922 1 44.28 44 ALA B CA 1
ATOM 2999 C C . ALA B 1 44 ? -17 -31.781 -17.125 1 44.28 44 ALA B C 1
ATOM 3001 O O . ALA B 1 44 ? -15.844 -31.484 -16.812 1 44.28 44 ALA B O 1
ATOM 3002 N N . ARG B 1 45 ? -17.469 -32.969 -16.797 1 44.91 45 ARG B N 1
ATOM 3003 C CA . ARG B 1 45 ? -16.703 -34.031 -16.125 1 44.91 45 ARG B CA 1
ATOM 3004 C C . ARG B 1 45 ? -15.609 -34.594 -17.031 1 44.91 45 ARG B C 1
ATOM 3006 O O . ARG B 1 45 ? -14.492 -34.844 -16.578 1 44.91 45 ARG B O 1
ATOM 3013 N N . LEU B 1 46 ? -15.953 -34.781 -18.25 1 46.12 46 LEU B N 1
ATOM 3014 C CA . LEU B 1 46 ? -14.961 -35.344 -19.172 1 46.12 46 LEU B CA 1
ATOM 3015 C C . LEU B 1 46 ? -13.828 -34.344 -19.391 1 46.12 46 LEU B C 1
ATOM 3017 O O . LEU B 1 46 ? -12.656 -34.719 -19.469 1 46.12 46 LEU B O 1
ATOM 3021 N N . SER B 1 47 ? -14.156 -33.062 -19.469 1 45.53 47 SER B N 1
ATOM 3022 C CA . SER B 1 47 ? -13.109 -32.062 -19.672 1 45.53 47 SER B CA 1
ATOM 3023 C C . SER B 1 47 ? -12.289 -31.844 -18.406 1 45.53 47 SER B C 1
ATOM 3025 O O . SER B 1 47 ? -11.078 -31.609 -18.469 1 45.53 47 SER B O 1
ATOM 3027 N N . ARG B 1 48 ? -12.977 -31.984 -17.266 1 49.53 48 ARG B N 1
ATOM 3028 C CA . ARG B 1 48 ? -12.273 -32 -15.992 1 49.53 48 ARG B CA 1
ATOM 3029 C C . ARG B 1 48 ? -11.359 -33.219 -15.875 1 49.53 48 ARG B C 1
ATOM 3031 O O . ARG B 1 48 ? -10.258 -33.125 -15.336 1 49.53 48 ARG B O 1
ATOM 3038 N N . ASP B 1 49 ? -11.859 -34.375 -16.281 1 47.81 49 ASP B N 1
ATOM 3039 C CA . ASP B 1 49 ? -11.062 -35.594 -16.281 1 47.81 49 ASP B CA 1
ATOM 3040 C C . ASP B 1 49 ? -9.852 -35.438 -17.203 1 47.81 49 ASP B C 1
ATOM 3042 O O . ASP B 1 49 ? -8.773 -35.969 -16.891 1 47.81 49 ASP B O 1
ATOM 3046 N N . ALA B 1 50 ? -10.039 -34.906 -18.344 1 46.94 50 ALA B N 1
ATOM 3047 C CA . ALA B 1 50 ? -8.922 -34.688 -19.281 1 46.94 50 ALA B CA 1
ATOM 3048 C C . ALA B 1 50 ? -7.875 -33.75 -18.688 1 46.94 50 ALA B C 1
ATOM 3050 O O . ALA B 1 50 ? -6.672 -33.969 -18.859 1 46.94 50 ALA B O 1
ATOM 3051 N N . ALA B 1 51 ? -8.297 -32.688 -18.062 1 49 51 ALA B N 1
ATOM 3052 C CA . ALA B 1 51 ? -7.363 -31.797 -17.391 1 49 51 ALA B CA 1
ATOM 3053 C C . ALA B 1 51 ? -6.641 -32.5 -16.25 1 49 51 ALA B C 1
ATOM 3055 O O . ALA B 1 51 ? -5.453 -32.25 -16.016 1 49 51 ALA B O 1
ATOM 3056 N N . ARG B 1 52 ? -7.344 -33.344 -15.469 1 51.34 52 ARG B N 1
ATOM 3057 C CA . ARG B 1 52 ? -6.691 -34.188 -14.461 1 51.34 52 ARG B CA 1
ATOM 3058 C C . ARG B 1 52 ? -5.676 -35.125 -15.102 1 51.34 52 ARG B C 1
ATOM 3060 O O . ARG B 1 52 ? -4.641 -35.438 -14.508 1 51.34 52 ARG B O 1
ATOM 3067 N N . ARG B 1 53 ? -6.031 -35.656 -16.203 1 50.66 53 ARG B N 1
ATOM 3068 C CA . ARG B 1 53 ? -5.117 -36.562 -16.906 1 50.66 53 ARG B CA 1
ATOM 3069 C C . ARG B 1 53 ? -3.877 -35.812 -17.391 1 50.66 53 ARG B C 1
ATOM 3071 O O . ARG B 1 53 ? -2.84 -36.406 -17.656 1 50.66 53 ARG B O 1
ATOM 3078 N N . LYS B 1 54 ? -4.102 -34.562 -17.688 1 52.91 54 LYS B N 1
ATOM 3079 C CA . LYS B 1 54 ? -3.027 -33.75 -18.266 1 52.91 54 LYS B CA 1
ATOM 3080 C C . LYS B 1 54 ? -1.82 -33.688 -17.344 1 52.91 54 LYS B C 1
ATOM 3082 O O . LYS B 1 54 ? -0.679 -33.594 -17.797 1 52.91 54 LYS B O 1
ATOM 3087 N N . HIS B 1 55 ? -2.09 -33.906 -15.992 1 58.47 55 HIS B N 1
ATOM 3088 C CA . HIS B 1 55 ? -0.931 -33.781 -15.117 1 58.47 55 HIS B CA 1
ATOM 3089 C C . HIS B 1 55 ? -0.346 -35.156 -14.781 1 58.47 55 HIS B C 1
ATOM 3091 O O . HIS B 1 55 ? 0.269 -35.344 -13.734 1 58.47 55 HIS B O 1
ATOM 3097 N N . ARG B 1 56 ? -0.637 -36.094 -15.695 1 59.31 56 ARG B N 1
ATOM 3098 C CA . ARG B 1 56 ? -0.235 -37.469 -15.383 1 59.31 56 ARG B CA 1
ATOM 3099 C C . ARG B 1 56 ? 1.114 -37.781 -16.016 1 59.31 56 ARG B C 1
ATOM 3101 O O . ARG B 1 56 ? 1.664 -38.875 -15.789 1 59.31 56 ARG B O 1
ATOM 3108 N N . GLY B 1 57 ? 1.755 -36.781 -16.562 1 76.19 57 GLY B N 1
ATOM 3109 C CA . GLY B 1 57 ? 3.039 -37.125 -17.141 1 76.19 57 GLY B CA 1
ATOM 3110 C C . GLY B 1 57 ? 4.164 -37.188 -16.125 1 76.19 57 GLY B C 1
ATOM 3111 O O . GLY B 1 57 ? 3.971 -36.844 -14.961 1 76.19 57 GLY B O 1
ATOM 3112 N N . THR B 1 58 ? 5.262 -37.875 -16.5 1 79.88 58 THR B N 1
ATOM 3113 C CA . THR B 1 58 ? 6.43 -38.031 -15.648 1 79.88 58 THR B CA 1
ATOM 3114 C C . THR B 1 58 ? 6.918 -36.688 -15.141 1 79.88 58 THR B C 1
ATOM 3116 O O . THR B 1 58 ? 7.316 -36.562 -13.977 1 79.88 58 THR B O 1
ATOM 3119 N N . LEU B 1 59 ? 6.84 -35.75 -15.969 1 88.19 59 LEU B N 1
ATOM 3120 C CA . LEU B 1 59 ? 7.246 -34.406 -15.586 1 88.19 59 LEU B CA 1
ATOM 3121 C C . LEU B 1 59 ? 6.359 -33.875 -14.469 1 88.19 59 LEU B C 1
ATOM 3123 O O . LEU B 1 59 ? 6.863 -33.312 -13.484 1 88.19 59 LEU B O 1
ATOM 3127 N N . SER B 1 60 ? 5.117 -34 -14.586 1 89.56 60 SER B N 1
ATOM 3128 C CA . SER B 1 60 ? 4.172 -33.531 -13.586 1 89.56 60 SER B CA 1
ATOM 3129 C C . SER B 1 60 ? 4.352 -34.25 -12.258 1 89.56 60 SER B C 1
ATOM 3131 O O . SER B 1 60 ? 4.297 -33.625 -11.195 1 89.56 60 SER B O 1
ATOM 3133 N N . LYS B 1 61 ? 4.562 -35.562 -12.375 1 88.12 61 LYS B N 1
ATOM 3134 C CA . LYS B 1 61 ? 4.77 -36.344 -11.164 1 88.12 61 LYS B CA 1
ATOM 3135 C C . LYS B 1 61 ? 6.008 -35.875 -10.406 1 88.12 61 LYS B C 1
ATOM 3137 O O . LYS B 1 61 ? 5.984 -35.75 -9.188 1 88.12 61 LYS B O 1
ATOM 3142 N N . TYR B 1 62 ? 7.008 -35.625 -11.164 1 90.25 62 TYR B N 1
ATOM 3143 C CA . TYR B 1 62 ? 8.234 -35.156 -10.531 1 90.25 62 TYR B CA 1
ATOM 3144 C C . TYR B 1 62 ? 8.008 -33.812 -9.852 1 90.25 62 TYR B C 1
ATOM 3146 O O . TYR B 1 62 ? 8.43 -33.594 -8.711 1 90.25 62 TYR B O 1
ATOM 3154 N N . MET B 1 63 ? 7.363 -32.938 -10.531 1 94.25 63 MET B N 1
ATOM 3155 C CA . MET B 1 63 ? 7.148 -31.609 -10 1 94.25 63 MET B CA 1
ATOM 3156 C C . MET B 1 63 ? 6.203 -31.641 -8.805 1 94.25 63 MET B C 1
ATOM 3158 O O . MET B 1 63 ? 6.336 -30.828 -7.883 1 94.25 63 MET B O 1
ATOM 3162 N N . LEU B 1 64 ? 5.285 -32.531 -8.82 1 93.56 64 LEU B N 1
ATOM 3163 C CA . LEU B 1 64 ? 4.391 -32.688 -7.676 1 93.56 64 LEU B CA 1
ATOM 3164 C C . LEU B 1 64 ? 5.164 -33.125 -6.441 1 93.56 64 LEU B C 1
ATOM 3166 O O . LEU B 1 64 ? 4.914 -32.656 -5.336 1 93.56 64 LEU B O 1
ATOM 3170 N N . GLN B 1 65 ? 6.07 -34.062 -6.715 1 91.56 65 GLN B N 1
ATOM 3171 C CA . GLN B 1 65 ? 6.926 -34.5 -5.617 1 91.56 65 GLN B CA 1
ATOM 3172 C C . GLN B 1 65 ? 7.785 -33.344 -5.098 1 91.56 65 GLN B C 1
ATOM 3174 O O . GLN B 1 65 ? 7.949 -33.188 -3.889 1 91.56 65 GLN B O 1
ATOM 3179 N N . LEU B 1 66 ? 8.258 -32.656 -6.023 1 92.19 66 LEU B N 1
ATOM 3180 C CA . LEU B 1 66 ? 9.07 -31.5 -5.668 1 92.19 66 LEU B CA 1
ATOM 3181 C C . LEU B 1 66 ? 8.266 -30.5 -4.859 1 92.19 66 LEU B C 1
ATOM 3183 O O . LEU B 1 66 ? 8.758 -29.938 -3.881 1 92.19 66 LEU B O 1
ATOM 3187 N N . TYR B 1 67 ? 7.09 -30.234 -5.234 1 94.31 67 TYR B N 1
ATOM 3188 C CA . TYR B 1 67 ? 6.18 -29.344 -4.523 1 94.31 67 TYR B CA 1
ATOM 3189 C C . TYR B 1 67 ? 6.039 -29.75 -3.062 1 94.31 67 TYR B C 1
ATOM 3191 O O . TYR B 1 67 ? 6.109 -28.922 -2.162 1 94.31 67 TYR B O 1
ATOM 3199 N N . HIS B 1 68 ? 5.871 -31.016 -2.875 1 93.75 68 HIS B N 1
ATOM 3200 C CA . HIS B 1 68 ? 5.648 -31.516 -1.522 1 93.75 68 HIS B CA 1
ATOM 3201 C C . HIS B 1 68 ? 6.93 -31.453 -0.699 1 93.75 68 HIS B C 1
ATOM 3203 O O . HIS B 1 68 ? 6.883 -31.344 0.528 1 93.75 68 HIS B O 1
ATOM 3209 N N . ARG B 1 69 ? 8.055 -31.484 -1.411 1 90.62 69 ARG B N 1
ATOM 3210 C CA . ARG B 1 69 ? 9.344 -31.438 -0.72 1 90.62 69 ARG B CA 1
ATOM 3211 C C . ARG B 1 69 ? 9.734 -30.016 -0.388 1 90.62 69 ARG B C 1
ATOM 3213 O O . ARG B 1 69 ? 10.625 -29.781 0.432 1 90.62 69 ARG B O 1
ATOM 3220 N N . ARG B 1 70 ? 9.07 -29.062 -0.894 1 87.62 70 ARG B N 1
ATOM 3221 C CA . ARG B 1 70 ? 9.297 -27.641 -0.67 1 87.62 70 ARG B CA 1
ATOM 3222 C C . ARG B 1 70 ? 10.766 -27.281 -0.9 1 87.62 70 ARG B C 1
ATOM 3224 O O . ARG B 1 70 ? 11.5 -27.016 0.052 1 87.62 70 ARG B O 1
ATOM 3231 N N . PRO B 1 71 ? 11.109 -27.188 -2.127 1 86.19 71 PRO B N 1
ATOM 3232 C CA . PRO B 1 71 ? 12.5 -26.875 -2.451 1 86.19 71 PRO B CA 1
ATOM 3233 C C . PRO B 1 71 ? 12.93 -25.516 -1.939 1 86.19 71 PRO B C 1
ATOM 3235 O O . PRO B 1 71 ? 12.078 -24.672 -1.629 1 86.19 71 PRO B O 1
ATOM 3238 N N . ASP B 1 72 ? 14.219 -25.25 -1.918 1 87.38 72 ASP B N 1
ATOM 3239 C CA . ASP B 1 72 ? 14.781 -24 -1.417 1 87.38 72 ASP B CA 1
ATOM 3240 C C . ASP B 1 72 ? 14.68 -22.891 -2.463 1 87.38 72 ASP B C 1
ATOM 3242 O O . ASP B 1 72 ? 14.641 -21.719 -2.121 1 87.38 72 ASP B O 1
ATOM 3246 N N . ALA B 1 73 ? 14.586 -23.297 -3.695 1 92.5 73 ALA B N 1
ATOM 3247 C CA . ALA B 1 73 ? 14.469 -22.297 -4.766 1 92.5 73 ALA B CA 1
ATOM 3248 C C . ALA B 1 73 ? 13.133 -21.578 -4.695 1 92.5 73 ALA B C 1
ATOM 3250 O O . ALA B 1 73 ? 12.133 -22.141 -4.258 1 92.5 73 ALA B O 1
ATOM 3251 N N . ASP B 1 74 ? 13.164 -20.297 -5.109 1 94.62 74 ASP B N 1
ATOM 3252 C CA . ASP B 1 74 ? 11.93 -19.5 -5.113 1 94.62 74 ASP B CA 1
ATOM 3253 C C . ASP B 1 74 ? 11.016 -19.922 -6.262 1 94.62 74 ASP B C 1
ATOM 3255 O O . ASP B 1 74 ? 9.797 -19.953 -6.109 1 94.62 74 ASP B O 1
ATOM 3259 N N . VAL B 1 75 ? 11.648 -20.188 -7.332 1 96.31 75 VAL B N 1
ATOM 3260 C CA . VAL B 1 75 ? 10.906 -20.578 -8.531 1 96.31 75 VAL B CA 1
ATOM 3261 C C . VAL B 1 75 ? 11.617 -21.75 -9.203 1 96.31 75 VAL B C 1
ATOM 3263 O O . VAL B 1 75 ? 12.844 -21.734 -9.367 1 96.31 75 VAL B O 1
ATOM 3266 N N . VAL B 1 76 ? 10.891 -22.781 -9.523 1 96.62 76 VAL B N 1
ATOM 3267 C CA . VAL B 1 76 ? 11.422 -23.922 -10.258 1 96.62 76 VAL B CA 1
ATOM 3268 C C . VAL B 1 76 ? 10.594 -24.156 -11.523 1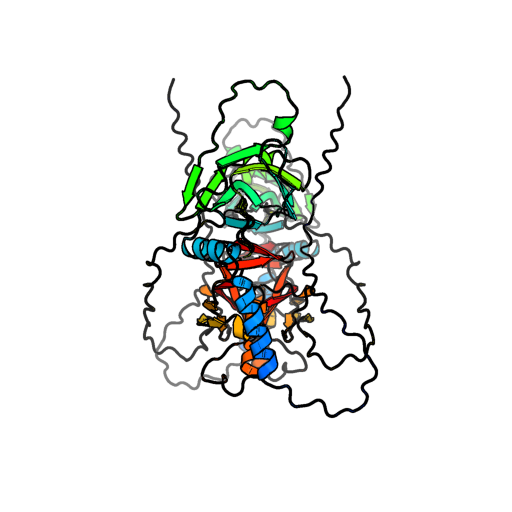 96.62 76 VAL B C 1
ATOM 3270 O O . VAL B 1 76 ? 9.367 -24.25 -11.453 1 96.62 76 VAL B O 1
ATOM 3273 N N . ARG B 1 77 ? 11.227 -24.188 -12.648 1 96.56 77 ARG B N 1
ATOM 3274 C CA . ARG B 1 77 ? 10.555 -24.469 -13.914 1 96.56 77 ARG B CA 1
ATOM 3275 C C . ARG B 1 77 ? 11.078 -25.766 -14.539 1 96.56 77 ARG B C 1
ATOM 3277 O O . ARG B 1 77 ? 12.281 -26 -14.562 1 96.56 77 ARG B O 1
ATOM 3284 N N . ALA B 1 78 ? 10.141 -26.547 -14.938 1 95.56 78 ALA B N 1
ATOM 3285 C CA . ALA B 1 78 ? 10.492 -27.797 -15.617 1 95.56 78 ALA B CA 1
ATOM 3286 C C . ALA B 1 78 ? 10.148 -27.719 -17.109 1 95.56 78 ALA B C 1
ATOM 3288 O O . ALA B 1 78 ? 9.016 -27.406 -17.469 1 95.56 78 ALA B O 1
ATOM 3289 N N . ILE B 1 79 ? 11.164 -28 -17.938 1 94.38 79 ILE B N 1
ATOM 3290 C CA . ILE B 1 79 ? 10.898 -27.922 -19.359 1 94.38 79 ILE B CA 1
ATOM 3291 C C . ILE B 1 79 ? 11.352 -29.203 -20.047 1 94.38 79 ILE B C 1
ATOM 3293 O O . ILE B 1 79 ? 12.281 -29.875 -19.578 1 94.38 79 ILE B O 1
ATOM 3297 N N . GLN B 1 80 ? 10.633 -29.516 -21.062 1 91.69 80 GLN B N 1
ATOM 3298 C CA . GLN B 1 80 ? 10.984 -30.641 -21.906 1 91.69 80 GLN B CA 1
ATOM 3299 C C . GLN B 1 80 ? 11.695 -30.188 -23.188 1 91.69 80 GLN B C 1
ATOM 3301 O O . GLN B 1 80 ? 11.555 -29.031 -23.594 1 91.69 80 GLN B O 1
ATOM 3306 N N . PRO B 1 81 ? 12.57 -31.078 -23.688 1 91.81 81 PRO B N 1
ATOM 3307 C CA . PRO B 1 81 ? 13.242 -30.672 -24.906 1 91.81 81 PRO B CA 1
ATOM 3308 C C . PRO B 1 81 ? 12.266 -30.391 -26.062 1 91.81 81 PRO B C 1
ATOM 3310 O O . PRO B 1 81 ? 11.266 -31.094 -26.203 1 91.81 81 PRO B O 1
ATOM 3313 N N . VAL B 1 82 ? 12.562 -29.391 -26.797 1 92.25 82 VAL B N 1
ATOM 3314 C CA . VAL B 1 82 ? 11.734 -29.047 -27.938 1 92.25 82 VAL B CA 1
ATOM 3315 C C . VAL B 1 82 ? 12.055 -29.969 -29.109 1 92.25 82 VAL B C 1
ATOM 3317 O O . VAL B 1 82 ? 11.195 -30.25 -29.953 1 92.25 82 VAL B O 1
ATOM 3320 N N . HIS B 1 83 ? 13.266 -30.328 -29.141 1 91.31 83 HIS B N 1
ATOM 3321 C CA . HIS B 1 83 ? 13.727 -31.203 -30.203 1 91.31 83 HIS B CA 1
ATOM 3322 C C . HIS B 1 83 ? 14.789 -32.188 -29.688 1 91.31 83 HIS B C 1
ATOM 3324 O O . HIS B 1 83 ? 15.641 -31.797 -28.891 1 91.31 83 HIS B O 1
ATOM 3330 N N . THR B 1 84 ? 14.664 -33.406 -30.047 1 88.5 84 THR B N 1
ATOM 3331 C CA . THR B 1 84 ? 15.672 -34.438 -29.781 1 88.5 84 THR B CA 1
ATOM 3332 C C . THR B 1 84 ? 16.219 -35 -31.094 1 88.5 84 THR B C 1
ATOM 3334 O O . THR B 1 84 ? 15.453 -35.469 -31.953 1 88.5 84 THR B O 1
ATOM 3337 N N . SER B 1 85 ? 17.469 -34.906 -31.203 1 88.31 85 SER B N 1
ATOM 3338 C CA . SER B 1 85 ? 18.078 -35.375 -32.438 1 88.31 85 SER B CA 1
ATOM 3339 C C . SER B 1 85 ? 18.047 -36.906 -32.531 1 88.31 85 SER B C 1
ATOM 3341 O O . SER B 1 85 ? 17.781 -37.594 -31.547 1 88.31 85 SER B O 1
ATOM 3343 N N . SER B 1 86 ? 18.266 -37.375 -33.844 1 86.12 86 SER B N 1
ATOM 3344 C CA . SER B 1 86 ? 18.484 -38.812 -34 1 86.12 86 SER B CA 1
ATOM 3345 C C . SER B 1 86 ? 19.797 -39.25 -33.375 1 86.12 86 SER B C 1
ATOM 3347 O O . SER B 1 86 ? 20.578 -38.406 -32.938 1 86.12 86 SER B O 1
ATOM 3349 N N . LEU B 1 87 ? 19.906 -40.562 -33.25 1 85.69 87 LEU B N 1
ATOM 3350 C CA . LEU B 1 87 ? 21.156 -41.094 -32.719 1 85.69 87 LEU B CA 1
ATOM 3351 C C . LEU B 1 87 ? 22.328 -40.688 -33.594 1 85.69 87 LEU B C 1
ATOM 3353 O O . LEU B 1 87 ? 22.281 -40.844 -34.812 1 85.69 87 LEU B O 1
ATOM 3357 N N . LEU B 1 88 ? 23.266 -40.125 -32.938 1 83.94 88 LEU B N 1
ATOM 3358 C CA . LEU B 1 88 ? 24.453 -39.719 -33.688 1 83.94 88 LEU B CA 1
ATOM 3359 C C . LEU B 1 88 ? 25.438 -40.875 -33.781 1 83.94 88 LEU B C 1
ATOM 3361 O O . LEU B 1 88 ? 25.234 -41.938 -33.188 1 83.94 88 LEU B O 1
ATOM 3365 N N . SER B 1 89 ? 26.453 -40.688 -34.531 1 82.88 89 SER B N 1
ATOM 3366 C CA . SER B 1 89 ? 27.422 -41.75 -34.844 1 82.88 89 SER B CA 1
ATOM 3367 C C . SER B 1 89 ? 28.078 -42.25 -33.562 1 82.88 89 SER B C 1
ATOM 3369 O O . SER B 1 89 ? 28.406 -43.438 -33.469 1 82.88 89 SER B O 1
ATOM 3371 N N . ASP B 1 90 ? 28.266 -41.469 -32.594 1 78.19 90 ASP B N 1
ATOM 3372 C CA . ASP B 1 90 ? 28.938 -41.844 -31.359 1 78.19 90 ASP B CA 1
ATOM 3373 C C . ASP B 1 90 ? 27.938 -42.344 -30.328 1 78.19 90 ASP B C 1
ATOM 3375 O O . ASP B 1 90 ? 28.312 -42.625 -29.188 1 78.19 90 ASP B O 1
ATOM 3379 N N . GLY B 1 91 ? 26.719 -42.469 -30.703 1 77.88 91 GLY B N 1
ATOM 3380 C CA . GLY B 1 91 ? 25.703 -43.031 -29.812 1 77.88 91 GLY B CA 1
ATOM 3381 C C . GLY B 1 91 ? 25.031 -41.938 -28.969 1 77.88 91 GLY B C 1
ATOM 3382 O O . GLY B 1 91 ? 24.203 -42.281 -28.109 1 77.88 91 GLY B O 1
ATOM 3383 N N . GLY B 1 92 ? 25.469 -40.719 -29.203 1 84.38 92 GLY B N 1
ATOM 3384 C CA . GLY B 1 92 ? 24.891 -39.656 -28.438 1 84.38 92 GLY B CA 1
ATOM 3385 C C . GLY B 1 92 ? 23.719 -38.969 -29.141 1 84.38 92 GLY B C 1
ATOM 3386 O O . GLY B 1 92 ? 23.406 -39.312 -30.281 1 84.38 92 GLY B O 1
ATOM 3387 N N . ARG B 1 93 ? 22.953 -38.156 -28.344 1 88.88 93 ARG B N 1
ATOM 3388 C CA . ARG B 1 93 ? 21.844 -37.375 -28.875 1 88.88 93 ARG B CA 1
ATOM 3389 C C . ARG B 1 93 ? 21.953 -35.906 -28.453 1 88.88 93 ARG B C 1
ATOM 3391 O O . ARG B 1 93 ? 22.578 -35.594 -27.438 1 88.88 93 ARG B O 1
ATOM 3398 N N . ILE B 1 94 ? 21.406 -35.062 -29.297 1 90.5 94 ILE B N 1
ATOM 3399 C CA . ILE B 1 94 ? 21.359 -33.656 -28.969 1 90.5 94 ILE B CA 1
ATOM 3400 C C . ILE B 1 94 ? 19.953 -33.281 -28.5 1 90.5 94 ILE B C 1
ATOM 3402 O O . ILE B 1 94 ? 18.969 -33.562 -29.203 1 90.5 94 ILE B O 1
ATOM 3406 N N . LEU B 1 95 ? 19.906 -32.781 -27.312 1 91.88 95 LEU B N 1
ATOM 3407 C CA . LEU B 1 95 ? 18.641 -32.25 -26.781 1 91.88 95 LEU B CA 1
ATOM 3408 C C . LEU B 1 95 ? 18.594 -30.734 -26.859 1 91.88 95 LEU B C 1
ATOM 3410 O O . LEU B 1 95 ? 19.531 -30.062 -26.406 1 91.88 95 LEU B O 1
ATOM 3414 N N . GLU B 1 96 ? 17.531 -30.25 -27.422 1 93.44 96 GLU B N 1
ATOM 3415 C CA . GLU B 1 96 ? 17.359 -28.812 -27.531 1 93.44 96 GLU B CA 1
ATOM 3416 C C . GLU B 1 96 ? 16.266 -28.312 -26.594 1 93.44 96 GLU B C 1
ATOM 3418 O O . GLU B 1 96 ? 15.141 -28.828 -26.609 1 93.44 96 GLU B O 1
ATOM 3423 N N . PHE B 1 97 ? 16.672 -27.375 -25.766 1 94.44 97 PHE B N 1
ATOM 3424 C CA . PHE B 1 97 ? 15.719 -26.797 -24.828 1 94.44 97 PHE B CA 1
ATOM 3425 C C . PHE B 1 97 ? 15.5 -25.312 -25.109 1 94.44 97 PHE B C 1
ATOM 3427 O O . PHE B 1 97 ? 16.469 -24.562 -25.297 1 94.44 97 PHE B O 1
ATOM 3434 N N . ALA B 1 98 ? 14.211 -24.938 -25.141 1 94.38 98 ALA B N 1
ATOM 3435 C CA . ALA B 1 98 ? 13.875 -23.516 -25.203 1 94.38 98 ALA B CA 1
ATOM 3436 C C . ALA B 1 98 ? 13.758 -22.922 -23.797 1 94.38 98 ALA B C 1
ATOM 3438 O O . ALA B 1 98 ? 12.789 -23.203 -23.078 1 94.38 98 ALA B O 1
ATOM 3439 N N . ILE B 1 99 ? 14.656 -22.094 -23.453 1 94.56 99 ILE B N 1
ATOM 3440 C CA . ILE B 1 99 ? 14.68 -21.516 -22.109 1 94.56 99 ILE B CA 1
ATOM 3441 C C . ILE B 1 99 ? 13.688 -20.375 -22.016 1 94.56 99 ILE B C 1
ATOM 3443 O O . ILE B 1 99 ? 13.773 -19.406 -22.766 1 94.56 99 ILE B O 1
ATOM 3447 N N . PRO B 1 100 ? 12.773 -20.531 -21.062 1 92.06 100 PRO B N 1
ATOM 3448 C CA . PRO B 1 100 ? 11.789 -19.453 -20.922 1 92.06 100 PRO B CA 1
ATOM 3449 C C . PRO B 1 100 ? 12.406 -18.156 -20.438 1 92.06 100 PRO B C 1
ATOM 3451 O O . PRO B 1 100 ? 13.445 -18.156 -19.766 1 92.06 100 PRO B O 1
ATOM 3454 N N . SER B 1 101 ? 11.695 -17.078 -20.75 1 86.38 101 SER B N 1
ATOM 3455 C CA . SER B 1 101 ? 12.148 -15.773 -20.281 1 86.38 101 SER B CA 1
ATOM 3456 C C . SER B 1 101 ? 12 -15.648 -18.766 1 86.38 101 SER B C 1
ATOM 3458 O O . SER B 1 101 ? 11.094 -16.234 -18.172 1 86.38 101 SER B O 1
ATOM 3460 N N . THR B 1 102 ? 13.008 -14.984 -18.203 1 82.62 102 THR B N 1
ATOM 3461 C CA . THR B 1 102 ? 13.016 -14.82 -16.75 1 82.62 102 THR B CA 1
ATOM 3462 C C . THR B 1 102 ? 12.414 -13.469 -16.359 1 82.62 102 THR B C 1
ATOM 3464 O O . THR B 1 102 ? 12.453 -12.516 -17.141 1 82.62 102 THR B O 1
ATOM 3467 N N . GLY B 1 103 ? 11.75 -13.562 -15.273 1 81.12 103 GLY B N 1
ATOM 3468 C CA . GLY B 1 103 ? 11.297 -12.297 -14.727 1 81.12 103 GLY B CA 1
ATOM 3469 C C . GLY B 1 103 ? 12.445 -11.375 -14.336 1 81.12 103 GLY B C 1
ATOM 3470 O O . GLY B 1 103 ? 13.578 -11.82 -14.156 1 81.12 103 GLY B O 1
ATOM 3471 N N . VAL B 1 104 ? 12.148 -10.109 -14.203 1 79.62 104 VAL B N 1
ATOM 3472 C CA . VAL B 1 104 ? 13.148 -9.086 -13.922 1 79.62 104 VAL B CA 1
ATOM 3473 C C . VAL B 1 104 ? 13.773 -9.344 -12.547 1 79.62 104 VAL B C 1
ATOM 3475 O O . VAL B 1 104 ? 14.969 -9.102 -12.352 1 79.62 104 VAL B O 1
ATOM 3478 N N . ASP B 1 105 ? 13.117 -9.977 -11.711 1 87.56 105 ASP B N 1
ATOM 3479 C CA . ASP B 1 105 ? 13.625 -10.164 -10.352 1 87.56 105 ASP B CA 1
ATOM 3480 C C . ASP B 1 105 ? 14.117 -11.586 -10.141 1 87.56 105 ASP B C 1
ATOM 3482 O O . ASP B 1 105 ? 14.383 -12 -9 1 87.56 105 ASP B O 1
ATOM 3486 N N . GLU B 1 106 ? 14.25 -12.336 -11.18 1 92.69 106 GLU B N 1
ATOM 3487 C CA . GLU B 1 106 ? 14.648 -13.727 -11.047 1 92.69 106 GLU B CA 1
ATOM 3488 C C . GLU B 1 106 ? 16.094 -13.93 -11.492 1 92.69 106 GLU B C 1
ATOM 3490 O O . GLU B 1 106 ? 16.516 -13.391 -12.523 1 92.69 106 GLU B O 1
ATOM 3495 N N . THR B 1 107 ? 16.828 -14.664 -10.719 1 92.94 107 THR B N 1
ATOM 3496 C CA . THR B 1 107 ? 18.188 -15.047 -11.07 1 92.94 107 THR B CA 1
ATOM 3497 C C . THR B 1 107 ? 18.344 -16.562 -11.078 1 92.94 107 THR B C 1
ATOM 3499 O O . THR B 1 107 ? 17.906 -17.234 -10.148 1 92.94 107 THR B O 1
ATOM 3502 N N . LEU B 1 108 ? 18.984 -17.047 -12.109 1 94.56 108 LEU B N 1
ATOM 3503 C CA . LEU B 1 108 ? 19.188 -18.484 -12.211 1 94.56 108 LEU B CA 1
ATOM 3504 C C . LEU B 1 108 ? 20.188 -18.969 -11.164 1 94.56 108 LEU B C 1
ATOM 3506 O O . LEU B 1 108 ? 21.328 -18.5 -11.117 1 94.56 108 LEU B O 1
ATOM 3510 N N . GLU B 1 109 ? 19.75 -19.812 -10.352 1 93.94 109 GLU B N 1
ATOM 3511 C CA . GLU B 1 109 ? 20.609 -20.375 -9.312 1 93.94 109 GLU B CA 1
ATOM 3512 C C . GLU B 1 109 ? 21.219 -21.688 -9.758 1 93.94 109 GLU B C 1
ATOM 3514 O O . GLU B 1 109 ? 22.406 -21.938 -9.539 1 93.94 109 GLU B O 1
ATOM 3519 N N . ALA B 1 110 ? 20.391 -22.5 -10.305 1 94.31 110 ALA B N 1
ATOM 3520 C CA . ALA B 1 110 ? 20.844 -23.828 -10.719 1 94.31 110 ALA B CA 1
ATOM 3521 C C . ALA B 1 110 ? 20.016 -24.359 -11.875 1 94.31 110 ALA B C 1
ATOM 3523 O O . ALA B 1 110 ? 18.828 -24.031 -11.992 1 94.31 110 ALA B O 1
ATOM 3524 N N . ALA B 1 111 ? 20.656 -25.109 -12.711 1 96 111 ALA B N 1
ATOM 3525 C CA . ALA B 1 111 ? 20.016 -25.859 -13.789 1 96 111 ALA B CA 1
ATOM 3526 C C . ALA B 1 111 ? 20.453 -27.328 -13.781 1 96 111 ALA B C 1
ATOM 3528 O O . ALA B 1 111 ? 21.656 -27.609 -13.711 1 96 111 ALA B O 1
ATOM 3529 N N . GLU B 1 112 ? 19.453 -28.172 -13.805 1 94.44 112 GLU B N 1
ATOM 3530 C CA . GLU B 1 112 ? 19.766 -29.594 -13.75 1 94.44 112 GLU B CA 1
ATOM 3531 C C . GLU B 1 112 ? 19.016 -30.375 -14.828 1 94.44 112 GLU B C 1
ATOM 3533 O O . GLU B 1 112 ? 17.812 -30.188 -15 1 94.44 112 GLU B O 1
ATOM 3538 N N . LEU B 1 113 ? 19.766 -31.172 -15.555 1 93.06 113 LEU B N 1
ATOM 3539 C CA . LEU B 1 113 ? 19.125 -32.094 -16.484 1 93.06 113 LEU B CA 1
ATOM 3540 C C . LEU B 1 113 ? 18.781 -33.406 -15.805 1 93.06 113 LEU B C 1
ATOM 3542 O O . LEU B 1 113 ? 19.672 -34.125 -15.312 1 93.06 113 LEU B O 1
ATOM 3546 N N . LEU B 1 114 ? 17.516 -33.688 -15.82 1 90.19 114 LEU B N 1
ATOM 3547 C CA . LEU B 1 114 ? 17.047 -34.875 -15.156 1 90.19 114 LEU B CA 1
ATOM 3548 C C . LEU B 1 114 ? 16.766 -36 -16.172 1 90.19 114 LEU B C 1
ATOM 3550 O O . LEU B 1 114 ? 16.172 -35.75 -17.219 1 90.19 114 LEU B O 1
ATOM 3554 N N . GLY B 1 115 ? 17.297 -37.188 -15.828 1 85.56 115 GLY B N 1
ATOM 3555 C CA . GLY B 1 115 ? 16.984 -38.406 -16.562 1 85.56 115 GLY B CA 1
ATOM 3556 C C . GLY B 1 115 ? 16.797 -39.594 -15.664 1 85.56 115 GLY B C 1
ATOM 3557 O O . GLY B 1 115 ? 17.312 -39.625 -14.547 1 85.56 115 GLY B O 1
ATOM 3558 N N . ILE B 1 116 ? 15.93 -40.375 -16.156 1 78.75 116 ILE B N 1
ATOM 3559 C CA . ILE B 1 116 ? 15.773 -41.625 -15.398 1 78.75 116 ILE B CA 1
ATOM 3560 C C . ILE B 1 116 ? 17.141 -42.281 -15.219 1 78.75 116 ILE B C 1
ATOM 3562 O O . ILE B 1 116 ? 17.984 -42.219 -16.109 1 78.75 116 ILE B O 1
ATOM 3566 N N . ALA B 1 117 ? 17.234 -42.906 -13.969 1 77.06 117 ALA B N 1
ATOM 3567 C CA . ALA B 1 117 ? 18.516 -43.531 -13.672 1 77.06 117 ALA B CA 1
ATOM 3568 C C . ALA B 1 117 ? 18.938 -44.5 -14.781 1 77.06 117 ALA B C 1
ATOM 3570 O O . ALA B 1 117 ? 18.156 -45.344 -15.195 1 77.06 117 ALA B O 1
ATOM 3571 N N . GLY B 1 118 ? 20.078 -44.219 -15.32 1 74.31 118 GLY B N 1
ATOM 3572 C CA . GLY B 1 118 ? 20.641 -45.094 -16.344 1 74.31 118 GLY B CA 1
ATOM 3573 C C . GLY B 1 118 ? 20.359 -44.625 -17.75 1 74.31 118 GLY B C 1
ATOM 3574 O O . GLY B 1 118 ? 20.969 -45.094 -18.703 1 74.31 118 GLY B O 1
ATOM 3575 N N . ALA B 1 119 ? 19.453 -43.688 -17.891 1 79 119 ALA B N 1
ATOM 3576 C CA . ALA B 1 119 ? 19.109 -43.219 -19.234 1 79 119 ALA B CA 1
ATOM 3577 C C . ALA B 1 119 ? 20.172 -42.25 -19.766 1 79 119 ALA B C 1
ATOM 3579 O O . ALA B 1 119 ? 20.531 -42.312 -20.953 1 79 119 ALA B O 1
ATOM 3580 N N . ILE B 1 120 ? 20.672 -41.438 -18.828 1 82.81 120 ILE B N 1
ATOM 3581 C CA . ILE B 1 120 ? 21.719 -40.5 -19.219 1 82.81 120 ILE B CA 1
ATOM 3582 C C . ILE B 1 120 ? 23 -40.812 -18.438 1 82.81 120 ILE B C 1
ATOM 3584 O O . ILE B 1 120 ? 22.969 -40.938 -17.203 1 82.81 120 ILE B O 1
ATOM 3588 N N . VAL B 1 121 ? 24.016 -40.938 -19.156 1 80.19 121 VAL B N 1
ATOM 3589 C CA . VAL B 1 121 ? 25.281 -41.281 -18.516 1 80.19 121 VAL B CA 1
ATOM 3590 C C . VAL B 1 121 ? 26.172 -40.031 -18.484 1 80.19 121 VAL B C 1
ATOM 3592 O O . VAL B 1 121 ? 26.891 -39.812 -17.5 1 80.19 121 VAL B O 1
ATOM 3595 N N . ARG B 1 122 ? 26.109 -39.312 -19.531 1 83.44 122 ARG B N 1
ATOM 3596 C CA . ARG B 1 122 ? 26.969 -38.125 -19.641 1 83.44 122 ARG B CA 1
ATOM 3597 C C . ARG B 1 122 ? 26.266 -37 -20.375 1 83.44 122 ARG B C 1
ATOM 3599 O O . ARG B 1 122 ? 25.516 -37.25 -21.328 1 83.44 122 ARG B O 1
ATOM 3606 N N . VAL B 1 123 ? 26.578 -35.812 -19.875 1 87.88 123 VAL B N 1
ATOM 3607 C CA . VAL B 1 123 ? 26.031 -34.625 -20.516 1 87.88 123 VAL B CA 1
ATOM 3608 C C . VAL B 1 123 ? 27.141 -33.625 -20.828 1 87.88 123 VAL B C 1
ATOM 3610 O O . VAL B 1 123 ? 28.016 -33.375 -19.984 1 87.88 123 VAL B O 1
ATOM 3613 N N . ARG B 1 124 ? 27.156 -33.094 -22.078 1 84.12 124 ARG B N 1
ATOM 3614 C CA . ARG B 1 124 ? 28.141 -32.125 -22.5 1 84.12 124 ARG B CA 1
ATOM 3615 C C . ARG B 1 124 ? 27.469 -30.953 -23.25 1 84.12 124 ARG B C 1
ATOM 3617 O O . ARG B 1 124 ? 26.344 -31.094 -23.734 1 84.12 124 ARG B O 1
ATOM 3624 N N . SER B 1 125 ? 28.188 -29.828 -23.219 1 83 125 SER B N 1
ATOM 3625 C CA . SER B 1 125 ? 27.75 -28.719 -24.062 1 83 125 SER B CA 1
ATOM 3626 C C . SER B 1 125 ? 28.172 -28.906 -25.516 1 83 125 SER B C 1
ATOM 3628 O O . SER B 1 125 ? 29.25 -29.453 -25.781 1 83 125 SER B O 1
ATOM 3630 N N . LEU B 1 126 ? 27.281 -28.547 -26.453 1 75.31 126 LEU B N 1
ATOM 3631 C CA . LEU B 1 126 ? 27.625 -28.672 -27.859 1 75.31 126 LEU B CA 1
ATOM 3632 C C . LEU B 1 126 ? 28.812 -27.781 -28.219 1 75.31 126 LEU B C 1
ATOM 3634 O O . LEU B 1 126 ? 29.625 -28.125 -29.078 1 75.31 126 LEU B O 1
ATOM 3638 N N . ASN B 1 127 ? 28.906 -26.625 -27.656 1 64.38 127 ASN B N 1
ATOM 3639 C CA . ASN B 1 127 ? 30.062 -25.781 -27.938 1 64.38 127 ASN B CA 1
ATOM 3640 C C . ASN B 1 127 ? 31.359 -26.469 -27.578 1 64.38 127 ASN B C 1
ATOM 3642 O O . ASN B 1 127 ? 32.406 -26.188 -28.172 1 64.38 127 ASN B O 1
ATOM 3646 N N . ASP B 1 128 ? 31.328 -27.328 -26.719 1 58.66 128 ASP B N 1
ATOM 3647 C CA . ASP B 1 128 ? 32.531 -28.047 -26.297 1 58.66 128 ASP B CA 1
ATOM 3648 C C . ASP B 1 128 ? 32.906 -29.141 -27.312 1 58.66 128 ASP B C 1
ATOM 3650 O O . ASP B 1 128 ? 34.031 -29.641 -27.297 1 58.66 128 ASP B O 1
ATOM 3654 N N . LEU B 1 129 ? 31.938 -29.562 -28.188 1 56.84 129 LEU B N 1
ATOM 3655 C CA . LEU B 1 129 ? 32.25 -30.609 -29.156 1 56.84 129 LEU B CA 1
ATOM 3656 C C . LEU B 1 129 ? 33.219 -30.094 -30.234 1 56.84 129 LEU B C 1
ATOM 3658 O O . LEU B 1 129 ? 34.031 -30.859 -30.734 1 56.84 129 LEU B O 1
ATOM 3662 N N . SER B 1 130 ? 33.031 -28.859 -30.828 1 52.88 130 SER B N 1
ATOM 3663 C CA . SER B 1 130 ? 33.906 -28.406 -31.906 1 52.88 130 SER B CA 1
ATOM 3664 C C . SER B 1 130 ? 35.344 -28.266 -31.438 1 52.88 130 SER B C 1
ATOM 3666 O O . SER B 1 130 ? 36.281 -28.188 -32.25 1 52.88 130 SER B O 1
ATOM 3668 N N . SER B 1 131 ? 35.719 -27.672 -30.344 1 47.09 131 SER B N 1
ATOM 3669 C CA . SER B 1 131 ? 37.125 -27.531 -30.031 1 47.09 131 SER B CA 1
ATOM 3670 C C . SER B 1 131 ? 37.812 -28.891 -29.844 1 47.09 131 SER B C 1
ATOM 3672 O O . SER B 1 131 ? 37.281 -29.75 -29.125 1 47.09 131 SER B O 1
ATOM 3674 N N . SER B 1 132 ? 38.5 -29.562 -30.875 1 40.25 132 SER B N 1
ATOM 3675 C CA . SER B 1 132 ? 39.406 -30.703 -30.953 1 40.25 132 SER B CA 1
ATOM 3676 C C . SER B 1 132 ? 40.094 -30.953 -29.625 1 40.25 132 SER B C 1
ATOM 3678 O O . SER B 1 132 ? 40.938 -31.844 -29.5 1 40.25 132 SER B O 1
ATOM 3680 N N . THR B 1 133 ? 40.625 -29.906 -28.969 1 39.5 133 THR B N 1
ATOM 3681 C CA . THR B 1 133 ? 41.406 -30.281 -27.797 1 39.5 133 THR B CA 1
ATOM 3682 C C . THR B 1 133 ? 40.594 -31.203 -26.891 1 39.5 133 THR B C 1
ATOM 3684 O O . THR B 1 133 ? 39.656 -30.766 -26.234 1 39.5 133 THR B O 1
ATOM 3687 N N . MET B 1 134 ? 40.344 -32.469 -27.297 1 38.28 134 MET B N 1
ATOM 3688 C CA . MET B 1 134 ? 40.125 -33.594 -26.391 1 38.28 134 MET B CA 1
ATOM 3689 C C . MET B 1 134 ? 40.75 -33.312 -25.016 1 38.28 134 MET B C 1
ATOM 3691 O O . MET B 1 134 ? 41.344 -34.219 -24.422 1 38.28 134 MET B O 1
ATOM 3695 N N . LYS B 1 135 ? 41.5 -32.25 -24.891 1 39.28 135 LYS B N 1
ATOM 3696 C CA . LYS B 1 135 ? 42.156 -32.25 -23.562 1 39.28 135 LYS B CA 1
ATOM 3697 C C . LYS B 1 135 ? 41.188 -32.75 -22.5 1 39.28 135 LYS B C 1
ATOM 3699 O O . LYS B 1 135 ? 39.969 -32.656 -22.656 1 39.28 135 LYS B O 1
ATOM 3704 N N . ASN B 1 136 ? 41.812 -33.656 -21.641 1 36.09 136 ASN B N 1
ATOM 3705 C CA . ASN B 1 136 ? 41.438 -34.219 -20.344 1 36.09 136 ASN B CA 1
ATOM 3706 C C . ASN B 1 136 ? 40.531 -33.25 -19.578 1 36.09 136 ASN B C 1
ATOM 3708 O O . ASN B 1 136 ? 40.906 -32.719 -18.531 1 36.09 136 ASN B O 1
ATOM 3712 N N . GLY B 1 137 ? 40.375 -32.156 -20.156 1 36.12 137 GLY B N 1
ATOM 3713 C CA . GLY B 1 137 ? 39.594 -31.453 -19.141 1 36.12 137 GLY B CA 1
ATOM 3714 C C . GLY B 1 137 ? 38.562 -32.344 -18.469 1 36.12 137 GLY B C 1
ATOM 3715 O O . GLY B 1 137 ? 38 -33.25 -19.094 1 36.12 137 GLY B O 1
ATOM 3716 N N . SER B 1 138 ? 38.938 -32.719 -17.25 1 37.34 138 SER B N 1
ATOM 3717 C CA . SER B 1 138 ? 38.156 -33.438 -16.25 1 37.34 138 SER B CA 1
ATOM 3718 C C . SER B 1 138 ? 36.656 -33.438 -16.609 1 37.34 138 SER B C 1
ATOM 3720 O O . SER B 1 138 ? 36.125 -32.406 -17.031 1 37.34 138 SER B O 1
ATOM 3722 N N . GLU B 1 139 ? 36.25 -34.5 -17.375 1 42.12 139 GLU B N 1
ATOM 3723 C CA . GLU B 1 139 ? 34.875 -35 -17.297 1 42.12 139 GLU B CA 1
ATOM 3724 C C . GLU B 1 139 ? 34.125 -34.344 -16.156 1 42.12 139 GLU B C 1
ATOM 3726 O O . GLU B 1 139 ? 34.156 -34.812 -15.016 1 42.12 139 GLU B O 1
ATOM 3731 N N . GLU B 1 140 ? 34.5 -33.156 -15.844 1 43.94 140 GLU B N 1
ATOM 3732 C CA . GLU B 1 140 ? 33.812 -32.688 -14.664 1 43.94 140 GLU B CA 1
ATOM 3733 C C . GLU B 1 140 ? 32.375 -33.25 -14.633 1 43.94 140 GLU B C 1
ATOM 3735 O O . GLU B 1 140 ? 31.531 -32.812 -15.422 1 43.94 140 GLU B O 1
ATOM 3740 N N . ILE B 1 141 ? 32.281 -34.562 -14.641 1 47.16 141 ILE B N 1
ATOM 3741 C CA . ILE B 1 141 ? 31.078 -35.156 -14.086 1 47.16 141 ILE B CA 1
ATOM 3742 C C . ILE B 1 141 ? 30.375 -34.125 -13.203 1 47.16 141 ILE B C 1
ATOM 3744 O O . ILE B 1 141 ? 30.906 -33.719 -12.172 1 47.16 141 ILE B O 1
ATOM 3748 N N . ARG B 1 142 ? 29.719 -33.25 -13.883 1 54.97 142 ARG B N 1
ATOM 3749 C CA . ARG B 1 142 ? 28.906 -32.312 -13.102 1 54.97 142 ARG B CA 1
ATOM 3750 C C . ARG B 1 142 ? 28.234 -33.031 -11.938 1 54.97 142 ARG B C 1
ATOM 3752 O O . ARG B 1 142 ? 28.062 -34.25 -11.969 1 54.97 142 ARG B O 1
ATOM 3759 N N . LYS B 1 143 ? 28.375 -32.625 -10.789 1 59.88 143 LYS B N 1
ATOM 3760 C CA . LYS B 1 143 ? 27.812 -33.125 -9.531 1 59.88 143 LYS B CA 1
ATOM 3761 C C . LYS B 1 143 ? 26.453 -33.781 -9.75 1 59.88 143 LYS B C 1
ATOM 3763 O O . LYS B 1 143 ? 25.562 -33.156 -10.344 1 59.88 143 LYS B O 1
ATOM 3768 N N . LEU B 1 144 ? 26.547 -35.219 -9.953 1 63.81 144 LEU B N 1
ATOM 3769 C CA . LEU B 1 144 ? 25.359 -36.062 -10.062 1 63.81 144 LEU B CA 1
ATOM 3770 C C . LEU B 1 144 ? 24.656 -36.188 -8.727 1 63.81 144 LEU B C 1
ATOM 3772 O O . LEU B 1 144 ? 25.297 -36.438 -7.695 1 63.81 144 LEU B O 1
ATOM 3776 N N . ARG B 1 145 ? 23.5 -35.625 -8.766 1 72.06 145 ARG B N 1
ATOM 3777 C CA . ARG B 1 145 ? 22.641 -35.875 -7.609 1 72.06 145 ARG B CA 1
ATOM 3778 C C . ARG B 1 145 ? 21.609 -36.969 -7.91 1 72.06 145 ARG B C 1
ATOM 3780 O O . ARG B 1 145 ? 21.016 -36.969 -8.984 1 72.06 145 ARG B O 1
ATOM 3787 N N . LYS B 1 146 ? 21.625 -38 -7.051 1 72.19 146 LYS B N 1
ATOM 3788 C CA . LYS B 1 146 ? 20.594 -39.031 -7.16 1 72.19 146 LYS B CA 1
ATOM 3789 C C . LYS B 1 146 ? 19.312 -38.594 -6.48 1 72.19 146 LYS B C 1
ATOM 3791 O O . LYS B 1 146 ? 19.328 -38.031 -5.387 1 72.19 146 LYS B O 1
ATOM 3796 N N . ASP B 1 147 ? 18.344 -38.656 -7.191 1 67.56 147 ASP B N 1
ATOM 3797 C CA . ASP B 1 147 ? 17.016 -38.375 -6.668 1 67.56 147 ASP B CA 1
ATOM 3798 C C . ASP B 1 147 ? 16.047 -39.531 -6.977 1 67.56 147 ASP B C 1
ATOM 3800 O O . ASP B 1 147 ? 15.312 -39.469 -7.965 1 67.56 147 ASP B O 1
ATOM 3804 N N . ASN B 1 148 ? 16.047 -40.438 -6.082 1 69.5 148 ASN B N 1
ATOM 3805 C CA . ASN B 1 148 ? 15.234 -41.625 -6.297 1 69.5 148 ASN B CA 1
ATOM 3806 C C . ASN B 1 148 ? 15.57 -42.312 -7.621 1 69.5 148 ASN B C 1
ATOM 3808 O O . ASN B 1 148 ? 16.703 -42.719 -7.84 1 69.5 148 ASN B O 1
ATOM 3812 N N . ALA B 1 149 ? 14.578 -42.281 -8.531 1 76.25 149 ALA B N 1
ATOM 3813 C CA . ALA B 1 149 ? 14.734 -42.938 -9.812 1 76.25 149 ALA B CA 1
ATOM 3814 C C . ALA B 1 149 ? 15.375 -42 -10.844 1 76.25 149 ALA B C 1
ATOM 3816 O O . ALA B 1 149 ? 15.656 -42.438 -11.969 1 76.25 149 ALA B O 1
ATOM 3817 N N . TRP B 1 150 ? 15.742 -40.844 -10.273 1 80.62 150 TRP B N 1
ATOM 3818 C CA . TRP B 1 150 ? 16.25 -39.844 -11.219 1 80.62 150 TRP B CA 1
ATOM 3819 C C . TRP B 1 150 ? 17.719 -39.562 -10.953 1 80.62 150 TRP B C 1
ATOM 3821 O O . TRP B 1 150 ? 18.203 -39.719 -9.828 1 80.62 150 TRP B O 1
ATOM 3831 N N . ARG B 1 151 ? 18.391 -39.281 -12.047 1 85.19 151 ARG B N 1
ATOM 3832 C CA . ARG B 1 151 ? 19.734 -38.75 -11.977 1 85.19 151 ARG B CA 1
ATOM 3833 C C . ARG B 1 151 ? 19.766 -37.312 -12.508 1 85.19 151 ARG B C 1
ATOM 3835 O O . ARG B 1 151 ? 19.172 -37.031 -13.555 1 85.19 151 ARG B O 1
ATOM 3842 N N . ALA B 1 152 ? 20.344 -36.5 -11.719 1 90 152 ALA B N 1
ATOM 3843 C CA . ALA B 1 152 ? 20.391 -35.094 -12.086 1 90 152 ALA B CA 1
ATOM 3844 C C . ALA B 1 152 ? 21.812 -34.688 -12.453 1 90 152 ALA B C 1
ATOM 3846 O O . ALA B 1 152 ? 22.766 -34.969 -11.719 1 90 152 ALA B O 1
ATOM 3847 N N . PHE B 1 153 ? 21.953 -34.031 -13.602 1 89.94 153 PHE B N 1
ATOM 3848 C CA . PHE B 1 153 ? 23.234 -33.531 -14.062 1 89.94 153 PHE B CA 1
ATOM 3849 C C . PHE B 1 153 ? 23.25 -32 -14.031 1 89.94 153 PHE B C 1
ATOM 3851 O O . PHE B 1 153 ? 22.375 -31.344 -14.602 1 89.94 153 PHE B O 1
ATOM 3858 N N . ASP B 1 154 ? 24.219 -31.484 -13.398 1 92.44 154 ASP B N 1
ATOM 3859 C CA . ASP B 1 154 ? 24.328 -30.031 -13.289 1 92.44 154 ASP B CA 1
ATOM 3860 C C . ASP B 1 154 ? 24.75 -29.406 -14.617 1 92.44 154 ASP B C 1
ATOM 3862 O O . ASP B 1 154 ? 25.859 -29.672 -15.109 1 92.44 154 ASP B O 1
ATOM 3866 N N . VAL B 1 155 ? 23.906 -28.609 -15.133 1 93.5 155 VAL B N 1
ATOM 3867 C CA . VAL B 1 155 ? 24.203 -27.953 -16.391 1 93.5 155 VAL B CA 1
ATOM 3868 C C . VAL B 1 155 ? 24.062 -26.438 -16.219 1 93.5 155 VAL B C 1
ATOM 3870 O O . VAL B 1 155 ? 23.688 -25.734 -17.172 1 93.5 155 VAL B O 1
ATOM 3873 N N . THR B 1 156 ? 24.234 -25.922 -15.031 1 94.12 156 THR B N 1
ATOM 3874 C CA . THR B 1 156 ? 24.047 -24.516 -14.68 1 94.12 156 THR B CA 1
ATOM 3875 C C . THR B 1 156 ? 24.906 -23.609 -15.555 1 94.12 156 THR B C 1
ATOM 3877 O O . THR B 1 156 ? 24.438 -22.625 -16.094 1 94.12 156 THR B O 1
ATOM 3880 N N . SER B 1 157 ? 26.109 -23.906 -15.719 1 91 157 SER B N 1
ATOM 3881 C CA . SER B 1 157 ? 27.062 -23.094 -16.469 1 91 157 SER B CA 1
ATOM 3882 C C . SER B 1 157 ? 26.672 -23 -17.938 1 91 157 SER B C 1
ATOM 3884 O O . SER B 1 157 ? 26.812 -21.953 -18.562 1 91 157 SER B O 1
ATOM 3886 N N . ILE B 1 158 ? 26.172 -24.109 -18.406 1 90.81 158 ILE B N 1
ATOM 3887 C CA . ILE B 1 158 ? 25.797 -24.156 -19.812 1 90.81 158 ILE B CA 1
ATOM 3888 C C . ILE B 1 158 ? 24.594 -23.25 -20.047 1 90.81 158 ILE B C 1
ATOM 3890 O O . ILE B 1 158 ? 24.562 -22.484 -21.016 1 90.81 158 ILE B O 1
ATOM 3894 N N . VAL B 1 159 ? 23.672 -23.359 -19.141 1 93.38 159 VAL B N 1
ATOM 3895 C CA . VAL B 1 159 ? 22.453 -22.562 -19.281 1 93.38 159 VAL B CA 1
ATOM 3896 C C . VAL B 1 159 ? 22.766 -21.094 -19.062 1 93.38 159 VAL B C 1
ATOM 3898 O O . VAL B 1 159 ? 22.25 -20.234 -19.781 1 93.38 159 VAL B O 1
ATOM 3901 N N . ALA B 1 160 ? 23.516 -20.812 -18.094 1 91.06 160 ALA B N 1
ATOM 3902 C CA . ALA B 1 160 ? 23.875 -19.422 -17.781 1 91.06 160 ALA B CA 1
ATOM 3903 C C . ALA B 1 160 ? 24.656 -18.781 -18.922 1 91.06 160 ALA B C 1
ATOM 3905 O O . ALA B 1 160 ? 24.547 -17.578 -19.172 1 91.06 160 ALA B O 1
ATOM 3906 N N . GLY B 1 161 ? 25.453 -19.547 -19.547 1 86.25 161 GLY B N 1
ATOM 3907 C CA . GLY B 1 161 ? 26.297 -19.031 -20.609 1 86.25 161 GLY B CA 1
ATOM 3908 C C . GLY B 1 161 ? 25.672 -19.125 -21.984 1 86.25 161 GLY B C 1
ATOM 3909 O O . GLY B 1 161 ? 26.344 -18.938 -23 1 86.25 161 GLY B O 1
ATOM 3910 N N . ARG B 1 162 ? 24.453 -19.328 -21.984 1 85.12 162 ARG B N 1
ATOM 3911 C CA . ARG B 1 162 ? 23.797 -19.547 -23.266 1 85.12 162 ARG B CA 1
ATOM 3912 C C . ARG B 1 162 ? 23.75 -18.266 -24.094 1 85.12 162 ARG B C 1
ATOM 3914 O O . ARG B 1 162 ? 23.75 -17.156 -23.531 1 85.12 162 ARG B O 1
ATOM 3921 N N . ASN B 1 163 ? 23.844 -18.609 -25.375 1 82.44 163 ASN B N 1
ATOM 3922 C CA . ASN B 1 163 ? 23.594 -17.516 -26.328 1 82.44 163 ASN B CA 1
ATOM 3923 C C . ASN B 1 163 ? 22.203 -17.609 -26.938 1 82.44 163 ASN B C 1
ATOM 3925 O O . ASN B 1 163 ? 21.922 -18.5 -27.734 1 82.44 163 ASN B O 1
ATOM 3929 N N . GLY B 1 164 ? 21.297 -16.797 -26.453 1 86.56 164 GLY B N 1
ATOM 3930 C CA . GLY B 1 164 ? 19.938 -16.844 -26.938 1 86.56 164 GLY B CA 1
ATOM 3931 C C . GLY B 1 164 ? 19 -17.625 -26.031 1 86.56 164 GLY B C 1
ATOM 3932 O O . GLY B 1 164 ? 19.266 -17.766 -24.844 1 86.56 164 GLY B O 1
ATOM 3933 N N . ASP B 1 165 ? 17.922 -18.156 -26.719 1 90.38 165 ASP B N 1
ATOM 3934 C CA . ASP B 1 165 ? 16.906 -18.781 -25.875 1 90.38 165 ASP B CA 1
ATOM 3935 C C . ASP B 1 165 ? 16.938 -20.297 -26.016 1 90.38 165 ASP B C 1
ATOM 3937 O O . ASP B 1 165 ? 16.094 -21 -25.453 1 90.38 165 ASP B O 1
ATOM 3941 N N . ILE B 1 166 ? 17.922 -20.812 -26.75 1 92.81 166 ILE B N 1
ATOM 3942 C CA . ILE B 1 166 ? 17.984 -22.25 -26.969 1 92.81 166 ILE B CA 1
ATOM 3943 C C . ILE B 1 166 ? 19.281 -22.797 -26.375 1 92.81 166 ILE B C 1
ATOM 3945 O O . ILE B 1 166 ? 20.359 -22.219 -26.578 1 92.81 166 ILE B O 1
ATOM 3949 N N . VAL B 1 167 ? 19.156 -23.797 -25.641 1 93.19 167 VAL B N 1
ATOM 3950 C CA . VAL B 1 167 ? 20.312 -24.516 -25.094 1 93.19 167 VAL B CA 1
ATOM 3951 C C . VAL B 1 167 ? 20.359 -25.922 -25.688 1 93.19 167 VAL B C 1
ATOM 3953 O O . VAL B 1 167 ? 19.344 -26.625 -25.734 1 93.19 167 VAL B O 1
ATOM 3956 N N . LYS B 1 168 ? 21.516 -26.266 -26.141 1 92.31 168 LYS B N 1
ATOM 3957 C CA . LYS B 1 168 ? 21.719 -27.594 -26.703 1 92.31 168 LYS B CA 1
ATOM 3958 C C . LYS B 1 168 ? 22.625 -28.438 -25.797 1 92.31 168 LYS B C 1
ATOM 3960 O O . LYS B 1 168 ? 23.734 -28 -25.453 1 92.31 168 LYS B O 1
ATOM 3965 N N . LEU B 1 169 ? 22.141 -29.562 -25.438 1 91.62 169 LEU B N 1
ATOM 3966 C CA . LEU B 1 169 ? 22.906 -30.469 -24.609 1 91.62 169 LEU B CA 1
ATOM 3967 C C . LEU B 1 169 ? 23.188 -31.781 -25.344 1 91.62 169 LEU B C 1
ATOM 3969 O O . LEU B 1 169 ? 22.281 -32.375 -25.938 1 91.62 169 LEU B O 1
ATOM 3973 N N . TYR B 1 170 ? 24.406 -32.094 -25.312 1 90.06 170 TYR B N 1
ATOM 3974 C CA . TYR B 1 170 ? 24.812 -33.375 -25.859 1 90.06 170 TYR B CA 1
ATOM 3975 C C . TYR B 1 170 ? 24.781 -34.469 -24.781 1 90.06 170 TYR B C 1
ATOM 3977 O O . TYR B 1 170 ? 25.5 -34.375 -23.781 1 90.06 170 TYR B O 1
ATOM 3985 N N . VAL B 1 171 ? 23.938 -35.438 -25.031 1 88.62 171 VAL B N 1
ATOM 3986 C CA . VAL B 1 171 ? 23.734 -36.438 -23.984 1 88.62 171 VAL B CA 1
ATOM 3987 C C . VAL B 1 171 ? 24.062 -37.844 -24.531 1 88.62 171 VAL B C 1
ATOM 3989 O O . VAL B 1 171 ? 23.75 -38.156 -25.688 1 88.62 171 VAL B O 1
ATOM 3992 N N . HIS B 1 172 ? 24.766 -38.562 -23.656 1 85.12 172 HIS B N 1
ATOM 3993 C CA . HIS B 1 172 ? 25.047 -39.969 -23.953 1 85.12 172 HIS B CA 1
ATOM 3994 C C . HIS B 1 172 ? 24.281 -40.906 -23.031 1 85.12 172 HIS B C 1
ATOM 3996 O O . HIS B 1 172 ? 24.172 -40.625 -21.828 1 85.12 172 HIS B O 1
ATOM 4002 N N . GLY B 1 173 ? 23.719 -41.875 -23.578 1 79.44 173 GLY B N 1
ATOM 4003 C CA . GLY B 1 173 ? 23.016 -42.875 -22.781 1 79.44 173 GLY B CA 1
ATOM 4004 C C . GLY B 1 173 ? 21.969 -43.656 -23.578 1 79.44 173 GLY B C 1
ATOM 4005 O O . GLY B 1 173 ? 22.016 -43.656 -24.812 1 79.44 173 GLY B O 1
ATOM 4006 N N . ARG B 1 174 ? 21.328 -44.5 -22.859 1 72.94 174 ARG B N 1
ATOM 4007 C CA . ARG B 1 174 ? 20.266 -45.281 -23.484 1 72.94 174 ARG B CA 1
ATOM 4008 C C . ARG B 1 174 ? 18.922 -44.531 -23.406 1 72.94 174 ARG B C 1
ATOM 4010 O O . ARG B 1 174 ? 18.125 -44.781 -22.516 1 72.94 174 ARG B O 1
ATOM 4017 N N . LEU B 1 175 ? 19.016 -43.344 -23.938 1 61.72 175 LEU B N 1
ATOM 4018 C CA . LEU B 1 175 ? 17.75 -42.625 -23.938 1 61.72 175 LEU B CA 1
ATOM 4019 C C . LEU B 1 175 ? 16.672 -43.375 -24.672 1 61.72 175 LEU B C 1
ATOM 4021 O O . LEU B 1 175 ? 16.688 -43.469 -25.906 1 61.72 175 LEU B O 1
ATOM 4025 N N . THR B 1 176 ? 16.438 -44.688 -24.188 1 54 176 THR B N 1
ATOM 4026 C CA . THR B 1 176 ? 15.336 -45.375 -24.844 1 54 176 THR B CA 1
ATOM 4027 C C . THR B 1 176 ? 14.094 -44.5 -24.906 1 54 176 THR B C 1
ATOM 4029 O O . THR B 1 176 ? 13.836 -43.719 -24.016 1 54 176 THR B O 1
ATOM 4032 N N . TYR B 1 177 ? 13.828 -44.25 -26.156 1 49.56 177 TYR B N 1
ATOM 4033 C CA . TYR B 1 177 ? 12.555 -43.625 -26.453 1 49.56 177 TYR B CA 1
ATOM 4034 C C . TYR B 1 177 ? 11.461 -44.125 -25.516 1 49.56 177 TYR B C 1
ATOM 4036 O O . TYR B 1 177 ? 11.156 -45.312 -25.484 1 49.56 177 TYR B O 1
ATOM 4044 N N . HIS B 1 178 ? 11.383 -43.688 -24.328 1 52.44 178 HIS B N 1
ATOM 4045 C CA . HIS B 1 178 ? 10.188 -44.125 -23.609 1 52.44 178 HIS B CA 1
ATOM 4046 C C . HIS B 1 178 ? 8.961 -43.344 -24.109 1 52.44 178 HIS B C 1
ATOM 4048 O O . HIS B 1 178 ? 8.93 -42.125 -24.078 1 52.44 178 HIS B O 1
ATOM 4054 N N . PRO B 1 179 ? 8.188 -44.062 -24.859 1 45.06 179 PRO B N 1
ATOM 4055 C CA . PRO B 1 179 ? 6.938 -43.531 -25.422 1 45.06 179 PRO B CA 1
ATOM 4056 C C . PRO B 1 179 ? 6.168 -42.656 -24.422 1 45.06 179 PRO B C 1
ATOM 4058 O O . PRO B 1 179 ? 5.348 -41.812 -24.828 1 45.06 179 PRO B O 1
ATOM 4061 N N . TYR B 1 180 ? 6.184 -43.125 -23.188 1 46.34 180 TYR B N 1
ATOM 4062 C CA . TYR B 1 180 ? 5.156 -42.594 -22.312 1 46.34 180 TYR B CA 1
ATOM 4063 C C . TYR B 1 180 ? 5.582 -41.219 -21.766 1 46.34 180 TYR B C 1
ATOM 4065 O O . TYR B 1 180 ? 5.125 -40.812 -20.688 1 46.34 180 TYR B O 1
ATOM 4073 N N . GLY B 1 181 ? 6.332 -40.469 -22.562 1 55.94 181 GLY B N 1
ATOM 4074 C CA . GLY B 1 181 ? 6.426 -39.062 -22.125 1 55.94 181 GLY B CA 1
ATOM 4075 C C . GLY B 1 181 ? 7.492 -38.844 -21.078 1 55.94 181 GLY B C 1
ATOM 4076 O O . GLY B 1 181 ? 7.512 -37.812 -20.422 1 55.94 181 GLY B O 1
ATOM 4077 N N . ASP B 1 182 ? 8.312 -39.844 -20.859 1 65.06 182 ASP B N 1
ATOM 4078 C CA . ASP B 1 182 ? 9.297 -39.875 -19.781 1 65.06 182 ASP B CA 1
ATOM 4079 C C . ASP B 1 182 ? 10.633 -39.312 -20.234 1 65.06 182 ASP B C 1
ATOM 4081 O O . ASP B 1 182 ? 11.695 -39.812 -19.859 1 65.06 182 ASP B O 1
ATOM 4085 N N . GLY B 1 183 ? 10.625 -38.406 -21.094 1 77.62 183 GLY B N 1
ATOM 4086 C CA . GLY B 1 183 ? 11.875 -37.844 -21.562 1 77.62 183 GLY B CA 1
ATOM 4087 C C . GLY B 1 183 ? 12.586 -37 -20.516 1 77.62 183 GLY B C 1
ATOM 4088 O O . GLY B 1 183 ? 12.094 -36.875 -19.391 1 77.62 183 GLY B O 1
ATOM 4089 N N . PRO B 1 184 ? 13.844 -36.625 -20.828 1 88.44 184 PRO B N 1
ATOM 4090 C CA . PRO B 1 184 ? 14.633 -35.812 -19.922 1 88.44 184 PRO B CA 1
ATOM 4091 C C . PRO B 1 184 ? 13.945 -34.469 -19.594 1 88.44 184 PRO B C 1
ATOM 4093 O O . PRO B 1 184 ? 13.164 -33.969 -20.406 1 88.44 184 PRO B O 1
ATOM 4096 N N . ILE B 1 185 ? 14.156 -34.062 -18.391 1 92 185 ILE B N 1
ATOM 4097 C CA . ILE B 1 185 ? 13.57 -32.812 -17.922 1 92 185 ILE B CA 1
ATOM 4098 C C . ILE B 1 185 ? 14.688 -31.859 -17.516 1 92 185 ILE B C 1
ATOM 4100 O O . ILE B 1 185 ? 15.625 -32.25 -16.812 1 92 185 ILE B O 1
ATOM 4104 N N . LEU B 1 186 ? 14.594 -30.688 -18.047 1 94.88 186 LEU B N 1
ATOM 4105 C CA . LEU B 1 186 ? 15.5 -29.641 -17.578 1 94.88 186 LEU B CA 1
ATOM 4106 C C . LEU B 1 186 ? 14.844 -28.812 -16.484 1 94.88 186 LEU B C 1
ATOM 4108 O O . LEU B 1 186 ? 13.812 -28.172 -16.703 1 94.88 186 LEU B O 1
ATOM 4112 N N . LEU B 1 187 ? 15.461 -28.875 -15.328 1 95.5 187 LEU B N 1
ATOM 4113 C CA . LEU B 1 187 ? 14.969 -28.125 -14.18 1 95.5 187 LEU B CA 1
ATOM 4114 C C . LEU B 1 187 ? 15.727 -26.812 -14.031 1 95.5 187 LEU B C 1
ATOM 4116 O O . LEU B 1 187 ? 16.953 -26.797 -13.961 1 95.5 187 LEU B O 1
ATOM 4120 N N . LEU B 1 188 ? 14.984 -25.797 -14.031 1 96.56 188 LEU B N 1
ATOM 4121 C CA . LEU B 1 188 ? 15.57 -24.469 -13.844 1 96.56 188 LEU B CA 1
ATOM 4122 C C . LEU B 1 188 ? 15.172 -23.891 -12.5 1 96.56 188 LEU B C 1
ATOM 4124 O O . LEU B 1 188 ? 13.984 -23.641 -12.25 1 96.56 188 LEU B O 1
ATOM 4128 N N . ASN B 1 189 ? 16.156 -23.656 -11.625 1 95.94 189 ASN B N 1
ATOM 4129 C CA . ASN B 1 189 ? 15.93 -23.094 -10.305 1 95.94 189 ASN B CA 1
ATOM 4130 C C . ASN B 1 189 ? 16.312 -21.609 -10.266 1 95.94 189 ASN B C 1
ATOM 4132 O O . ASN B 1 189 ? 17.438 -21.25 -10.602 1 95.94 189 ASN B O 1
ATOM 4136 N N . TYR B 1 190 ? 15.359 -20.844 -9.828 1 95.81 190 TYR B N 1
ATOM 4137 C CA . TYR B 1 190 ? 15.586 -19.406 -9.789 1 95.81 190 TYR B CA 1
ATOM 4138 C C . TYR B 1 190 ? 15.422 -18.875 -8.367 1 95.81 190 TYR B C 1
ATOM 4140 O O . TYR B 1 190 ? 14.633 -19.391 -7.586 1 95.81 190 TYR B O 1
ATOM 4148 N N . ASN B 1 191 ? 16.219 -17.75 -8.094 1 94 191 ASN B N 1
ATOM 4149 C CA . ASN B 1 191 ? 16.047 -16.969 -6.883 1 94 191 ASN B CA 1
ATOM 4150 C C . ASN B 1 191 ? 15.438 -15.594 -7.191 1 94 191 ASN B C 1
ATOM 4152 O O . ASN B 1 191 ? 15.758 -14.992 -8.219 1 94 191 ASN B O 1
ATOM 4156 N N . LYS B 1 192 ? 14.609 -15.172 -6.375 1 90.31 192 LYS B N 1
ATOM 4157 C CA . LYS B 1 192 ? 14.039 -13.836 -6.523 1 90.31 192 LYS B CA 1
ATOM 4158 C C . LYS B 1 192 ? 14.758 -12.828 -5.633 1 90.31 192 LYS B C 1
ATOM 4160 O O . LYS B 1 192 ? 15.133 -13.148 -4.504 1 90.31 192 LYS B O 1
ATOM 4165 N N . ILE B 1 193 ? 15.18 -11.625 -6.191 1 78.06 193 ILE B N 1
ATOM 4166 C CA . ILE B 1 193 ? 15.922 -10.586 -5.477 1 78.06 193 ILE B CA 1
ATOM 4167 C C . ILE B 1 193 ? 15.062 -10.023 -4.348 1 78.06 193 ILE B C 1
ATOM 4169 O O . ILE B 1 193 ? 15.562 -9.758 -3.252 1 78.06 193 ILE B O 1
ATOM 4173 N N . ARG B 1 194 ? 13.906 -9.562 -4.617 1 65.62 194 ARG B N 1
ATOM 4174 C CA . ARG B 1 194 ? 13.102 -8.906 -3.592 1 65.62 194 ARG B CA 1
ATOM 4175 C C . ARG B 1 194 ? 12.688 -9.898 -2.506 1 65.62 194 ARG B C 1
ATOM 4177 O O . ARG B 1 194 ? 12.125 -10.953 -2.801 1 65.62 194 ARG B O 1
ATOM 4184 N N . GLY B 1 195 ? 13.703 -10.227 -1.591 1 51.62 195 GLY B N 1
ATOM 4185 C CA . GLY B 1 195 ? 13.672 -11.156 -0.478 1 51.62 195 GLY B CA 1
ATOM 4186 C C . GLY B 1 195 ? 12.273 -11.383 0.068 1 51.62 195 GLY B C 1
ATOM 4187 O O . GLY B 1 195 ? 11.672 -10.469 0.637 1 51.62 195 GLY B O 1
ATOM 4188 N N . VAL B 1 196 ? 11.383 -12 -0.53 1 49.53 196 VAL B N 1
ATOM 4189 C CA . VAL B 1 196 ? 10.375 -12.57 0.358 1 49.53 196 VAL B CA 1
ATOM 4190 C C . VAL B 1 196 ? 11.055 -13.219 1.561 1 49.53 196 VAL B C 1
ATOM 4192 O O . VAL B 1 196 ? 11.82 -14.172 1.407 1 49.53 196 VAL B O 1
ATOM 4195 N N . ARG B 1 197 ? 11.391 -12.453 2.502 1 43.56 197 ARG B N 1
ATOM 4196 C CA . ARG B 1 197 ? 11.883 -13.117 3.705 1 43.56 197 ARG B CA 1
ATOM 4197 C C . ARG B 1 197 ? 11.094 -14.391 3.988 1 43.56 197 ARG B C 1
ATOM 4199 O O . ARG B 1 197 ? 9.867 -14.359 4.102 1 43.56 197 ARG B O 1
ATOM 4206 N N . ARG B 1 198 ? 11.539 -15.555 3.588 1 42.91 198 ARG B N 1
ATOM 4207 C CA . ARG B 1 198 ? 11.031 -16.859 4.008 1 42.91 198 ARG B CA 1
ATOM 4208 C C . ARG B 1 198 ? 10.734 -16.859 5.504 1 42.91 198 ARG B C 1
ATOM 4210 O O . ARG B 1 198 ? 11.656 -16.812 6.324 1 42.91 198 ARG B O 1
ATOM 4217 N N . HIS B 1 199 ? 9.812 -16.188 6.055 1 36.16 199 HIS B N 1
ATOM 4218 C CA . HIS B 1 199 ? 9.523 -16.438 7.461 1 36.16 199 HIS B CA 1
ATOM 4219 C C . HIS B 1 199 ? 9.305 -17.922 7.719 1 36.16 199 HIS B C 1
ATOM 4221 O O . HIS B 1 199 ? 8.477 -18.547 7.062 1 36.16 199 HIS B O 1
ATOM 4227 N N . ARG B 1 200 ? 10.227 -18.656 8.148 1 30.69 200 ARG B N 1
ATOM 4228 C CA . ARG B 1 200 ? 9.93 -19.938 8.805 1 30.69 200 ARG B CA 1
ATOM 4229 C C . ARG B 1 200 ? 8.703 -19.812 9.695 1 30.69 200 ARG B C 1
ATOM 4231 O O . ARG B 1 200 ? 8.641 -18.938 10.57 1 30.69 200 ARG B O 1
ATOM 4238 N N . ARG B 1 201 ? 7.602 -20.359 9.328 1 32.09 201 ARG B N 1
ATOM 4239 C CA . ARG B 1 201 ? 6.348 -20.531 10.055 1 32.09 201 ARG B CA 1
ATOM 4240 C C . ARG B 1 201 ? 6.598 -21.031 11.477 1 32.09 201 ARG B C 1
ATOM 4242 O O . ARG B 1 201 ? 6.891 -22.203 11.688 1 32.09 201 ARG B O 1
ATOM 4249 N N . SER B 1 202 ? 7.289 -20.328 12.344 1 27.08 202 SER B N 1
ATOM 4250 C CA . SER B 1 202 ? 7.125 -20.875 13.688 1 27.08 202 SER B CA 1
ATOM 4251 C C . SER B 1 202 ? 5.652 -20.938 14.086 1 27.08 202 SER B C 1
ATOM 4253 O O . SER B 1 202 ? 4.875 -20.047 13.75 1 27.08 202 SER B O 1
ATOM 4255 N N . ALA B 1 203 ? 5.066 -22.094 14.43 1 27.95 203 ALA B N 1
ATOM 4256 C CA . ALA B 1 203 ? 3.824 -22.516 15.07 1 27.95 203 ALA B CA 1
ATOM 4257 C C . ALA B 1 203 ? 3.41 -21.531 16.172 1 27.95 203 ALA B C 1
ATOM 4259 O O . ALA B 1 203 ? 2.406 -21.75 16.844 1 27.95 203 ALA B O 1
ATOM 4260 N N . GLU B 1 204 ? 4.266 -20.594 16.656 1 28.8 204 GLU B N 1
ATOM 4261 C CA . GLU B 1 204 ? 3.928 -19.969 17.938 1 28.8 204 GLU B CA 1
ATOM 4262 C C . GLU B 1 204 ? 2.791 -18.969 17.781 1 28.8 204 GLU B C 1
ATOM 4264 O O . GLU B 1 204 ? 2.412 -18.297 18.734 1 28.8 204 GLU B O 1
ATOM 4269 N N . ASP B 1 205 ? 2.473 -18.641 16.578 1 31.59 205 ASP B N 1
ATOM 4270 C CA . ASP B 1 205 ? 1.643 -17.438 16.594 1 31.59 205 ASP B CA 1
ATOM 4271 C C . ASP B 1 205 ? 0.227 -17.75 17.062 1 31.59 205 ASP B C 1
ATOM 4273 O O . ASP B 1 205 ? -0.702 -16.969 16.828 1 31.59 205 ASP B O 1
ATOM 4277 N N . GLN B 1 206 ? 0.029 -19.016 17.578 1 27.34 206 GLN B N 1
ATOM 4278 C CA . GLN B 1 206 ? -1.348 -19.297 17.969 1 27.34 206 GLN B CA 1
ATOM 4279 C C . GLN B 1 206 ? -1.827 -18.344 19.062 1 27.34 206 GLN B C 1
ATOM 4281 O O . GLN B 1 206 ? -3.031 -18.172 19.25 1 27.34 206 GLN B O 1
ATOM 4286 N N . GLU B 1 207 ? -0.989 -18.062 20.109 1 27.61 207 GLU B N 1
ATOM 4287 C CA . GLU B 1 207 ? -1.635 -17.906 21.406 1 27.61 207 GLU B CA 1
ATOM 4288 C C . GLU B 1 207 ? -2.244 -16.516 21.562 1 27.61 207 GLU B C 1
ATOM 4290 O O . GLU B 1 207 ? -2.617 -16.125 22.672 1 27.61 207 GLU B O 1
ATOM 4295 N N . ASP B 1 208 ? -1.979 -15.57 20.797 1 28.14 208 ASP B N 1
ATOM 4296 C CA . ASP B 1 208 ? -2.477 -14.383 21.484 1 28.14 208 ASP B CA 1
ATOM 4297 C C . ASP B 1 208 ? -3.984 -14.469 21.703 1 28.14 208 ASP B C 1
ATOM 4299 O O . ASP B 1 208 ? -4.762 -14.445 20.75 1 28.14 208 ASP B O 1
ATOM 4303 N N . GLN B 1 209 ? -4.426 -15.148 22.781 1 25.98 209 GLN B N 1
ATOM 4304 C CA . GLN B 1 209 ? -5.695 -15.219 23.5 1 25.98 209 GLN B CA 1
ATOM 4305 C C . GLN B 1 209 ? -6.328 -13.836 23.641 1 25.98 209 GLN B C 1
ATOM 4307 O O . GLN B 1 209 ? -5.645 -12.867 23.969 1 25.98 209 GLN B O 1
ATOM 4312 N N . ASP B 1 210 ? -7.469 -13.664 23.094 1 27.5 210 ASP B N 1
ATOM 4313 C CA . ASP B 1 210 ? -8.555 -12.695 23.234 1 27.5 210 ASP B CA 1
ATOM 4314 C C . ASP B 1 210 ? -8.875 -12.453 24.703 1 27.5 210 ASP B C 1
ATOM 4316 O O . ASP B 1 210 ? -9.445 -13.312 25.375 1 27.5 210 ASP B O 1
ATOM 4320 N N . ARG B 1 211 ? -8 -11.938 25.484 1 26.11 211 ARG B N 1
ATOM 4321 C CA . ARG B 1 211 ? -8.594 -11.547 26.75 1 26.11 211 ARG B CA 1
ATOM 4322 C C . ARG B 1 211 ? -9.836 -10.688 26.531 1 26.11 211 ARG B C 1
ATOM 4324 O O . ARG B 1 211 ? -9.75 -9.586 26 1 26.11 211 ARG B O 1
ATOM 4331 N N . TRP B 1 212 ? -11.078 -11.273 26.578 1 28.25 212 TRP B N 1
ATOM 4332 C CA . TRP B 1 212 ? -12.453 -10.781 26.641 1 28.25 212 TRP B CA 1
ATOM 4333 C C . TRP B 1 212 ? -12.617 -9.781 27.781 1 28.25 212 TRP B C 1
ATOM 4335 O O . TRP B 1 212 ? -12.57 -10.156 28.953 1 28.25 212 TRP B O 1
ATOM 4345 N N . ASP B 1 213 ? -11.945 -8.711 27.844 1 28.41 213 ASP B N 1
ATOM 4346 C CA . ASP B 1 213 ? -12.375 -7.863 28.938 1 28.41 213 ASP B CA 1
ATOM 4347 C C . ASP B 1 213 ? -13.883 -7.633 28.906 1 28.41 213 ASP B C 1
ATOM 4349 O O . ASP B 1 213 ? -14.453 -7.414 27.828 1 28.41 213 ASP B O 1
ATOM 4353 N N . ASP B 1 214 ? -14.688 -8.039 29.922 1 29.17 214 ASP B N 1
ATOM 4354 C CA . ASP B 1 214 ? -16.062 -8.094 30.422 1 29.17 214 ASP B CA 1
ATOM 4355 C C . ASP B 1 214 ? -16.703 -6.711 30.406 1 29.17 214 ASP B C 1
ATOM 4357 O O . ASP B 1 214 ? -17.766 -6.512 31 1 29.17 214 ASP B O 1
ATOM 4361 N N . GLU B 1 215 ? -16.031 -5.551 30.438 1 32.88 215 GLU B N 1
ATOM 4362 C CA . GLU B 1 215 ? -16.906 -4.484 30.922 1 32.88 215 GLU B CA 1
ATOM 4363 C C . GLU B 1 215 ? -18.078 -4.27 29.969 1 32.88 215 GLU B C 1
ATOM 4365 O O . GLU B 1 215 ? -17.922 -4.316 28.75 1 32.88 215 GLU B O 1
ATOM 4370 N N . LEU B 1 216 ? -19.344 -4.34 30.484 1 34.25 216 LEU B N 1
ATOM 4371 C CA . LEU B 1 216 ? -20.703 -4.184 29.969 1 34.25 216 LEU B CA 1
ATOM 4372 C C . LEU B 1 216 ? -20.844 -2.873 29.203 1 34.25 216 LEU B C 1
ATOM 4374 O O . LEU B 1 216 ? -21.953 -2.4 28.984 1 34.25 216 LEU B O 1
ATOM 4378 N N . PRO B 1 217 ? -19.875 -2.129 28.641 1 34.03 217 PRO B N 1
ATOM 4379 C CA . PRO B 1 217 ? -20.062 -0.709 28.328 1 34.03 217 PRO B CA 1
ATOM 4380 C C . PRO B 1 217 ? -21.219 -0.469 27.359 1 34.03 217 PRO B C 1
ATOM 4382 O O . PRO B 1 217 ? -21.641 -1.389 26.656 1 34.03 217 PRO B O 1
ATOM 4385 N N . ARG B 1 218 ? -21.906 0.678 27.266 1 37.81 218 ARG B N 1
ATOM 4386 C CA . ARG B 1 218 ? -22.891 1.146 26.312 1 37.81 218 ARG B CA 1
ATOM 4387 C C . ARG B 1 218 ? -22.547 0.682 24.891 1 37.81 218 ARG B C 1
ATOM 4389 O O . ARG B 1 218 ? -21.375 0.555 24.547 1 37.81 218 ARG B O 1
ATOM 4396 N N . ARG B 1 219 ? -23.453 0.116 24.109 1 39.84 219 ARG B N 1
ATOM 4397 C CA . ARG B 1 219 ? -23.344 -0.662 22.891 1 39.84 219 ARG B CA 1
ATOM 4398 C C . ARG B 1 219 ? -22.594 0.118 21.812 1 39.84 219 ARG B C 1
ATOM 4400 O O . ARG B 1 219 ? -23.188 0.892 21.062 1 39.84 219 ARG B O 1
ATOM 4407 N N . ARG B 1 220 ? -21.547 0.941 22.016 1 43.94 220 ARG B N 1
ATOM 4408 C CA . ARG B 1 220 ? -20.75 1.521 20.953 1 43.94 220 ARG B CA 1
ATOM 4409 C C . ARG B 1 220 ? -20.547 0.522 19.812 1 43.94 220 ARG B C 1
ATOM 4411 O O . ARG B 1 220 ? -20.125 -0.613 20.047 1 43.94 220 ARG B O 1
ATOM 4418 N N . ARG B 1 221 ? -21.297 0.781 18.734 1 55.09 221 ARG B N 1
ATOM 4419 C CA . ARG B 1 221 ? -21.156 -0.065 17.562 1 55.09 221 ARG B CA 1
ATOM 4420 C C . ARG B 1 221 ? -19.703 -0.45 17.328 1 55.09 221 ARG B C 1
ATOM 4422 O O . ARG B 1 221 ? -18.844 0.419 17.172 1 55.09 221 ARG B O 1
ATOM 4429 N N . ARG B 1 222 ? -19.172 -1.49 17.844 1 65.31 222 ARG B N 1
ATOM 4430 C CA . ARG B 1 222 ? -17.812 -2.023 17.766 1 65.31 222 ARG B CA 1
ATOM 4431 C C . ARG B 1 222 ? -17.453 -2.361 16.328 1 65.31 222 ARG B C 1
ATOM 4433 O O . ARG B 1 222 ? -18.312 -2.75 15.539 1 65.31 222 ARG B O 1
ATOM 4440 N N . ASN B 1 223 ? -16.344 -1.763 15.883 1 76.88 223 ASN B N 1
ATOM 4441 C CA . ASN B 1 223 ? -15.797 -2.166 14.594 1 76.88 223 ASN B CA 1
ATOM 4442 C C . ASN B 1 223 ? -15.672 -3.684 14.484 1 76.88 223 ASN B C 1
ATOM 4444 O O . ASN B 1 223 ? -15 -4.316 15.305 1 76.88 223 ASN B O 1
ATOM 4448 N N . SER B 1 224 ? -16.375 -4.336 13.57 1 90 224 SER B N 1
ATOM 4449 C CA . SER B 1 224 ? -16.422 -5.785 13.398 1 90 224 SER B CA 1
ATOM 4450 C C . SER B 1 224 ? -15.516 -6.23 12.258 1 90 224 SER B C 1
ATOM 4452 O O . SER B 1 224 ? -15.508 -7.406 11.883 1 90 224 SER B O 1
ATOM 4454 N N . CYS B 1 225 ? -14.742 -5.293 11.773 1 94.81 225 CYS B N 1
ATOM 4455 C CA . CYS B 1 225 ? -13.828 -5.648 10.695 1 94.81 225 CYS B CA 1
ATOM 4456 C C . CYS B 1 225 ? -12.734 -6.59 11.188 1 94.81 225 CYS B C 1
ATOM 4458 O O . CYS B 1 225 ? -11.93 -6.215 12.047 1 94.81 225 CYS B O 1
ATOM 4460 N N . ARG B 1 226 ? -12.75 -7.793 10.633 1 95.56 226 ARG B N 1
ATOM 4461 C CA . ARG B 1 226 ? -11.758 -8.773 11.062 1 95.56 226 ARG B CA 1
ATOM 4462 C C . ARG B 1 226 ? -11.547 -9.852 10 1 95.56 226 ARG B C 1
ATOM 4464 O O . ARG B 1 226 ? -12.352 -9.977 9.078 1 95.56 226 ARG B O 1
ATOM 4471 N N . ARG B 1 227 ? -10.492 -10.547 10.156 1 96.69 227 ARG B N 1
ATOM 4472 C CA . ARG B 1 227 ? -10.18 -11.672 9.273 1 96.69 227 ARG B CA 1
ATOM 4473 C C . ARG B 1 227 ? -11.039 -12.883 9.617 1 96.69 227 ARG B C 1
ATOM 4475 O O . ARG B 1 227 ? -11.172 -13.25 10.789 1 96.69 227 ARG B O 1
ATOM 4482 N N . ARG B 1 228 ? -11.625 -13.492 8.648 1 96.31 228 ARG B N 1
ATOM 4483 C CA . ARG B 1 228 ? -12.461 -14.688 8.805 1 96.31 228 ARG B CA 1
ATOM 4484 C C . ARG B 1 228 ? -12.023 -15.781 7.832 1 96.31 228 ARG B C 1
ATOM 4486 O O . ARG B 1 228 ? -11.414 -15.492 6.801 1 96.31 228 ARG B O 1
ATOM 4493 N N . PRO B 1 229 ? -12.336 -17.016 8.141 1 95.75 229 PRO B N 1
ATOM 4494 C CA . PRO B 1 229 ? -11.938 -18.125 7.266 1 95.75 229 PRO B CA 1
ATOM 4495 C C . PRO B 1 229 ? -12.664 -18.109 5.922 1 95.75 229 PRO B C 1
ATOM 4497 O O . PRO B 1 229 ? -13.844 -17.734 5.859 1 95.75 229 PRO B O 1
ATOM 4500 N N . MET B 1 230 ? -11.914 -18.438 4.934 1 96.12 230 MET B N 1
ATOM 4501 C CA . MET B 1 230 ? -12.422 -18.672 3.586 1 96.12 230 MET B CA 1
ATOM 4502 C C . MET B 1 230 ? -11.539 -19.641 2.826 1 96.12 230 MET B C 1
ATOM 4504 O O . MET B 1 230 ? -10.43 -19.297 2.414 1 96.12 230 MET B O 1
ATOM 4508 N N . TYR B 1 231 ? -12.039 -20.797 2.695 1 96.12 231 TYR B N 1
ATOM 4509 C CA . TYR B 1 231 ? -11.312 -21.797 1.921 1 96.12 231 TYR B CA 1
ATOM 4510 C C . TYR B 1 231 ? -11.641 -21.672 0.436 1 96.12 231 TYR B C 1
ATOM 4512 O O . TYR B 1 231 ? -12.805 -21.594 0.052 1 96.12 231 TYR B O 1
ATOM 4520 N N . VAL B 1 232 ? -10.617 -21.719 -0.325 1 96.25 232 VAL B N 1
ATOM 4521 C CA . VAL B 1 232 ? -10.758 -21.641 -1.775 1 96.25 232 VAL B CA 1
ATOM 4522 C C . VAL B 1 232 ? -10.484 -23 -2.395 1 96.25 232 VAL B C 1
ATOM 4524 O O . VAL B 1 232 ? -9.391 -23.547 -2.256 1 96.25 232 VAL B O 1
ATOM 4527 N N . ASP B 1 233 ? -11.461 -23.453 -3.037 1 94.12 233 ASP B N 1
ATOM 4528 C CA . ASP B 1 233 ? -11.312 -24.641 -3.871 1 94.12 233 ASP B CA 1
ATOM 4529 C C . ASP B 1 233 ? -11.078 -24.266 -5.332 1 94.12 233 ASP B C 1
ATOM 4531 O O . ASP B 1 233 ? -11.969 -23.719 -5.984 1 94.12 233 ASP B O 1
ATOM 4535 N N . PHE B 1 234 ? -9.969 -24.688 -5.848 1 95.81 234 PHE B N 1
ATOM 4536 C CA . PHE B 1 234 ? -9.609 -24.266 -7.195 1 95.81 234 PHE B CA 1
ATOM 4537 C C . PHE B 1 234 ? -10.562 -24.859 -8.227 1 95.81 234 PHE B C 1
ATOM 4539 O O . PHE B 1 234 ? -10.797 -24.266 -9.281 1 95.81 234 PHE B O 1
ATOM 4546 N N . ALA B 1 235 ? -11.102 -25.938 -7.934 1 94.12 235 ALA B N 1
ATOM 4547 C CA . ALA B 1 235 ? -12.039 -26.578 -8.852 1 94.12 235 ALA B CA 1
ATOM 4548 C C . ALA B 1 235 ? -13.336 -25.781 -8.953 1 94.12 235 ALA B C 1
ATOM 4550 O O . ALA B 1 235 ? -13.961 -25.734 -10.023 1 94.12 235 ALA B O 1
ATOM 4551 N N . LEU B 1 236 ? -13.711 -25.156 -7.844 1 91.56 236 LEU B N 1
ATOM 4552 C CA . LEU B 1 236 ? -14.961 -24.406 -7.793 1 91.56 236 LEU B CA 1
ATOM 4553 C C . LEU B 1 236 ? -14.891 -23.172 -8.695 1 91.56 236 LEU B C 1
ATOM 4555 O O . LEU B 1 236 ? -15.914 -22.75 -9.242 1 91.56 236 LEU B O 1
ATOM 4559 N N . ILE B 1 237 ? -13.711 -22.656 -8.891 1 93.56 237 ILE B N 1
ATOM 4560 C CA . ILE B 1 237 ? -13.586 -21.438 -9.68 1 93.56 237 ILE B CA 1
ATOM 4561 C C . ILE B 1 237 ? -12.867 -21.734 -10.992 1 93.56 237 ILE B C 1
ATOM 4563 O O . ILE B 1 237 ? -12.32 -20.828 -11.633 1 93.56 237 ILE B O 1
ATOM 4567 N N . ALA B 1 238 ? -12.664 -22.953 -11.32 1 93 238 ALA B N 1
ATOM 4568 C CA . ALA B 1 238 ? -12.094 -23.438 -12.578 1 93 238 ALA B CA 1
ATOM 4569 C C . ALA B 1 238 ? -10.625 -23.062 -12.703 1 93 238 ALA B C 1
ATOM 4571 O O . ALA B 1 238 ? -10.133 -22.781 -13.797 1 93 238 ALA B O 1
ATOM 4572 N N . TYR B 1 239 ? -10 -22.969 -11.57 1 94.94 239 TYR B N 1
ATOM 4573 C CA . TYR B 1 239 ? -8.562 -22.719 -11.562 1 94.94 239 TYR B CA 1
ATOM 4574 C C . TYR B 1 239 ? -7.777 -24.031 -11.609 1 94.94 239 TYR B C 1
ATOM 4576 O O . TYR B 1 239 ? -6.566 -24.016 -11.82 1 94.94 239 TYR B O 1
ATOM 4584 N N . ASP B 1 240 ? -8.391 -25.062 -11.469 1 92.94 240 ASP B N 1
ATOM 4585 C CA . ASP B 1 240 ? -7.734 -26.359 -11.516 1 92.94 240 ASP B CA 1
ATOM 4586 C C . ASP B 1 240 ? -7.242 -26.688 -12.922 1 92.94 240 ASP B C 1
ATOM 4588 O O . ASP B 1 240 ? -6.492 -27.641 -13.125 1 92.94 240 ASP B O 1
ATOM 4592 N N . GLU B 1 241 ? -7.574 -25.844 -13.891 1 91.62 241 GLU B N 1
ATOM 4593 C CA . GLU B 1 241 ? -7.078 -26.016 -15.25 1 91.62 241 GLU B CA 1
ATOM 4594 C C . GLU B 1 241 ? -5.605 -25.625 -15.352 1 91.62 241 GLU B C 1
ATOM 4596 O O . GLU B 1 241 ? -4.867 -26.172 -16.172 1 91.62 241 GLU B O 1
ATOM 4601 N N . TRP B 1 242 ? -5.293 -24.75 -14.531 1 93.69 242 TRP B N 1
ATOM 4602 C CA . TRP B 1 242 ? -3.908 -24.297 -14.633 1 93.69 242 TRP B CA 1
ATOM 4603 C C . TRP B 1 242 ? -3.178 -24.484 -13.305 1 93.69 242 TRP B C 1
ATOM 4605 O O . TRP B 1 242 ? -1.945 -24.516 -13.266 1 93.69 242 TRP B O 1
ATOM 4615 N N . VAL B 1 243 ? -3.85 -24.547 -12.227 1 95.81 243 VAL B N 1
ATOM 4616 C CA . VAL B 1 243 ? -3.221 -24.859 -10.945 1 95.81 243 VAL B CA 1
ATOM 4617 C C . VAL B 1 243 ? -3.145 -26.359 -10.742 1 95.81 243 VAL B C 1
ATOM 4619 O O . VAL B 1 243 ? -4.172 -27.047 -10.742 1 95.81 243 VAL B O 1
ATOM 4622 N N . VAL B 1 244 ? -2.004 -26.844 -10.57 1 95.38 244 VAL B N 1
ATOM 4623 C CA . VAL B 1 244 ? -1.793 -28.281 -10.414 1 95.38 244 VAL B CA 1
ATOM 4624 C C . VAL B 1 244 ? -1.845 -28.656 -8.93 1 95.38 244 VAL B C 1
ATOM 4626 O O . VAL B 1 244 ? -2.436 -29.672 -8.562 1 95.38 244 VAL B O 1
ATOM 4629 N N . ALA B 1 245 ? -1.113 -27.875 -8.18 1 95.5 245 ALA B N 1
ATOM 4630 C CA . ALA B 1 245 ? -1.12 -28.078 -6.73 1 95.5 245 ALA B CA 1
ATOM 4631 C C . ALA B 1 245 ? -0.904 -26.75 -6 1 95.5 245 ALA B C 1
ATOM 4633 O O . ALA B 1 245 ? -0.175 -25.875 -6.484 1 95.5 245 ALA B O 1
ATOM 4634 N N . PRO B 1 246 ? -1.598 -26.578 -4.852 1 96.56 246 PRO B N 1
ATOM 4635 C CA . PRO B 1 246 ? -2.525 -27.5 -4.176 1 96.56 246 PRO B CA 1
ATOM 4636 C C . PRO B 1 246 ? -3.934 -27.453 -4.762 1 96.56 246 PRO B C 1
ATOM 4638 O O . PRO B 1 246 ? -4.199 -26.656 -5.68 1 96.56 246 PRO B O 1
ATOM 4641 N N . PRO B 1 247 ? -4.836 -28.422 -4.332 1 96 247 PRO B N 1
ATOM 4642 C CA . PRO B 1 247 ? -6.215 -28.375 -4.82 1 96 247 PRO B CA 1
ATOM 4643 C C . PRO B 1 247 ? -6.977 -27.156 -4.293 1 96 247 PRO B C 1
ATOM 4645 O O . PRO B 1 247 ? -7.977 -26.75 -4.891 1 96 247 PRO B O 1
ATOM 4648 N N . GLY B 1 248 ? -6.531 -26.672 -3.197 1 97.31 248 GLY B N 1
ATOM 4649 C CA . GLY B 1 248 ? -7.117 -25.516 -2.551 1 97.31 248 GLY B CA 1
ATOM 4650 C C . GLY B 1 248 ? -6.273 -24.969 -1.409 1 97.31 248 GLY B C 1
ATOM 4651 O O . GLY B 1 248 ? -5.207 -25.516 -1.114 1 97.31 248 GLY B O 1
ATOM 4652 N N . TYR B 1 249 ? -6.711 -23.844 -0.858 1 97 249 TYR B N 1
ATOM 4653 C CA . TYR B 1 249 ? -5.945 -23.25 0.226 1 97 249 TYR B CA 1
ATOM 4654 C C . TYR B 1 249 ? -6.82 -22.328 1.071 1 97 249 TYR B C 1
ATOM 4656 O O . TYR B 1 249 ? -7.93 -21.969 0.664 1 97 249 TYR B O 1
ATOM 4664 N N . GLU B 1 250 ? -6.348 -22.078 2.248 1 97.81 250 GLU B N 1
ATOM 4665 C CA . GLU B 1 250 ? -7.035 -21.125 3.123 1 97.81 250 GLU B CA 1
ATOM 4666 C C . GLU B 1 250 ? -6.656 -19.688 2.789 1 97.81 250 GLU B C 1
ATOM 4668 O O . GLU B 1 250 ? -5.59 -19.219 3.184 1 97.81 250 GLU B O 1
ATOM 4673 N N . ALA B 1 251 ? -7.531 -18.953 2.152 1 98.06 251 ALA B N 1
ATOM 4674 C CA . ALA B 1 251 ? -7.246 -17.594 1.691 1 98.06 251 ALA B CA 1
ATOM 4675 C C . ALA B 1 251 ? -7.652 -16.562 2.738 1 98.06 251 ALA B C 1
ATOM 4677 O O . ALA B 1 251 ? -7.113 -15.461 2.768 1 98.06 251 ALA B O 1
ATOM 4678 N N . TYR B 1 252 ? -8.648 -16.938 3.539 1 98 252 TYR B N 1
ATOM 4679 C CA . TYR B 1 252 ? -9.266 -16.016 4.492 1 98 252 TYR B CA 1
ATOM 4680 C C . TYR B 1 252 ? -9.938 -14.852 3.771 1 98 252 TYR B C 1
ATOM 4682 O O . TYR B 1 252 ? -9.859 -14.742 2.547 1 98 252 TYR B O 1
ATOM 4690 N N . GLN B 1 253 ? -10.734 -14.094 4.496 1 97.88 253 GLN B N 1
ATOM 4691 C CA . GLN B 1 253 ? -11.414 -12.906 3.99 1 97.88 253 GLN B CA 1
ATOM 4692 C C . GLN B 1 253 ? -11.609 -11.875 5.094 1 97.88 253 GLN B C 1
ATOM 4694 O O . GLN B 1 253 ? -11.547 -12.203 6.277 1 97.88 253 GLN B O 1
ATOM 4699 N N . CYS B 1 254 ? -11.68 -10.648 4.703 1 97.25 254 CYS B N 1
ATOM 4700 C CA . CYS B 1 254 ? -11.977 -9.562 5.633 1 97.25 254 CYS B CA 1
ATOM 4701 C C . CYS B 1 254 ? -13.461 -9.211 5.605 1 97.25 254 CYS B C 1
ATOM 4703 O O . CYS B 1 254 ? -14 -8.852 4.555 1 97.25 254 CYS B O 1
ATOM 4705 N N . THR B 1 255 ? -14.125 -9.344 6.738 1 94.5 255 THR B N 1
ATOM 4706 C CA . THR B 1 255 ? -15.555 -9.062 6.824 1 94.5 255 THR B CA 1
ATOM 4707 C C . THR B 1 255 ? -15.867 -8.258 8.078 1 94.5 255 THR B C 1
ATOM 4709 O O . THR B 1 255 ? -15.117 -8.297 9.055 1 94.5 255 THR B O 1
ATOM 4712 N N . GLY B 1 256 ? -16.938 -7.504 7.965 1 93.12 256 GLY B N 1
ATOM 4713 C CA . GLY B 1 256 ? -17.375 -6.672 9.078 1 93.12 256 GLY B CA 1
ATOM 4714 C C . GLY B 1 256 ? -17.594 -5.223 8.695 1 93.12 256 GLY B C 1
ATOM 4715 O O . GLY B 1 256 ? -17.375 -4.844 7.539 1 93.12 256 GLY B O 1
ATOM 4716 N N . LYS B 1 257 ? -18.016 -4.422 9.695 1 92.12 257 LYS B N 1
ATOM 4717 C CA . LYS B 1 257 ? -18.344 -3.023 9.453 1 92.12 257 LYS B CA 1
ATOM 4718 C C . LYS B 1 257 ? -17.328 -2.09 10.094 1 92.12 257 LYS B C 1
ATOM 4720 O O . LYS B 1 257 ? -16.75 -2.406 11.141 1 92.12 257 LYS B O 1
ATOM 4725 N N . CYS B 1 258 ? -17.094 -0.971 9.422 1 93.81 258 CYS B N 1
ATOM 4726 C CA . CYS B 1 258 ? -16.219 0.076 9.914 1 93.81 258 CYS B CA 1
ATOM 4727 C C . CYS B 1 258 ? -17.016 1.266 10.438 1 93.81 258 CYS B C 1
ATOM 4729 O O . CYS B 1 258 ? -17.656 1.97 9.672 1 93.81 258 CYS B O 1
ATOM 4731 N N . PHE B 1 259 ? -16.938 1.469 11.766 1 91.25 259 PHE B N 1
ATOM 4732 C CA . PHE B 1 259 ? -17.641 2.572 12.414 1 91.25 259 PHE B CA 1
ATOM 4733 C C . PHE B 1 259 ? -16.656 3.477 13.148 1 91.25 259 PHE B C 1
ATOM 4735 O O . PHE B 1 259 ? -15.617 3.014 13.633 1 91.25 259 PHE B O 1
ATOM 4742 N N . PHE B 1 260 ? -17.062 4.746 13.148 1 91 260 PHE B N 1
ATOM 4743 C CA . PHE B 1 260 ? -16.234 5.645 13.938 1 91 260 PHE B CA 1
ATOM 4744 C C . PHE B 1 260 ? -16.516 5.469 15.422 1 91 260 PHE B C 1
ATOM 4746 O O . PHE B 1 260 ? -17.656 5.32 15.836 1 91 260 PHE B O 1
ATOM 4753 N N . PRO B 1 261 ? -15.555 5.461 16.297 1 91.75 261 PRO B N 1
ATOM 4754 C CA . PRO B 1 261 ? -14.125 5.617 16.016 1 91.75 261 PRO B CA 1
ATOM 4755 C C . PRO B 1 261 ? -13.484 4.336 15.484 1 91.75 261 PRO B C 1
ATOM 4757 O O . PRO B 1 261 ? -13.836 3.238 15.93 1 91.75 261 PRO B O 1
ATOM 4760 N N . LEU B 1 262 ? -12.633 4.543 14.508 1 91.81 262 LEU B N 1
ATOM 4761 C CA . LEU B 1 262 ? -11.883 3.418 13.961 1 91.81 262 LEU B CA 1
ATOM 4762 C C . LEU B 1 262 ? -10.703 3.07 14.852 1 91.81 262 LEU B C 1
ATOM 4764 O O . LEU B 1 262 ? -9.906 3.945 15.211 1 91.81 262 LEU B O 1
ATOM 4768 N N . SER B 1 263 ? -10.633 1.826 15.188 1 89.19 263 SER B N 1
ATOM 4769 C CA . SER B 1 263 ? -9.523 1.385 16.031 1 89.19 263 SER B CA 1
ATOM 4770 C C . SER B 1 263 ? -8.203 1.414 15.266 1 89.19 263 SER B C 1
ATOM 4772 O O . SER B 1 263 ? -8.18 1.264 14.047 1 89.19 263 SER B O 1
ATOM 4774 N N . ASP B 1 264 ? -7.113 1.487 16.094 1 87.06 264 ASP B N 1
ATOM 4775 C CA . ASP B 1 264 ? -5.781 1.592 15.508 1 87.06 264 ASP B CA 1
ATOM 4776 C C . ASP B 1 264 ? -5.379 0.29 14.812 1 87.06 264 ASP B C 1
ATOM 4778 O O . ASP B 1 264 ? -4.652 0.309 13.82 1 87.06 264 ASP B O 1
ATOM 4782 N N . HIS B 1 265 ? -5.852 -0.799 15.273 1 89.25 265 HIS B N 1
ATOM 4783 C CA . HIS B 1 265 ? -5.449 -2.082 14.711 1 89.25 265 HIS B CA 1
ATOM 4784 C C . HIS B 1 265 ? -5.969 -2.25 13.289 1 89.25 265 HIS B C 1
ATOM 4786 O O . HIS B 1 265 ? -5.488 -3.107 12.539 1 89.25 265 HIS B O 1
ATOM 4792 N N . LEU B 1 266 ? -6.93 -1.388 12.953 1 93.25 266 LEU B N 1
ATOM 4793 C CA . LEU B 1 266 ? -7.492 -1.431 11.609 1 93.25 266 LEU B CA 1
ATOM 4794 C C . LEU B 1 266 ? -6.691 -0.552 10.656 1 93.25 266 LEU B C 1
ATOM 4796 O O . LEU B 1 266 ? -7.02 -0.456 9.469 1 93.25 266 LEU B O 1
ATOM 4800 N N . SER B 1 267 ? -5.672 0.057 11.156 1 91.12 267 SER B N 1
ATOM 4801 C CA . SER B 1 267 ? -4.754 0.882 10.383 1 91.12 267 SER B CA 1
ATOM 4802 C C . SER B 1 267 ? -5.496 1.732 9.359 1 91.12 267 SER B C 1
ATOM 4804 O O . SER B 1 267 ? -5.156 1.729 8.172 1 91.12 267 SER B O 1
ATOM 4806 N N . PRO B 1 268 ? -6.426 2.543 9.805 1 95.56 268 PRO B N 1
ATOM 4807 C CA . PRO B 1 268 ? -7.199 3.336 8.844 1 95.56 268 PRO B CA 1
ATOM 4808 C C . PRO B 1 268 ? -6.387 4.473 8.227 1 95.56 268 PRO B C 1
ATOM 4810 O O . PRO B 1 268 ? -5.539 5.066 8.898 1 95.56 268 PRO B O 1
ATOM 4813 N N . THR B 1 269 ? -6.617 4.703 6.93 1 95.94 269 THR B N 1
ATOM 4814 C CA . THR B 1 269 ? -6.082 5.918 6.32 1 95.94 269 THR B CA 1
ATOM 4815 C C . THR B 1 269 ? -6.82 7.148 6.832 1 95.94 269 THR B C 1
ATOM 4817 O O . THR B 1 269 ? -7.914 7.039 7.383 1 95.94 269 THR B O 1
ATOM 4820 N N . LYS B 1 270 ? -6.234 8.289 6.664 1 96.19 270 LYS B N 1
ATOM 4821 C CA . LYS B 1 270 ? -6.918 9.531 7.031 1 96.19 270 LYS B CA 1
ATOM 4822 C C . LYS B 1 270 ? -8.211 9.695 6.246 1 96.19 270 LYS B C 1
ATOM 4824 O O . LYS B 1 270 ? -9.227 10.133 6.797 1 96.19 270 LYS B O 1
ATOM 4829 N N . HIS B 1 271 ? -8.125 9.297 5.004 1 98.06 271 HIS B N 1
ATOM 4830 C CA . HIS B 1 271 ? -9.328 9.367 4.18 1 98.06 271 HIS B CA 1
ATOM 4831 C C . HIS B 1 271 ? -10.43 8.477 4.738 1 98.06 271 HIS B C 1
ATOM 4833 O O . HIS B 1 271 ? -11.602 8.875 4.773 1 98.06 271 HIS B O 1
ATOM 4839 N N . ALA B 1 272 ? -10.086 7.289 5.164 1 97.69 272 ALA B N 1
ATOM 4840 C CA . ALA B 1 272 ? -11.07 6.363 5.715 1 97.69 272 ALA B CA 1
ATOM 4841 C C . ALA B 1 272 ? -11.734 6.945 6.961 1 97.69 272 ALA B C 1
ATOM 4843 O O . ALA B 1 272 ? -12.938 6.789 7.164 1 97.69 272 ALA B O 1
ATOM 4844 N N . ILE B 1 273 ? -10.984 7.555 7.781 1 96.75 273 ILE B N 1
ATOM 4845 C CA . ILE B 1 273 ? -11.5 8.172 9 1 96.75 273 ILE B CA 1
ATOM 4846 C C . ILE B 1 273 ? -12.5 9.273 8.633 1 96.75 273 ILE B C 1
ATOM 4848 O O . ILE B 1 273 ? -13.617 9.297 9.141 1 96.75 273 ILE B O 1
ATOM 4852 N N . VAL B 1 274 ? -12.117 10.148 7.719 1 97 274 VAL B N 1
ATOM 4853 C CA . VAL B 1 274 ? -12.953 11.273 7.312 1 97 274 VAL B CA 1
ATOM 4854 C C . VAL B 1 274 ? -14.234 10.766 6.664 1 97 274 VAL B C 1
ATOM 4856 O O . VAL B 1 274 ? -15.328 11.273 6.945 1 97 274 VAL B O 1
ATOM 4859 N N . GLN B 1 275 ? -14.047 9.789 5.84 1 96.62 275 GLN B N 1
ATOM 4860 C CA . GLN B 1 275 ? -15.203 9.219 5.164 1 96.62 275 GLN B CA 1
ATOM 4861 C C . GLN B 1 275 ? -16.203 8.641 6.168 1 96.62 275 GLN B C 1
ATOM 4863 O O . GLN B 1 275 ? -17.406 8.82 6.023 1 96.62 275 GLN B O 1
ATOM 4868 N N . THR B 1 276 ? -15.711 7.887 7.117 1 95.62 276 THR B N 1
ATOM 4869 C CA . THR B 1 276 ? -16.562 7.297 8.141 1 95.62 276 THR B CA 1
ATOM 4870 C C . THR B 1 276 ? -17.266 8.383 8.953 1 95.62 276 THR B C 1
ATOM 4872 O O . THR B 1 276 ? -18.453 8.273 9.258 1 95.62 276 THR B O 1
ATOM 4875 N N . LEU B 1 277 ? -16.531 9.438 9.297 1 95.31 277 LEU B N 1
ATOM 4876 C CA . LEU B 1 277 ? -17.109 10.562 10.031 1 95.31 277 LEU B CA 1
ATOM 4877 C C . LEU B 1 277 ? -18.203 11.242 9.219 1 95.31 277 LEU B C 1
ATOM 4879 O O . LEU B 1 277 ? -19.266 11.547 9.742 1 95.31 277 LEU B O 1
ATOM 4883 N N . MET B 1 278 ? -17.906 11.453 7.965 1 94.62 278 MET B N 1
ATOM 4884 C CA . MET B 1 278 ? -18.875 12.086 7.074 1 94.62 278 MET B CA 1
ATOM 4885 C C . MET B 1 278 ? -20.141 11.25 6.969 1 94.62 278 MET B C 1
ATOM 4887 O O . MET B 1 278 ? -21.25 11.789 7.004 1 94.62 278 MET B O 1
ATOM 4891 N N . HIS B 1 279 ? -19.906 9.961 6.793 1 93.44 279 HIS B N 1
ATOM 4892 C CA . HIS B 1 279 ? -21.047 9.055 6.727 1 93.44 279 HIS B CA 1
ATOM 4893 C C . HIS B 1 279 ? -21.922 9.164 7.977 1 93.44 279 HIS B C 1
ATOM 4895 O O . HIS B 1 279 ? -23.141 9.234 7.883 1 93.44 279 HIS B O 1
ATOM 4901 N N . GLY B 1 280 ? -21.297 9.117 9.094 1 90.38 280 GLY B N 1
ATOM 4902 C CA . GLY B 1 280 ? -22.016 9.25 10.352 1 90.38 280 GLY B CA 1
ATOM 4903 C C . GLY B 1 280 ? -22.734 10.57 10.484 1 90.38 280 GLY B C 1
ATOM 4904 O O . GLY B 1 280 ? -23.875 10.609 10.953 1 90.38 280 GLY B O 1
ATOM 4905 N N . ALA B 1 281 ? -22.109 11.648 10.094 1 90.38 281 ALA B N 1
ATOM 4906 C CA . ALA B 1 281 ? -22.703 12.984 10.203 1 90.38 281 ALA B CA 1
ATOM 4907 C C . ALA B 1 281 ? -23.938 13.109 9.32 1 90.38 281 ALA B C 1
ATOM 4909 O O . ALA B 1 281 ? -24.938 13.719 9.727 1 90.38 281 ALA B O 1
ATOM 4910 N N . LEU B 1 282 ? -23.844 12.562 8.172 1 88 282 LEU B N 1
ATOM 4911 C CA . LEU B 1 282 ? -24.969 12.641 7.246 1 88 282 LEU B CA 1
ATOM 4912 C C . LEU B 1 282 ? -26.141 11.781 7.734 1 88 282 LEU B C 1
ATOM 4914 O O . LEU B 1 282 ? -27.297 12.148 7.547 1 88 282 LEU B O 1
ATOM 4918 N N . GLN B 1 283 ? -25.812 10.688 8.289 1 85.12 283 GLN B N 1
ATOM 4919 C CA . GLN B 1 283 ? -26.859 9.82 8.812 1 85.12 283 GLN B CA 1
ATOM 4920 C C . GLN B 1 283 ? -27.594 10.484 9.977 1 85.12 283 GLN B C 1
ATOM 4922 O O . GLN B 1 283 ? -28.797 10.258 10.18 1 85.12 283 GLN B O 1
ATOM 4927 N N . ALA B 1 284 ? -26.891 11.219 10.664 1 82.12 284 ALA B N 1
ATOM 4928 C CA . ALA B 1 284 ? -27.453 11.867 11.844 1 82.12 284 ALA B CA 1
ATOM 4929 C C . ALA B 1 284 ? -28.281 13.078 11.453 1 82.12 284 ALA B C 1
ATOM 4931 O O . ALA B 1 284 ? -29.156 13.508 12.211 1 82.12 284 ALA B O 1
ATOM 4932 N N . SER B 1 285 ? -27.938 13.641 10.328 1 77 285 SER B N 1
ATOM 4933 C CA . SER B 1 285 ? -28.641 14.859 9.945 1 77 285 SER B CA 1
ATOM 4934 C C . SER B 1 285 ? -29.781 14.562 8.984 1 77 285 SER B C 1
ATOM 4936 O O . SER B 1 285 ? -29.578 13.953 7.93 1 77 285 SER B O 1
ATOM 4938 N N . GLU B 1 286 ? -31.031 14.477 9.398 1 64.06 286 GLU B N 1
ATOM 4939 C CA . GLU B 1 286 ? -32.219 14.273 8.57 1 64.06 286 GLU B CA 1
ATOM 4940 C C . GLU B 1 286 ? -32.25 15.25 7.402 1 64.06 286 GLU B C 1
ATOM 4942 O O . GLU B 1 286 ? -32.719 14.906 6.312 1 64.06 286 GLU B O 1
ATOM 4947 N N . ASP B 1 287 ? -31.844 16.469 7.676 1 61.47 287 ASP B N 1
ATOM 4948 C CA . ASP B 1 287 ? -31.938 17.562 6.707 1 61.47 287 ASP B CA 1
ATOM 4949 C C . ASP B 1 287 ? -30.875 17.422 5.617 1 61.47 287 ASP B C 1
ATOM 4951 O O . ASP B 1 287 ? -31.078 17.875 4.488 1 61.47 287 ASP B O 1
ATOM 4955 N N . LEU B 1 288 ? -29.734 16.875 5.949 1 59.56 288 LEU B N 1
ATOM 4956 C CA . LEU B 1 288 ? -28.625 16.797 5 1 59.56 288 LEU B CA 1
ATOM 4957 C C . LEU B 1 288 ? -28.75 15.555 4.125 1 59.56 288 LEU B C 1
ATOM 4959 O O . LEU B 1 288 ? -27.922 15.336 3.236 1 59.56 288 LEU B O 1
ATOM 4963 N N . ARG B 1 289 ? -29.75 14.758 4.504 1 56.78 289 ARG B N 1
ATOM 4964 C CA . ARG B 1 289 ? -29.922 13.492 3.809 1 56.78 289 ARG B CA 1
ATOM 4965 C C . ARG B 1 289 ? -30.234 13.711 2.332 1 56.78 289 ARG B C 1
ATOM 4967 O O . ARG B 1 289 ? -30.453 12.75 1.59 1 56.78 289 ARG B O 1
ATOM 4974 N N . GLY B 1 290 ? -30.094 14.945 2.018 1 52.41 290 GLY B N 1
ATOM 4975 C CA . GLY B 1 290 ? -30.391 15.062 0.6 1 52.41 290 GLY B CA 1
ATOM 4976 C C . GLY B 1 290 ? -29.641 14.047 -0.249 1 52.41 290 GLY B C 1
ATOM 4977 O O . GLY B 1 290 ? -29.188 13.016 0.259 1 52.41 290 GLY B O 1
ATOM 4978 N N . ASN B 1 291 ? -29.484 14.25 -1.652 1 56.81 291 ASN B N 1
ATOM 4979 C CA . ASN B 1 291 ? -29 13.438 -2.768 1 56.81 291 ASN B CA 1
ATOM 4980 C C . ASN B 1 291 ? -27.516 13.109 -2.623 1 56.81 291 ASN B C 1
ATOM 4982 O O . ASN B 1 291 ? -26.859 12.742 -3.602 1 56.81 291 ASN B O 1
ATOM 4986 N N . LYS B 1 292 ? -26.969 13.344 -1.213 1 71.75 292 LYS B N 1
ATOM 4987 C CA . LYS B 1 292 ? -25.531 13.078 -1.169 1 71.75 292 LYS B CA 1
ATOM 4988 C C . LYS B 1 292 ? -25.25 11.758 -0.458 1 71.75 292 LYS B C 1
ATOM 4990 O O . LYS B 1 292 ? -25.594 11.586 0.709 1 71.75 292 LYS B O 1
ATOM 4995 N N . PHE B 1 293 ? -24.938 10.75 -1.295 1 85 293 PHE B N 1
ATOM 4996 C CA . PHE B 1 293 ? -24.594 9.445 -0.754 1 85 293 PHE B CA 1
ATOM 4997 C C . PHE B 1 293 ? -23.109 9.352 -0.438 1 85 293 PHE B C 1
ATOM 4999 O O . PHE B 1 293 ? -22.281 9.688 -1.276 1 85 293 PHE B O 1
ATOM 5006 N N . ILE B 1 294 ? -22.875 9.164 0.981 1 91.56 294 ILE B N 1
ATOM 5007 C CA . ILE B 1 294 ? -21.5 8.859 1.371 1 91.56 294 ILE B CA 1
ATOM 5008 C C . ILE B 1 294 ? -21.438 7.445 1.951 1 91.56 294 ILE B C 1
ATOM 5010 O O . ILE B 1 294 ? -22.141 7.129 2.91 1 91.56 294 ILE B O 1
ATOM 5014 N N . SER B 1 295 ? -20.641 6.676 1.288 1 90.94 295 SER B N 1
ATOM 5015 C CA . SER B 1 295 ? -20.484 5.301 1.751 1 90.94 295 SER B CA 1
ATOM 5016 C C . SER B 1 295 ? -19.578 5.234 2.975 1 90.94 295 SER B C 1
ATOM 5018 O O . SER B 1 295 ? -18.781 6.152 3.219 1 90.94 295 SER B O 1
ATOM 5020 N N . ARG B 1 296 ? -19.734 4.211 3.734 1 91.06 296 ARG B N 1
ATOM 5021 C CA . ARG B 1 296 ? -18.797 3.936 4.828 1 91.06 296 ARG B CA 1
ATOM 5022 C C . ARG B 1 296 ? -17.516 3.312 4.309 1 91.06 296 ARG B C 1
ATOM 5024 O O . ARG B 1 296 ? -17.484 2.764 3.205 1 91.06 296 ARG B O 1
ATOM 5031 N N . ALA B 1 297 ? -16.453 3.459 5.121 1 95.31 297 ALA B N 1
ATOM 5032 C CA . ALA B 1 297 ? -15.227 2.734 4.801 1 95.31 297 ALA B CA 1
ATOM 5033 C C . ALA B 1 297 ? -15.469 1.229 4.773 1 95.31 297 ALA B C 1
ATOM 5035 O O . ALA B 1 297 ? -16.344 0.721 5.488 1 95.31 297 ALA B O 1
ATOM 5036 N N . CYS B 1 298 ? -14.688 0.559 3.994 1 96.31 298 CYS B N 1
ATOM 5037 C CA . CYS B 1 298 ? -14.891 -0.872 3.797 1 96.31 298 CYS B CA 1
ATOM 5038 C C . CYS B 1 298 ? -13.805 -1.679 4.492 1 96.31 298 CYS B C 1
ATOM 5040 O O . CYS B 1 298 ? -12.648 -1.244 4.562 1 96.31 298 CYS B O 1
ATOM 5042 N N . CYS B 1 299 ? -14.188 -2.789 4.98 1 96.75 299 CYS B N 1
ATOM 5043 C CA . CYS B 1 299 ? -13.242 -3.732 5.566 1 96.75 299 CYS B CA 1
ATOM 5044 C C . CYS B 1 299 ? -12.539 -4.543 4.48 1 96.75 299 CYS B C 1
ATOM 5046 O O . CYS B 1 299 ? -13.172 -5.34 3.787 1 96.75 299 CYS B O 1
ATOM 5048 N N . VAL B 1 300 ? -11.219 -4.332 4.344 1 97.81 300 VAL B N 1
ATOM 5049 C CA . VAL B 1 300 ? -10.508 -4.957 3.236 1 97.81 300 VAL B CA 1
ATOM 5050 C C . VAL B 1 300 ? -9.148 -5.457 3.713 1 97.81 300 VAL B C 1
ATOM 5052 O O . VAL B 1 300 ? -8.656 -5.039 4.766 1 97.81 300 VAL B O 1
ATOM 5055 N N . PRO B 1 301 ? -8.523 -6.379 2.938 1 97.62 301 PRO B N 1
ATOM 5056 C CA . PRO B 1 301 ? -7.156 -6.77 3.277 1 97.62 301 PRO B CA 1
ATOM 5057 C C . PRO B 1 301 ? -6.16 -5.621 3.145 1 97.62 301 PRO B C 1
ATOM 5059 O O . PRO B 1 301 ? -6.148 -4.922 2.127 1 97.62 301 PRO B O 1
ATOM 5062 N N . THR B 1 302 ? -5.375 -5.406 4.164 1 96.25 302 THR B N 1
ATOM 5063 C CA . THR B 1 302 ? -4.336 -4.383 4.109 1 96.25 302 THR B CA 1
ATOM 5064 C C . THR B 1 302 ? -2.961 -5.016 3.904 1 96.25 302 THR B C 1
ATOM 5066 O O . THR B 1 302 ? -2.018 -4.344 3.484 1 96.25 302 THR B O 1
ATOM 5069 N N . ARG B 1 303 ? -2.895 -6.277 4.25 1 97.19 303 ARG B N 1
ATOM 5070 C CA . ARG B 1 303 ? -1.688 -7.062 4.016 1 97.19 303 ARG B CA 1
ATOM 5071 C C . ARG B 1 303 ? -2.033 -8.461 3.518 1 97.19 303 ARG B C 1
ATOM 5073 O O . ARG B 1 303 ? -2.951 -9.102 4.035 1 97.19 303 ARG B O 1
ATOM 5080 N N . LEU B 1 304 ? -1.263 -8.867 2.508 1 97.62 304 LEU B N 1
ATOM 5081 C CA . LEU B 1 304 ? -1.476 -10.18 1.919 1 97.62 304 LEU B CA 1
ATOM 5082 C C . LEU B 1 304 ? -0.194 -11.008 1.957 1 97.62 304 LEU B C 1
ATOM 5084 O O . LEU B 1 304 ? 0.905 -10.469 1.827 1 97.62 304 LEU B O 1
ATOM 5088 N N . ALA B 1 305 ? -0.346 -12.211 2.162 1 97.56 305 ALA B N 1
ATOM 5089 C CA . ALA B 1 305 ? 0.785 -13.133 2.213 1 97.56 305 ALA B CA 1
ATOM 5090 C C . ALA B 1 305 ? 0.788 -14.062 1.003 1 97.56 305 ALA B C 1
ATOM 5092 O O . ALA B 1 305 ? -0.251 -14.273 0.372 1 97.56 305 ALA B O 1
ATOM 5093 N N . PRO B 1 306 ? 1.959 -14.57 0.706 1 96.19 306 PRO B N 1
ATOM 5094 C CA . PRO B 1 306 ? 2.068 -15.508 -0.412 1 96.19 306 PRO B CA 1
ATOM 5095 C C . PRO B 1 306 ? 1.725 -16.938 -0.014 1 96.19 306 PRO B C 1
ATOM 5097 O O . PRO B 1 306 ? 1.545 -17.234 1.172 1 96.19 306 PRO B O 1
ATOM 5100 N N . THR B 1 307 ? 1.536 -17.75 -0.979 1 96 307 THR B N 1
ATOM 5101 C CA . THR B 1 307 ? 1.433 -19.203 -0.823 1 96 307 THR B CA 1
ATOM 5102 C C . THR B 1 307 ? 2.168 -19.922 -1.95 1 96 307 THR B C 1
ATOM 5104 O O . THR B 1 307 ? 2.469 -19.312 -2.984 1 96 307 THR B O 1
ATOM 5107 N N . SER B 1 308 ? 2.547 -21.188 -1.673 1 96.69 308 SER B N 1
ATOM 5108 C CA . SER B 1 308 ? 3.229 -21.984 -2.697 1 96.69 308 SER B CA 1
ATOM 5109 C C . SER B 1 308 ? 2.238 -22.531 -3.715 1 96.69 308 SER B C 1
ATOM 5111 O O . SER B 1 308 ? 1.154 -23 -3.348 1 96.69 308 SER B O 1
ATOM 5113 N N . LEU B 1 309 ? 2.684 -22.453 -5.012 1 96.94 309 LEU B N 1
ATOM 5114 C CA . LEU B 1 309 ? 1.815 -22.938 -6.082 1 96.94 309 LEU B CA 1
ATOM 5115 C C . LEU B 1 309 ? 2.617 -23.688 -7.137 1 96.94 309 LEU B C 1
ATOM 5117 O O . LEU B 1 309 ? 3.736 -23.297 -7.473 1 96.94 309 LEU B O 1
ATOM 5121 N N . LEU B 1 310 ? 2.121 -24.781 -7.523 1 97.12 310 LEU B N 1
ATOM 5122 C CA . LEU B 1 310 ? 2.531 -25.453 -8.75 1 97.12 310 LEU B CA 1
ATOM 5123 C C . LEU B 1 310 ? 1.518 -25.234 -9.867 1 97.12 310 LEU B C 1
ATOM 5125 O O . LEU B 1 310 ? 0.354 -25.625 -9.742 1 97.12 310 LEU B O 1
ATOM 5129 N N . TYR B 1 311 ? 1.963 -24.578 -10.93 1 96.31 311 TYR B N 1
ATOM 5130 C CA . TYR B 1 311 ? 0.982 -24.172 -11.93 1 96.31 311 TYR B CA 1
ATOM 5131 C C . TYR B 1 311 ? 1.588 -24.172 -13.328 1 96.31 311 TYR B C 1
ATOM 5133 O O . TYR B 1 311 ? 2.811 -24.234 -13.477 1 96.31 311 TYR B O 1
ATOM 5141 N N . LEU B 1 312 ? 0.683 -24.203 -14.266 1 94.5 312 LEU B N 1
ATOM 5142 C CA . LEU B 1 312 ? 1.067 -24.016 -15.656 1 94.5 312 LEU B CA 1
ATOM 5143 C C . LEU B 1 312 ? 1.045 -22.547 -16.047 1 94.5 312 LEU B C 1
ATOM 5145 O O . LEU B 1 312 ? 0.007 -21.891 -15.945 1 94.5 312 LEU B O 1
ATOM 5149 N N . ASP B 1 313 ? 2.188 -22.062 -16.438 1 90.12 313 ASP B N 1
ATOM 5150 C CA . ASP B 1 313 ? 2.23 -20.641 -16.797 1 90.12 313 ASP B CA 1
ATOM 5151 C C . ASP B 1 313 ? 1.646 -20.391 -18.188 1 90.12 313 ASP B C 1
ATOM 5153 O O . ASP B 1 313 ? 1.11 -21.312 -18.797 1 90.12 313 ASP B O 1
ATOM 5157 N N . ALA B 1 314 ? 1.669 -19.156 -18.625 1 86.31 314 ALA B N 1
ATOM 5158 C CA . ALA B 1 314 ? 1.039 -18.75 -19.875 1 86.31 314 ALA B CA 1
ATOM 5159 C C . ALA B 1 314 ? 1.644 -19.5 -21.062 1 86.31 314 ALA B C 1
ATOM 5161 O O . ALA B 1 314 ? 0.97 -19.719 -22.078 1 86.31 314 ALA B O 1
ATOM 5162 N N . ARG B 1 315 ? 2.824 -19.891 -20.906 1 84.81 315 ARG B N 1
ATOM 5163 C CA . ARG B 1 315 ? 3.506 -20.594 -21.984 1 84.81 315 ARG B CA 1
ATOM 5164 C C . ARG B 1 315 ? 3.344 -22.094 -21.859 1 84.81 315 ARG B C 1
ATOM 5166 O O . ARG B 1 315 ? 3.926 -22.859 -22.625 1 84.81 315 ARG B O 1
ATOM 5173 N N . GLY B 1 316 ? 2.682 -22.484 -20.844 1 88.88 316 GLY B N 1
ATOM 5174 C CA . GLY B 1 316 ? 2.438 -23.906 -20.625 1 88.88 316 GLY B CA 1
ATOM 5175 C C . GLY B 1 316 ? 3.555 -24.594 -19.859 1 88.88 316 GLY B C 1
ATOM 5176 O O . GLY B 1 316 ? 3.625 -25.812 -19.828 1 88.88 316 GLY B O 1
ATOM 5177 N N . THR B 1 317 ? 4.398 -23.797 -19.312 1 92.31 317 THR B N 1
ATOM 5178 C CA . THR B 1 317 ? 5.496 -24.359 -18.531 1 92.31 317 THR B CA 1
ATOM 5179 C C . THR B 1 317 ? 5.047 -24.641 -17.094 1 92.31 317 THR B C 1
ATOM 5181 O O . THR B 1 317 ? 4.434 -23.781 -16.453 1 92.31 317 THR B O 1
ATOM 5184 N N . LEU B 1 318 ? 5.344 -25.875 -16.719 1 95.06 318 LEU B N 1
ATOM 5185 C CA . LEU B 1 318 ? 5.02 -26.219 -15.344 1 95.06 318 LEU B CA 1
ATOM 5186 C C . LEU B 1 318 ? 5.992 -25.547 -14.375 1 95.06 318 LEU B C 1
ATOM 5188 O O . LEU B 1 318 ? 7.199 -25.797 -14.43 1 95.06 318 LEU B O 1
ATOM 5192 N N . THR B 1 319 ? 5.391 -24.75 -13.492 1 96.19 319 THR B N 1
ATOM 5193 C CA . THR B 1 319 ? 6.215 -23.875 -12.656 1 96.19 319 THR B CA 1
ATOM 5194 C C . THR B 1 319 ? 5.801 -23.984 -11.188 1 96.19 319 THR B C 1
ATOM 5196 O O . THR B 1 319 ? 4.613 -23.922 -10.867 1 96.19 319 THR B O 1
ATOM 5199 N N . TYR B 1 320 ? 6.828 -24.234 -10.391 1 96.5 320 TYR B N 1
ATOM 5200 C CA . TYR B 1 320 ? 6.652 -24.141 -8.945 1 96.5 320 TYR B CA 1
ATOM 5201 C C . TYR B 1 320 ? 7.102 -22.781 -8.422 1 96.5 320 TYR B C 1
ATOM 5203 O O . TYR B 1 320 ? 8.195 -22.312 -8.758 1 96.5 320 TYR B O 1
ATOM 5211 N N . GLU B 1 321 ? 6.227 -22.219 -7.637 1 96.25 321 GLU B N 1
ATOM 5212 C CA . GLU B 1 321 ? 6.574 -20.953 -6.996 1 96.25 321 GLU B CA 1
ATOM 5213 C C . GLU B 1 321 ? 6.293 -21 -5.496 1 96.25 321 GLU B C 1
ATOM 5215 O O . GLU B 1 321 ? 5.152 -21.219 -5.082 1 96.25 321 GLU B O 1
ATOM 5220 N N . TYR B 1 322 ? 7.352 -20.797 -4.746 1 94.69 322 TYR B N 1
ATOM 5221 C CA . TYR B 1 322 ? 7.242 -20.859 -3.295 1 94.69 322 TYR B CA 1
ATOM 5222 C C . TYR B 1 322 ? 6.328 -19.766 -2.764 1 94.69 322 TYR B C 1
ATOM 5224 O O . TYR B 1 322 ? 5.461 -20.016 -1.929 1 94.69 322 TYR B O 1
ATOM 5232 N N . GLY B 1 323 ? 6.641 -18.578 -3.25 1 94.56 323 GLY B N 1
ATOM 5233 C CA . GLY B 1 323 ? 5.863 -17.438 -2.789 1 94.56 323 GLY B CA 1
ATOM 5234 C C . GLY B 1 323 ? 5.047 -16.797 -3.891 1 94.56 323 GLY B C 1
ATOM 5235 O O . GLY B 1 323 ? 5.422 -15.734 -4.41 1 94.56 323 GLY B O 1
ATOM 5236 N N . TYR B 1 324 ? 3.938 -17.422 -4.176 1 95.5 324 TYR B N 1
ATOM 5237 C CA . TYR B 1 324 ? 2.975 -16.781 -5.066 1 95.5 324 TYR B CA 1
ATOM 5238 C C . TYR B 1 324 ? 2.203 -15.688 -4.34 1 95.5 324 TYR B C 1
ATOM 5240 O O . TYR B 1 324 ? 1.372 -15.977 -3.475 1 95.5 324 TYR B O 1
ATOM 5248 N N . GLU B 1 325 ? 2.373 -14.484 -4.738 1 94.5 325 GLU B N 1
ATOM 5249 C CA . GLU B 1 325 ? 2.072 -13.328 -3.904 1 94.5 325 GLU B CA 1
ATOM 5250 C C . GLU B 1 325 ? 0.575 -13.031 -3.889 1 94.5 325 GLU B C 1
ATOM 5252 O O . GLU B 1 325 ? -0.164 -13.5 -4.758 1 94.5 325 GLU B O 1
ATOM 5257 N N . ASP B 1 326 ? 0.101 -12.367 -2.824 1 96.38 326 ASP B N 1
ATOM 5258 C CA . ASP B 1 326 ? -1.201 -11.719 -2.688 1 96.38 326 ASP B CA 1
ATOM 5259 C C . ASP B 1 326 ? -2.328 -12.75 -2.699 1 96.38 326 ASP B C 1
ATOM 5261 O O . ASP B 1 326 ? -3.371 -12.531 -3.318 1 96.38 326 ASP B O 1
ATOM 5265 N N . MET B 1 327 ? -2.082 -13.859 -1.946 1 97.44 327 MET B N 1
ATOM 5266 C CA . MET B 1 327 ? -3.064 -14.938 -2.02 1 97.44 327 MET B CA 1
ATOM 5267 C C . MET B 1 327 ? -3.826 -15.07 -0.706 1 97.44 327 MET B C 1
ATOM 5269 O O . MET B 1 327 ? -5.008 -15.422 -0.701 1 97.44 327 MET B O 1
ATOM 5273 N N . VAL B 1 328 ? -3.119 -14.711 0.393 1 98.44 328 VAL B N 1
ATOM 5274 C CA . VAL B 1 328 ? -3.68 -15.008 1.705 1 98.44 328 VAL B CA 1
ATOM 5275 C C . VAL B 1 328 ? -3.791 -13.727 2.527 1 98.44 328 VAL B C 1
ATOM 5277 O O . VAL B 1 328 ? -2.836 -12.945 2.605 1 98.44 328 VAL B O 1
ATOM 5280 N N . VAL B 1 329 ? -4.934 -13.562 3.17 1 98.25 329 VAL B N 1
ATOM 5281 C CA . VAL B 1 329 ? -5.121 -12.383 4.008 1 98.25 329 VAL B CA 1
ATOM 5282 C C . VAL B 1 329 ? -4.328 -12.539 5.305 1 98.25 329 VAL B C 1
ATOM 5284 O O . VAL B 1 329 ? -4.523 -13.508 6.047 1 98.25 329 VAL B O 1
ATOM 5287 N N . SER B 1 330 ? -3.506 -11.539 5.562 1 97.5 330 SER B N 1
ATOM 5288 C CA . SER B 1 330 ? -2.773 -11.531 6.824 1 97.5 330 SER B CA 1
ATOM 5289 C C . SER B 1 330 ? -3.346 -10.5 7.789 1 97.5 330 SER B C 1
ATOM 5291 O O . SER B 1 330 ? -3.334 -10.695 9.008 1 97.5 330 SER B O 1
ATOM 5293 N N . GLU B 1 331 ? -3.795 -9.383 7.199 1 97.31 331 GLU B N 1
ATOM 5294 C CA . GLU B 1 331 ? -4.316 -8.289 8.008 1 97.31 331 GLU B CA 1
ATOM 5295 C C . GLU B 1 331 ? -5.492 -7.605 7.32 1 97.31 331 GLU B C 1
ATOM 5297 O O . GLU B 1 331 ? -5.512 -7.473 6.094 1 97.31 331 GLU B O 1
ATOM 5302 N N . CYS B 1 332 ? -6.41 -7.246 8.164 1 97.38 332 CYS B N 1
ATOM 5303 C CA . CYS B 1 332 ? -7.559 -6.496 7.672 1 97.38 332 CYS B CA 1
ATOM 5304 C C . CYS B 1 332 ? -7.551 -5.07 8.211 1 97.38 332 CYS B C 1
ATOM 5306 O O . CYS B 1 332 ? -6.973 -4.805 9.266 1 97.38 332 CYS B O 1
ATOM 5308 N N . GLY B 1 333 ? -8.172 -4.23 7.5 1 97.25 333 GLY B N 1
ATOM 5309 C CA . GLY B 1 333 ? -8.312 -2.844 7.91 1 97.25 333 GLY B CA 1
ATOM 5310 C C . GLY B 1 333 ? -9.422 -2.111 7.184 1 97.25 333 GLY B C 1
ATOM 5311 O O . GLY B 1 333 ? -10.078 -2.682 6.309 1 97.25 333 GLY B O 1
ATOM 5312 N N . CYS B 1 334 ? -9.609 -0.839 7.57 1 96.38 334 CYS B N 1
ATOM 5313 C CA . CYS B 1 334 ? -10.672 -0.03 6.988 1 96.38 334 CYS B CA 1
ATOM 5314 C C . CYS B 1 334 ? -10.109 0.959 5.973 1 96.38 334 CYS B C 1
ATOM 5316 O O . CYS B 1 334 ? -9.133 1.655 6.254 1 96.38 334 CYS B O 1
ATOM 5318 N N . ARG B 1 335 ? -10.75 0.891 4.785 1 96.25 335 ARG B N 1
ATOM 5319 C CA . ARG B 1 335 ? -10.32 1.757 3.693 1 96.25 335 ARG B CA 1
ATOM 5320 C C . ARG B 1 335 ? -11.516 2.408 3.008 1 96.25 335 ARG B C 1
ATOM 5322 O O . ARG B 1 335 ? -12.617 1.848 3.004 1 96.25 335 ARG B O 1
#

Secondary structure (DSSP, 8-state):
----------------------------------------HHHHHHHHHHHHHHTTSHHHHHHHHHHHH--SSSEEEEE--SEEPPPPTTSEEEEEEEPPPPPTTEEEEEEEEEEETTT--EEEETHHHHS------------EEEETTEEEEE-HHHHHT-SSSEEEEEEES-----TTT---EEEEEEEESS--------GGGG-------------------EEE--EEETTTTT-TTTEEE-SEEE--EEESB--SSPPGGG---HHHHHHHHHHHHHHH-STT-SS---PPPBEEEEEEEEEEEEEE-TTS-EEEEEEEEEEEEEEEEE-/----------------------------------------HHHHHHHHHHHHHHTTSHHHHHHHHHHHH--SSSEEEEE--SEEPPPPTTSEEEEEEEPPPPPTTEEEEEEEEEEETTT--EEEETHHHHS------------EEEETTEEEEE-HHHHHT-SSSEEEEEEES-----TTT---EEEEEEEESS--------GGGG-------------------EEE--EEETTTTT-TTTEEE-SEEE--EEESB--SSPPGGG---HHHHHHHHHHHHHHH-SSS-SS---PPPBEEEEEEEEEEEEEE-TTS-EEEEEEEEEEEEEEEEE-

Solvent-accessible surface area (backbone atoms only — not comparable to full-atom values): 38976 Å² total; per-residue (Å²): 138,83,83,80,80,78,76,79,76,79,77,76,76,76,78,71,76,70,77,73,73,69,69,81,77,76,76,84,71,85,78,69,80,71,79,74,69,77,86,56,74,60,60,60,49,51,54,51,48,49,51,60,52,65,52,64,37,50,64,40,49,50,49,51,51,44,59,76,64,56,65,90,51,39,30,37,37,50,44,57,58,76,42,71,51,68,78,39,95,86,52,28,32,44,37,29,30,70,57,74,86,72,57,92,51,50,40,84,73,42,27,29,42,31,25,48,64,72,24,54,74,44,79,42,54,52,78,62,62,72,55,74,75,73,63,73,67,68,73,64,68,42,69,69,44,79,51,89,67,30,33,30,36,53,41,36,68,59,61,72,66,42,76,76,51,53,45,55,36,34,34,31,46,57,67,61,82,51,84,77,57,59,63,54,35,41,37,39,28,23,40,56,67,77,66,70,72,76,68,75,79,67,80,70,77,71,62,84,71,79,79,76,78,76,78,83,65,80,86,62,74,68,58,50,51,34,74,42,86,36,76,43,50,28,65,73,64,64,39,47,76,40,37,72,33,61,68,51,49,75,25,39,42,42,44,51,48,52,35,72,78,72,56,73,83,27,63,54,43,58,36,25,52,51,36,21,40,50,27,51,44,38,70,69,32,78,84,61,53,50,99,66,82,61,65,60,27,40,34,24,63,73,36,60,32,52,42,60,37,31,28,46,46,98,85,63,40,45,31,38,27,49,66,38,66,37,42,21,58,72,36,36,18,35,57,137,82,85,79,80,78,79,78,79,78,77,77,77,76,78,73,76,70,76,74,74,70,68,78,77,76,77,84,68,84,78,69,83,68,79,74,71,76,84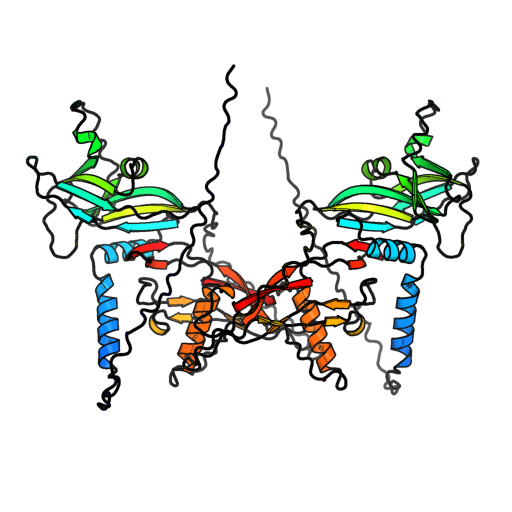,57,75,60,61,61,49,52,52,50,48,50,52,60,53,64,53,63,36,50,64,41,50,51,50,51,53,42,59,75,65,56,64,89,50,39,30,38,37,50,44,59,58,76,42,71,52,66,79,39,97,87,53,28,31,43,37,30,30,70,56,75,87,72,56,94,51,49,40,82,72,43,27,31,43,33,25,50,63,71,24,55,74,43,78,42,55,53,77,62,64,73,57,74,74,73,61,76,62,70,75,65,67,41,69,69,43,80,52,88,65,30,32,31,36,51,41,35,67,60,61,71,64,43,75,74,52,52,45,56,37,33,35,30,46,58,67,61,82,50,84,76,59,58,63,53,35,40,36,39,29,21,38,55,67,78,63,70,73,76,70,74,80,66,81,69,79,70,60,84,70,79,78,76,77,73,78,83,66,80,85,64,75,67,59,49,52,36,75,40,86,35,74,44,50,28,65,72,63,63,39,49,77,39,38,72,34,59,70,51,48,76,25,39,41,42,43,53,49,51,36,73,78,70,56,73,83,28,62,53,43,58,37,25,52,51,36,21,40,49,27,52,44,40,70,68,31,77,82,59,50,50,99,65,83,60,66,61,28,39,34,25,63,73,36,60,32,53,40,61,37,31,28,45,45,99,84,63,41,45,32,38,28,50,66,39,66,36,44,23,58,72,35,39,22,34,57

Foldseek 3Di:
DDPPPPPVVPPPPPPPPPPCPVPPPPDPPDPPPDPPPDPDPVVVVVVVVVLLVVCVAPQSVVVVVVLVVQDPFQKKWKWAFPDWADQDPVRKIKTKTFADDDDPFKDWDWKKKKAFVQAFDAKDFPVVVPPPCPPPPPSVQAPWDDDPRMTIHTPSVQCVPDDHRMGMMITHGNNPPPVRNRGMMMMTGIHGNPCPPPPPPDPPPPDPDDPPPPDPDDPPVDWPWDWAWDKDACVVVVNVSWFVDDRIDTAIWTDTFAAPPGDVQQVDDPVLRVLRVVQVVCVVDPVNVPPDDRDHWDKGAPDWFFAWTFTQDPVRITMTGHGDTRRHRDGIHTD/DDDPPPPVPPPPPPPPPPPCPVPPPPDPPDPPPDPPPPPDPVVVVVVVVVLVVVCVAPQNVVVVVVLVVQDPFQKKWKWAFPDWADQDPVRKIKTKTFADDDDPFKDWDWKKKKAFVQAFDAKDFPVVVPPPCPPPPPSVQAPWDDDDRMTIHTPSVQCVPDDHRMGMMITHGNNPPPVRNRGMMMMTGIHGNVCPPPPPPDPPVPDPDPPPPPDPDDCPVDFPWDWAWDKDACVVVVNVSWFVDDRIDTAIWTDTFAAPPFDVQQVDDPVLRVLRVVQVVCVVDPVNVPPDDRDHWDKGAPDWFFAWTFTQDPVRITMTGHGDTRRHRDGIHTD

Nearest PDB structures (foldseek):
  2h64-assembly1_A-2  TM=9.257E-01  e=1.068E-11  Homo sapiens
  7zjf-assembly1_B  TM=8.649E-01  e=2.335E-11  Homo sapiens
  6z3j-assembly1_A  TM=8.636E-01  e=3.266E-11  Homo sapiens
  3qb4-assembly3_A  TM=8.931E-01  e=7.991E-11  Homo sapiens
  1m4u-assembly1_L-2  TM=8.611E-01  e=1.384E-09  Homo sapiens

InterPro domains:
  IPR001839 Transforming growth factor-beta, C-terminal [PF00019] (224-334)
  IPR001839 Transforming growth factor-beta, C-terminal [PS51362] (198-335)
  IPR001839 Transforming growth factor-beta, C-terminal [SM00204] (225-335)
  IPR015615 Transforming growth factor-beta-like [PTHR11848] (40-335)
  IPR017948 Transforming growth factor beta, conserved site [PS00250] (243-258)
  IPR029034 Cystine-knot cytokine [G3DSA:2.10.90.10] (214-335)
  IPR029034 Cystine-knot cytokine [SSF57501] (218-335)

Sequence (670 aa):
MGSISRWNSSMRAKALIHFDLSIPSSSSSSLSTSRRPPFDKINARLSRDAARRKHRGTLSKYMLQLYHRRPDADVVRAIQPVHTSSLLSDGGRILEFAIPSTGVDETLEAAELLGIAGAIVRVRSLNDLSSSTMKNGSEEIRKLRKDNAWRAFDVTSIVAGRNGDIVKLYVHGRLTYHPYGDGPILLLNYNKIRGVRRHRRSAEDQEDQDRWDDELPRRRRRNSCRRRPMYVDFALIAYDEWVVAPPGYEAYQCTGKCFFPLSDHLSPTKHAIVQTLMHGALQASEDLRGNKFISRACCVPTRLAPTSLLYLDARGTLTYEYGYEDMVVSECGCRMGSISRWNSSMRAKALIHFDLSIPSSSSSSLSTSRRPPFDKINARLSRDAARRKHRGTLSKYMLQLYHRRPDADVVRAIQPVHTSSLLSDGGRILEFAIPSTGVDETLEAAELLGIAGAIVRVRSLNDLSSSTMKNGSEEIRKLRKDNAWRAFDVTSIVAGRNGDIVKLYVHGRLTYHPYGDGPILLLNYNKIRGVRRHRRSAEDQEDQDRWDDELPRRRRRNSCRRRPMYVDFALIAYDEWVVAPPGYEAYQCTGKCFFPLSDHLSPTKHAIVQTLMHGALQASEDLRGNKFISRACCVPTRLAPTSLLYLDARGTLTYEYGYEDMVVSECGCR

Radius of gyration: 35.22 Å; Cα contacts (8 Å, |Δi|>4): 1061; chains: 2; bounding box: 82×94×79 Å